Protein AF-A0A671SQL5-F1 (afdb_monomer_lite)

Foldseek 3Di:
DDPDDDDPDPPPDDPVCCPPPVNPPPPDDDDDPVRCVVCVVVVHDPVNVPPDDPVNVCVVVVVVVVVVVVVVVPPPPPVVPPVPPPPPPDPDPDPDDDDDDDDPDPDDDPPDDPPPVVLPDDPVVVVVLVPPVQVVCCVPPVDRDDPVCSSVVVVVVSVVVVVVVVVVVVVVVVVVVVVVVVVVVVVVVVVVVVVVVVVVVVVVVVVVVVVVVVVVVVVVVVVVVVVVVVVVVVVVVVVVVVVVVVVVVVVVVVVVVVVVVVVVVVVVVVVVVVVVVVVVVVVVVVVPDDDDDDDDDDDDDDDDPDDPPPPVVVVVVVVVVVVVVVVVVVVVVVVVVVVVVVVVVVVVVVVVVVVVVVVVVVVVVVVVVVVVVVVVVVVNVVVVVVVVVVVVVVVVVVVVVVVVVVVVVVVVVVVVVVVVVVVVVVVVVVVVVVVVVVCVDPVNVVVVVVVVVVVVVVD

Organism: NCBI:txid1608454

Radius of gyration: 64.82 Å; chains: 1; bounding box: 145×42×207 Å

Structure (mmCIF, N/CA/C/O backbone):
data_AF-A0A671SQL5-F1
#
_entry.id   AF-A0A671SQL5-F1
#
loop_
_atom_site.group_PDB
_atom_site.id
_atom_site.type_symbol
_atom_site.label_atom_id
_atom_site.label_alt_id
_atom_site.label_comp_id
_atom_site.label_asym_id
_atom_site.label_entity_id
_atom_site.label_seq_id
_atom_site.pdbx_PDB_ins_code
_atom_site.Cartn_x
_atom_site.Cartn_y
_atom_site.Cartn_z
_atom_site.occupancy
_atom_site.B_iso_or_equiv
_atom_site.auth_seq_id
_atom_site.auth_comp_id
_atom_site.auth_asym_id
_atom_site.auth_atom_id
_atom_site.pdbx_PDB_model_num
ATOM 1 N N . MET A 1 1 ? 13.360 12.247 19.125 1.00 35.16 1 MET A N 1
ATOM 2 C CA . MET A 1 1 ? 13.036 10.952 18.496 1.00 35.16 1 MET A CA 1
ATOM 3 C C . MET A 1 1 ? 12.289 11.252 17.217 1.00 35.16 1 MET A C 1
ATOM 5 O O . MET A 1 1 ? 11.095 11.522 17.242 1.00 35.16 1 MET A O 1
ATOM 9 N N . GLU A 1 2 ? 13.039 11.345 16.129 1.00 34.22 2 GLU A N 1
ATOM 10 C CA . GLU A 1 2 ? 12.497 11.540 14.794 1.00 34.22 2 GLU A CA 1
ATOM 11 C C . GLU A 1 2 ? 11.892 10.216 14.329 1.00 34.22 2 GLU A C 1
ATOM 13 O O . GLU A 1 2 ? 12.607 9.255 14.064 1.00 34.22 2 GLU A O 1
ATOM 18 N N . HIS A 1 3 ? 10.565 10.164 14.235 1.00 31.78 3 HIS A N 1
ATOM 19 C CA . HIS A 1 3 ? 9.919 9.266 13.291 1.00 31.78 3 HIS A CA 1
ATOM 20 C C . HIS A 1 3 ? 9.754 10.030 11.984 1.00 31.78 3 HIS A C 1
ATOM 22 O O . HIS A 1 3 ? 8.845 10.839 11.798 1.00 31.78 3 HIS A O 1
ATOM 28 N N . ILE A 1 4 ? 10.714 9.763 11.111 1.00 42.22 4 ILE A N 1
ATOM 29 C CA . ILE A 1 4 ? 10.729 10.008 9.677 1.00 42.22 4 ILE A CA 1
ATOM 30 C C . ILE A 1 4 ? 9.329 9.704 9.109 1.00 42.22 4 ILE A C 1
ATOM 32 O O . ILE A 1 4 ? 8.921 8.548 9.033 1.00 42.22 4 ILE A O 1
ATOM 36 N N . ARG A 1 5 ? 8.564 10.740 8.734 1.00 39.25 5 ARG A N 1
ATOM 37 C CA . ARG A 1 5 ? 7.353 10.598 7.907 1.00 39.25 5 ARG A CA 1
ATOM 38 C C . ARG A 1 5 ? 7.705 10.942 6.466 1.00 39.25 5 ARG A C 1
ATOM 40 O O . ARG A 1 5 ? 7.608 12.083 6.022 1.00 39.25 5 ARG A O 1
ATOM 47 N N . SER A 1 6 ? 8.213 9.891 5.836 1.00 41.22 6 SER A N 1
ATOM 48 C CA . SER A 1 6 ? 8.197 9.533 4.423 1.00 41.22 6 SER A CA 1
ATOM 49 C C . SER A 1 6 ? 7.295 10.385 3.529 1.00 41.22 6 SER A C 1
ATOM 51 O O . SER A 1 6 ? 6.073 10.417 3.656 1.00 41.22 6 SER A O 1
ATOM 53 N N . ILE A 1 7 ? 7.965 11.035 2.581 1.00 41.44 7 ILE A N 1
ATOM 54 C CA . ILE A 1 7 ? 7.593 11.150 1.168 1.00 41.44 7 ILE A CA 1
ATOM 55 C C . ILE A 1 7 ? 6.388 10.263 0.838 1.00 41.44 7 ILE A C 1
ATOM 57 O O . ILE A 1 7 ? 6.531 9.045 0.764 1.00 41.44 7 ILE A O 1
ATOM 61 N N . SER A 1 8 ? 5.207 10.848 0.637 1.00 43.75 8 SER A N 1
ATOM 62 C CA . SER A 1 8 ? 4.177 10.135 -0.112 1.00 43.75 8 SER A CA 1
ATOM 63 C C . SER A 1 8 ? 4.713 10.027 -1.543 1.00 43.75 8 SER A C 1
ATOM 65 O O . SER A 1 8 ? 4.964 11.072 -2.156 1.00 43.75 8 SER A O 1
ATOM 67 N N . PRO A 1 9 ? 4.979 8.811 -2.039 1.00 49.09 9 PRO A N 1
ATOM 68 C CA . PRO A 1 9 ? 5.552 8.599 -3.358 1.00 49.09 9 PRO A CA 1
ATOM 69 C C . PRO A 1 9 ? 4.605 9.170 -4.416 1.00 49.09 9 PRO A C 1
ATOM 71 O O . PRO A 1 9 ? 3.417 9.371 -4.152 1.00 49.09 9 PRO A O 1
ATOM 74 N N . LEU A 1 10 ? 5.116 9.448 -5.618 1.00 49.97 10 LEU A N 1
ATOM 75 C CA . LEU A 1 10 ? 4.276 9.502 -6.813 1.00 49.97 10 LEU A CA 1
ATOM 76 C C . LEU A 1 10 ? 3.392 8.251 -6.778 1.00 49.97 10 LEU A C 1
ATOM 78 O O . LEU A 1 10 ? 3.883 7.151 -7.013 1.00 49.97 10 LEU A O 1
ATOM 82 N N . LEU A 1 11 ? 2.128 8.413 -6.379 1.00 56.66 11 LEU A N 1
ATOM 83 C CA . LEU A 1 11 ? 1.150 7.339 -6.414 1.00 56.66 11 LEU A CA 1
ATOM 84 C C . LEU A 1 11 ? 0.992 7.017 -7.893 1.00 56.66 11 LEU A C 1
ATOM 86 O O . LEU A 1 11 ? 0.365 7.765 -8.644 1.00 56.66 11 LEU A O 1
ATOM 90 N N . HIS A 1 12 ? 1.693 5.973 -8.321 1.00 58.31 12 HIS A N 1
ATOM 91 C CA . HIS A 1 12 ? 1.615 5.432 -9.660 1.00 58.31 12 HIS A CA 1
ATOM 92 C C . HIS A 1 12 ? 0.245 4.794 -9.772 1.00 58.31 12 HIS A C 1
ATOM 94 O O . HIS A 1 12 ? 0.116 3.625 -9.457 1.00 58.31 12 HIS A O 1
ATOM 100 N N . LEU A 1 13 ? -0.778 5.577 -10.108 1.00 60.91 13 LEU A N 1
ATOM 101 C CA . LEU A 1 13 ? -2.134 5.070 -10.235 1.00 60.91 13 LEU A CA 1
ATOM 102 C C . LEU A 1 13 ? -2.254 4.296 -11.551 1.00 60.91 13 LEU A C 1
ATOM 104 O O . LEU A 1 13 ? -1.932 4.816 -12.619 1.00 60.91 13 LEU A O 1
ATOM 108 N N . ASP A 1 14 ? -2.696 3.053 -11.463 1.00 58.38 14 ASP A N 1
ATOM 109 C CA . ASP A 1 14 ? -2.954 2.135 -12.559 1.00 58.38 14 ASP A CA 1
ATOM 110 C C . ASP A 1 14 ? -4.369 1.549 -12.410 1.00 58.38 14 ASP A C 1
ATOM 112 O O . ASP A 1 14 ? -5.072 1.785 -11.426 1.00 58.38 14 ASP A O 1
ATOM 116 N N . LEU A 1 15 ? -4.824 0.794 -13.410 1.00 57.03 15 LEU A N 1
ATOM 117 C CA . LEU A 1 15 ? -6.185 0.243 -13.432 1.00 57.03 15 LEU A CA 1
ATOM 118 C C . LEU A 1 15 ? -6.500 -0.695 -12.248 1.00 57.03 15 LEU A C 1
ATOM 120 O O . LEU A 1 15 ? -7.670 -0.990 -12.021 1.00 57.03 15 LEU A O 1
ATOM 124 N N . ASN A 1 16 ? -5.489 -1.152 -11.504 1.00 49.12 16 ASN A N 1
ATOM 125 C CA . ASN A 1 16 ? -5.628 -2.145 -10.443 1.00 49.12 16 ASN A CA 1
ATOM 126 C C . ASN A 1 16 ? -5.485 -1.543 -9.036 1.00 49.12 16 ASN A C 1
ATOM 128 O O . ASN A 1 16 ? -5.958 -2.143 -8.075 1.00 49.12 16 ASN A O 1
ATOM 132 N N . ASN A 1 17 ? -4.866 -0.368 -8.901 1.00 59.03 17 ASN A N 1
ATOM 133 C CA . ASN A 1 17 ? -4.649 0.301 -7.613 1.00 59.03 17 ASN A CA 1
ATOM 134 C C . ASN A 1 17 ? -5.570 1.508 -7.366 1.00 59.03 17 ASN A C 1
ATOM 136 O O . ASN A 1 17 ? -5.484 2.146 -6.321 1.00 59.03 17 ASN A O 1
ATOM 140 N N . PHE A 1 18 ? -6.481 1.796 -8.298 1.00 61.34 18 PHE A N 1
ATOM 141 C CA . PHE A 1 18 ? -7.417 2.915 -8.185 1.00 61.34 18 PHE A CA 1
ATOM 142 C C . PHE A 1 18 ? -8.472 2.727 -7.080 1.00 61.34 18 PHE A C 1
ATOM 144 O O . PHE A 1 18 ? -8.988 3.704 -6.553 1.00 61.34 18 PHE A O 1
ATOM 151 N N . ASN A 1 19 ? -8.770 1.477 -6.707 1.00 57.19 19 ASN A N 1
ATOM 152 C CA . ASN A 1 19 ? -9.724 1.136 -5.642 1.00 57.19 19 ASN A CA 1
ATOM 153 C C . ASN A 1 19 ? -9.050 0.903 -4.277 1.00 57.19 19 ASN A C 1
ATOM 155 O O . ASN A 1 19 ? -9.681 0.354 -3.373 1.00 57.19 19 ASN A O 1
ATOM 159 N N . SER A 1 20 ? -7.765 1.243 -4.124 1.00 63.38 20 SER A N 1
ATOM 160 C CA . SER A 1 20 ? -7.082 1.108 -2.838 1.00 63.38 20 SER A CA 1
ATOM 161 C C . SER A 1 20 ? -7.392 2.310 -1.928 1.00 63.38 20 SER A C 1
ATOM 163 O O . SER A 1 20 ? -7.577 3.426 -2.418 1.00 63.38 20 SER A O 1
ATOM 165 N N . PRO A 1 21 ? -7.427 2.128 -0.596 1.00 60.62 21 PRO A N 1
ATOM 166 C CA . PRO A 1 21 ? -7.696 3.215 0.351 1.00 60.62 21 PRO A CA 1
ATOM 167 C C . PRO A 1 21 ? -6.615 4.314 0.323 1.00 60.62 21 PRO A C 1
ATOM 169 O O . PRO A 1 21 ? -6.836 5.421 0.803 1.00 60.62 21 PRO A O 1
ATOM 172 N N . GLU A 1 22 ? -5.442 4.051 -0.270 1.00 60.06 22 GLU A N 1
ATOM 173 C CA . GLU A 1 22 ? -4.416 5.074 -0.511 1.00 60.06 22 GLU A CA 1
ATOM 174 C C . GLU A 1 22 ? -4.714 5.969 -1.730 1.00 60.06 22 GLU A C 1
ATOM 176 O O . GLU A 1 22 ? -4.137 7.054 -1.852 1.00 60.06 22 GLU A O 1
ATOM 181 N N . ALA A 1 23 ? -5.599 5.525 -2.628 1.00 60.94 23 ALA A N 1
ATOM 182 C CA . ALA A 1 23 ? -6.009 6.228 -3.840 1.00 60.94 23 ALA A CA 1
ATOM 183 C C . ALA A 1 23 ? -7.290 7.069 -3.663 1.00 60.94 23 ALA A C 1
ATOM 185 O O . ALA A 1 23 ? -7.546 7.942 -4.498 1.00 60.94 23 ALA A O 1
ATOM 186 N N . GLU A 1 24 ? -8.046 6.867 -2.572 1.00 56.28 24 GLU A N 1
ATOM 187 C CA . GLU A 1 24 ? -9.308 7.572 -2.264 1.00 56.28 24 GLU A CA 1
ATOM 188 C C . GLU A 1 24 ? -9.153 9.102 -2.190 1.00 56.28 24 GLU A C 1
ATOM 190 O O . GLU A 1 24 ? -10.039 9.833 -2.625 1.00 56.28 24 GLU A O 1
ATOM 195 N N . ASP A 1 25 ? -8.001 9.595 -1.724 1.00 55.03 25 ASP A N 1
ATOM 196 C CA . ASP A 1 25 ? -7.675 11.030 -1.648 1.00 55.03 25 ASP A CA 1
ATOM 197 C C . ASP A 1 25 ? -6.788 11.509 -2.824 1.00 55.03 25 ASP A C 1
ATOM 199 O O . ASP A 1 25 ? -6.158 12.578 -2.773 1.00 55.03 25 ASP A O 1
ATOM 203 N N . SER A 1 26 ? -6.671 10.714 -3.895 1.00 61.69 26 SER A N 1
ATOM 204 C CA . SER A 1 26 ? -5.793 11.038 -5.020 1.00 61.69 26 SER A CA 1
ATOM 205 C C . SER A 1 26 ? -6.375 12.123 -5.941 1.00 61.69 26 SER A C 1
ATOM 207 O O . SER A 1 26 ? -7.572 12.215 -6.191 1.00 61.69 26 SER A O 1
ATOM 209 N N . ARG A 1 27 ? -5.498 12.995 -6.464 1.00 55.19 27 ARG A N 1
ATOM 210 C CA . ARG A 1 27 ? -5.865 14.135 -7.336 1.00 55.19 27 ARG A CA 1
ATOM 211 C C . ARG A 1 27 ? -5.919 13.793 -8.829 1.00 55.19 27 ARG A C 1
ATOM 213 O O . ARG A 1 27 ? -6.113 14.691 -9.645 1.00 55.19 27 ARG A O 1
ATOM 220 N N . TYR A 1 28 ? -5.668 12.540 -9.192 1.00 57.62 28 TYR A N 1
ATOM 221 C CA . TYR A 1 28 ? -5.553 12.099 -10.577 1.00 57.62 28 TYR A CA 1
ATOM 222 C C . TYR A 1 28 ? -6.695 11.151 -10.893 1.00 57.62 28 TYR A C 1
ATOM 224 O O . TYR A 1 28 ? -7.003 10.272 -10.097 1.00 57.62 28 TYR A O 1
ATOM 232 N N . VAL A 1 29 ? -7.292 11.304 -12.071 1.00 61.47 29 VAL A N 1
ATOM 233 C CA . VAL A 1 29 ? -8.307 10.369 -12.546 1.00 61.47 29 VAL A CA 1
ATOM 234 C C . VAL A 1 29 ? -7.778 9.615 -13.741 1.00 61.47 29 VAL A C 1
ATOM 236 O O . VAL A 1 29 ? -7.284 10.202 -14.706 1.00 61.47 29 VAL A O 1
ATOM 239 N N . LEU A 1 30 ? -7.883 8.294 -13.658 1.00 56.28 30 LEU A N 1
ATOM 240 C CA . LEU A 1 30 ? -7.563 7.415 -14.762 1.00 56.28 30 LEU A CA 1
ATOM 241 C C . LEU A 1 30 ? -8.657 7.549 -15.813 1.00 56.28 30 LEU A C 1
ATOM 243 O O . LEU A 1 30 ? -9.805 7.164 -15.608 1.00 56.28 30 LEU A O 1
ATOM 247 N N . THR A 1 31 ? -8.289 8.118 -16.952 1.00 63.50 31 THR A N 1
ATOM 248 C CA . THR A 1 31 ? -9.158 8.202 -18.122 1.00 63.50 31 THR A CA 1
ATOM 249 C C . THR A 1 31 ? -8.582 7.293 -19.199 1.00 63.50 31 THR A C 1
ATOM 251 O O . THR A 1 31 ? -7.372 7.247 -19.419 1.00 63.50 31 THR A O 1
ATOM 254 N N . SER A 1 32 ? -9.436 6.523 -19.869 1.00 67.00 32 SER A N 1
ATOM 255 C CA . SER A 1 32 ? -8.989 5.727 -21.011 1.00 67.00 32 SER A CA 1
ATOM 256 C C . SER A 1 32 ? -8.646 6.647 -22.196 1.00 67.00 32 SER A C 1
ATOM 258 O O . SER A 1 32 ? -9.300 7.683 -22.379 1.00 67.00 32 SER A O 1
ATOM 260 N N . PRO A 1 33 ? -7.698 6.265 -23.069 1.00 64.88 33 PRO A N 1
ATOM 261 C CA . PRO A 1 33 ? -7.409 7.016 -24.293 1.00 64.88 33 PRO A CA 1
ATOM 262 C C . PRO A 1 33 ? -8.663 7.253 -25.150 1.00 64.88 33 PRO A C 1
ATOM 264 O O . PRO A 1 33 ? -8.852 8.331 -25.703 1.00 64.88 33 PRO A O 1
ATOM 267 N N . ARG A 1 34 ? -9.577 6.275 -25.171 1.00 61.56 34 ARG A N 1
ATOM 268 C CA . ARG A 1 34 ? -10.846 6.333 -25.907 1.00 61.56 34 ARG A CA 1
ATOM 269 C C . ARG A 1 34 ? -11.842 7.327 -25.297 1.00 61.56 34 ARG A C 1
ATOM 271 O O . ARG A 1 34 ? -12.574 7.982 -26.031 1.00 61.56 34 ARG A O 1
ATOM 278 N N . SER A 1 35 ? -11.849 7.480 -23.972 1.00 66.31 35 SER A N 1
ATOM 279 C CA . SER A 1 35 ? -12.657 8.499 -23.283 1.00 66.31 35 SER A CA 1
ATOM 280 C C . SER A 1 35 ? -12.084 9.906 -23.441 1.00 66.31 35 SER A C 1
ATOM 282 O O . SER A 1 35 ? -12.855 10.845 -23.602 1.00 66.31 35 SER A O 1
ATOM 284 N N . LEU A 1 36 ? -10.756 10.064 -23.478 1.00 68.69 36 LEU A N 1
ATOM 285 C CA . LEU A 1 36 ? -10.125 11.352 -23.790 1.00 68.69 36 LEU A CA 1
ATOM 286 C C . LEU A 1 36 ? -10.416 11.783 -25.230 1.00 68.69 36 LEU A C 1
ATOM 288 O O . LEU A 1 36 ? -10.735 12.944 -25.475 1.00 68.69 36 LEU A O 1
ATOM 292 N N . GLU A 1 37 ? -10.376 10.837 -26.169 1.00 66.50 37 GLU A N 1
ATOM 293 C CA . GLU A 1 37 ? -10.746 11.077 -27.563 1.00 66.50 37 GLU A CA 1
ATOM 294 C C . GLU A 1 37 ? -12.232 11.450 -27.706 1.00 66.50 37 GLU A C 1
ATOM 296 O O . GLU A 1 37 ? -12.571 12.361 -28.459 1.00 66.50 37 GLU A O 1
ATOM 301 N N . ALA A 1 38 ? -13.126 10.809 -26.946 1.00 67.62 38 ALA A N 1
ATOM 302 C CA . ALA A 1 38 ? -14.544 11.168 -26.912 1.00 67.62 38 ALA A CA 1
ATOM 303 C C . ALA A 1 38 ? -14.781 12.574 -26.327 1.00 67.62 38 ALA A C 1
ATOM 305 O O . ALA A 1 38 ? -15.528 13.356 -26.912 1.00 67.62 38 ALA A O 1
ATOM 306 N N . CYS A 1 39 ? -14.096 12.931 -25.235 1.00 70.12 39 CYS A N 1
ATOM 307 C CA . CYS A 1 39 ? -14.145 14.275 -24.648 1.00 70.12 39 CYS A CA 1
ATOM 308 C C . CYS A 1 39 ? -13.660 15.341 -25.640 1.00 70.12 39 CYS A C 1
ATOM 310 O O . CYS A 1 39 ? -14.289 16.386 -25.787 1.00 70.12 39 CYS A O 1
ATOM 312 N N . ALA A 1 40 ? -12.587 15.045 -26.381 1.00 73.31 40 ALA A N 1
ATOM 313 C CA . ALA A 1 40 ? -12.057 15.930 -27.413 1.00 73.31 40 ALA A CA 1
ATOM 314 C C . ALA A 1 40 ? -13.040 16.134 -28.579 1.00 73.31 40 ALA A C 1
ATOM 316 O O . ALA A 1 40 ? -13.154 17.246 -29.087 1.00 73.31 40 ALA A O 1
ATOM 317 N N . ARG A 1 41 ? -13.782 15.092 -28.980 1.00 74.75 41 ARG A N 1
ATOM 318 C CA . ARG A 1 41 ? -14.819 15.190 -30.026 1.00 74.75 41 ARG A CA 1
ATOM 319 C C . ARG A 1 41 ? -16.033 16.010 -29.584 1.00 74.75 41 ARG A C 1
ATOM 321 O O . ARG A 1 41 ? -16.631 16.675 -30.420 1.00 74.75 41 ARG A O 1
ATOM 328 N N . LEU A 1 42 ? -16.373 15.961 -28.297 1.00 72.75 42 LEU A N 1
ATOM 329 C CA . LEU A 1 42 ? -17.507 16.677 -27.703 1.00 72.75 42 LEU A CA 1
ATOM 330 C C . LEU A 1 42 ? -17.130 18.064 -27.149 1.00 72.75 42 LEU A C 1
ATOM 332 O O . LEU A 1 42 ? -17.993 18.781 -26.659 1.00 72.75 42 LEU A O 1
ATOM 336 N N . GLY A 1 43 ? -15.851 18.453 -27.208 1.00 69.81 43 GLY A N 1
ATOM 337 C CA . GLY A 1 43 ? -15.374 19.753 -26.722 1.00 69.81 43 GLY A CA 1
ATOM 338 C C . GLY A 1 43 ? -15.419 19.928 -25.198 1.00 69.81 43 GLY A C 1
ATOM 339 O O . GLY A 1 43 ? -15.284 21.050 -24.712 1.00 69.81 43 GLY A O 1
ATOM 340 N N . VAL A 1 44 ? -15.585 18.842 -24.438 1.00 65.81 44 VAL A N 1
ATOM 341 C CA . VAL A 1 44 ? -15.678 18.857 -22.970 1.00 65.81 44 VAL A CA 1
ATOM 342 C C . VAL A 1 44 ? -14.301 18.579 -22.372 1.00 65.81 44 VAL A C 1
ATOM 344 O O . VAL A 1 44 ? -13.609 17.654 -22.805 1.00 65.81 44 VAL A O 1
ATOM 347 N N . LYS A 1 45 ? -13.865 19.358 -21.371 1.00 66.88 45 LYS A N 1
ATOM 348 C CA . LYS A 1 45 ? -12.579 19.087 -20.716 1.00 66.88 45 LYS A CA 1
ATOM 349 C C . LYS A 1 45 ? -12.745 17.905 -19.755 1.00 66.88 45 LYS A C 1
ATOM 351 O O . LYS A 1 45 ? -13.680 17.905 -18.961 1.00 66.88 45 LYS A O 1
ATOM 356 N N . PRO A 1 46 ? -11.818 16.933 -19.736 1.00 66.44 46 PRO A N 1
ATOM 357 C CA . PRO A 1 46 ? -11.931 15.751 -18.874 1.00 66.44 46 PRO A CA 1
ATOM 358 C C . PRO A 1 46 ? -12.063 16.055 -17.373 1.00 66.44 46 PRO A C 1
ATOM 360 O O . PRO A 1 46 ? -12.623 15.259 -16.630 1.00 66.44 46 PRO A O 1
ATOM 363 N N . VAL A 1 47 ? -11.558 17.210 -16.929 1.00 60.94 47 VAL A N 1
ATOM 364 C CA . VAL A 1 47 ? -11.654 17.673 -15.535 1.00 60.94 47 VAL A CA 1
ATOM 365 C C . VAL A 1 47 ? -13.080 18.114 -15.177 1.00 60.94 47 VAL A C 1
ATOM 367 O O . VAL A 1 47 ? -13.475 17.973 -14.027 1.00 60.94 47 VAL A O 1
ATOM 370 N N . ASP A 1 48 ? -13.873 18.563 -16.154 1.00 61.28 48 ASP A N 1
ATOM 371 C CA . ASP A 1 48 ? -15.254 19.031 -15.952 1.00 61.28 48 ASP A CA 1
ATOM 372 C C . ASP A 1 48 ? -16.242 17.864 -15.741 1.00 61.28 48 ASP A C 1
ATOM 374 O O . ASP A 1 48 ? -17.379 18.070 -15.317 1.00 61.28 48 ASP A O 1
ATOM 378 N N . LEU A 1 49 ? -15.803 16.627 -16.012 1.00 62.50 49 LEU A N 1
ATOM 379 C CA . LEU A 1 49 ? -16.538 15.394 -15.709 1.00 62.50 49 LEU A CA 1
ATOM 380 C C . LEU A 1 49 ? -16.369 14.953 -14.250 1.00 62.50 49 LEU A C 1
ATOM 382 O O . LEU A 1 49 ? -17.094 14.082 -13.772 1.00 62.50 49 LEU A O 1
ATOM 386 N N . LEU A 1 50 ? -15.395 15.525 -13.543 1.00 60.84 50 LEU A N 1
ATOM 387 C CA . LEU A 1 50 ? -15.075 15.161 -12.173 1.00 60.84 50 LEU A CA 1
ATOM 388 C C . LEU A 1 50 ? -15.814 16.106 -11.235 1.00 60.84 50 LEU A C 1
ATOM 390 O O . LEU A 1 50 ? -15.661 17.318 -11.327 1.00 60.84 50 LEU A O 1
ATOM 394 N N . PHE A 1 51 ? -16.602 15.516 -10.334 1.00 52.66 51 PHE A N 1
ATOM 395 C CA . PHE A 1 51 ? -17.522 16.157 -9.379 1.00 52.66 51 PHE A CA 1
ATOM 396 C C . PHE A 1 51 ? -18.933 16.508 -9.869 1.00 52.66 51 PHE A C 1
ATOM 398 O O . PHE A 1 51 ? -19.629 17.263 -9.194 1.00 52.66 51 PHE A O 1
ATO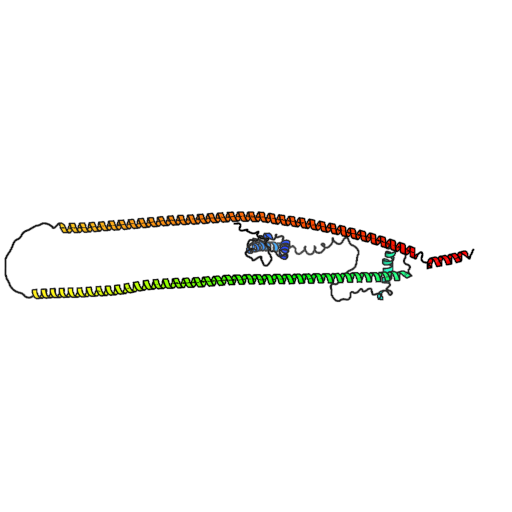M 405 N N . ARG A 1 52 ? -19.424 15.894 -10.949 1.00 52.19 52 ARG A N 1
ATOM 406 C CA . ARG A 1 52 ? -20.872 15.864 -11.214 1.00 52.19 52 ARG A CA 1
ATOM 407 C C . ARG A 1 52 ? -21.450 14.514 -10.820 1.00 52.19 52 ARG A C 1
ATOM 409 O O . ARG A 1 52 ? -20.888 13.478 -11.175 1.00 52.19 52 ARG A O 1
ATOM 416 N N . SER A 1 53 ? -22.544 14.510 -10.057 1.00 51.59 53 SER A N 1
ATOM 417 C CA . SER A 1 53 ? -23.267 13.262 -9.827 1.00 51.59 53 SER A CA 1
ATOM 418 C C . SER A 1 53 ? -23.816 12.771 -11.172 1.00 51.59 53 SER A C 1
ATOM 420 O O . SER A 1 53 ? -24.125 13.575 -12.053 1.00 51.59 53 SER A O 1
ATOM 422 N N . LEU A 1 54 ? -23.920 11.452 -11.361 1.00 46.84 54 LEU A N 1
ATOM 423 C CA . LEU A 1 54 ? -24.471 10.870 -12.594 1.00 46.84 54 LEU A CA 1
ATOM 424 C C . LEU A 1 54 ? -25.855 11.465 -12.929 1.00 46.84 54 LEU A C 1
ATOM 426 O O . LEU A 1 54 ? -26.195 11.628 -14.096 1.00 46.84 54 LEU A O 1
ATOM 430 N N . THR A 1 55 ? -26.607 11.857 -11.901 1.00 54.94 55 THR A N 1
ATOM 431 C CA . THR A 1 55 ? -27.892 12.553 -11.978 1.00 54.94 55 THR A CA 1
ATOM 432 C C . THR A 1 55 ? -27.770 13.955 -12.586 1.00 54.94 55 THR A C 1
ATOM 434 O O . THR A 1 55 ? -28.520 14.279 -13.500 1.00 54.94 55 THR A O 1
ATOM 437 N N . ASP A 1 56 ? -26.778 14.752 -12.168 1.00 58.56 56 ASP A N 1
ATOM 438 C CA . ASP A 1 56 ? -26.547 16.110 -12.694 1.00 58.56 56 ASP A CA 1
ATOM 439 C C . ASP A 1 56 ? -26.097 16.096 -14.165 1.00 58.56 56 ASP A C 1
ATOM 441 O O . ASP A 1 56 ? -26.395 17.016 -14.925 1.00 58.56 56 ASP A O 1
ATOM 445 N N . PHE A 1 57 ? -25.377 15.049 -14.583 1.00 58.56 57 PHE A N 1
ATOM 446 C CA . PHE A 1 57 ? -24.939 14.872 -15.971 1.00 58.56 57 PHE A CA 1
ATOM 447 C C . PHE A 1 57 ? -26.087 14.439 -16.897 1.00 58.56 57 PHE A C 1
ATOM 449 O O . PHE A 1 57 ? -26.152 14.875 -18.050 1.00 58.56 57 PHE A O 1
ATOM 456 N N . ILE A 1 58 ? -26.998 13.591 -16.407 1.00 57.06 58 ILE A N 1
ATOM 457 C CA . ILE A 1 58 ? -28.184 13.157 -17.158 1.00 57.06 58 ILE A CA 1
ATOM 458 C C . ILE A 1 58 ? -29.170 14.324 -17.329 1.00 57.06 58 ILE A C 1
ATOM 460 O O . ILE A 1 58 ? -29.680 14.511 -18.432 1.00 57.06 58 ILE A O 1
ATOM 464 N N . ASP A 1 59 ? -29.373 15.149 -16.299 1.00 57.72 59 ASP A N 1
ATOM 465 C CA . ASP A 1 59 ? -30.292 16.298 -16.343 1.00 57.72 59 ASP A CA 1
ATOM 466 C C . ASP A 1 59 ? -29.833 17.421 -17.295 1.00 57.72 59 ASP A C 1
ATOM 468 O O . ASP A 1 59 ? -30.665 18.089 -17.917 1.00 57.72 59 ASP A O 1
ATOM 472 N N . GLU A 1 60 ? -28.522 17.634 -17.454 1.00 58.00 60 GLU A N 1
ATOM 473 C CA . GLU A 1 60 ? -27.984 18.596 -18.430 1.00 58.00 60 GLU A CA 1
ATOM 474 C C . GLU A 1 60 ? -28.034 18.057 -19.869 1.00 58.00 60 GLU A C 1
ATOM 476 O O . GLU A 1 60 ? -28.388 18.801 -20.784 1.00 58.00 60 GLU A O 1
ATOM 481 N N . ASN A 1 61 ? -27.763 16.761 -20.079 1.00 55.03 61 ASN A N 1
ATOM 482 C CA . ASN A 1 61 ? -27.774 16.166 -21.422 1.00 55.03 61 ASN A CA 1
ATOM 483 C C . ASN A 1 61 ? -29.180 15.814 -21.941 1.00 55.03 61 ASN A C 1
ATOM 485 O O . ASN A 1 61 ? -29.401 15.758 -23.150 1.00 55.03 61 ASN A O 1
ATOM 489 N N . GLN A 1 62 ? -30.165 15.615 -21.059 1.00 53.16 62 GLN A N 1
ATOM 490 C CA . GLN A 1 62 ? -31.569 15.516 -21.474 1.00 53.16 62 GLN A CA 1
ATOM 491 C C . GLN A 1 62 ? -32.124 16.866 -21.942 1.00 53.16 62 GLN A C 1
ATOM 493 O O . GLN A 1 62 ? -32.958 16.896 -22.846 1.00 53.16 62 GLN A O 1
ATOM 498 N N . LYS A 1 63 ? -31.635 17.983 -21.384 1.00 47.12 63 LYS A N 1
ATOM 499 C CA . LYS A 1 63 ? -31.991 19.329 -21.856 1.00 47.12 63 LYS A CA 1
ATOM 500 C C . LYS A 1 63 ? -31.363 19.648 -23.212 1.00 47.12 63 LYS A C 1
ATOM 502 O O . LYS A 1 63 ? -32.065 20.169 -24.073 1.00 47.12 63 LYS A O 1
ATOM 507 N N . SER A 1 64 ? -30.102 19.273 -23.443 1.00 44.53 64 SER A N 1
ATOM 508 C CA . SER A 1 64 ? -29.464 19.457 -24.754 1.00 44.53 64 SER A CA 1
ATOM 509 C C . SER A 1 64 ? -30.037 18.527 -25.830 1.00 44.53 64 SER A C 1
ATOM 511 O O . SER A 1 64 ? -30.265 18.982 -26.944 1.00 44.53 64 SER A O 1
ATOM 513 N N . SER A 1 65 ? -30.398 17.277 -25.506 1.00 44.25 65 SER A N 1
ATOM 514 C CA . SER A 1 65 ? -31.027 16.355 -26.470 1.00 44.25 65 SER A CA 1
ATOM 515 C C . SER A 1 65 ? -32.400 16.825 -26.979 1.00 44.25 65 SER A C 1
ATOM 517 O O . SER A 1 65 ? -32.819 16.384 -28.048 1.00 44.25 65 SER A O 1
ATOM 519 N N . LEU A 1 66 ? -33.113 17.683 -26.242 1.00 40.88 66 LEU A N 1
ATOM 520 C CA . LEU A 1 66 ? -34.398 18.252 -26.669 1.00 40.88 66 LEU A CA 1
ATOM 521 C C . LEU A 1 66 ? -34.225 19.486 -27.569 1.00 40.88 66 LEU A C 1
ATOM 523 O O . LEU A 1 66 ? -35.039 19.696 -28.466 1.00 40.88 66 LEU A O 1
ATOM 527 N N . GLU A 1 67 ? -33.154 20.264 -27.392 1.00 43.62 67 GLU A N 1
ATOM 528 C CA . GLU A 1 67 ? -32.840 21.397 -28.276 1.00 43.62 67 GLU A CA 1
ATOM 529 C C . GLU A 1 67 ? -32.117 20.947 -29.560 1.00 43.62 67 GLU A C 1
ATOM 531 O O . GLU A 1 67 ? -32.415 21.453 -30.644 1.00 43.62 67 GLU A O 1
ATOM 536 N N . GLU A 1 68 ? -31.257 19.927 -29.494 1.00 42.09 68 GLU A N 1
ATOM 537 C CA . GLU A 1 68 ? -30.485 19.427 -30.646 1.00 42.09 68 GLU A CA 1
ATOM 538 C C . GLU A 1 68 ? -31.354 18.627 -31.639 1.00 42.09 68 GLU A C 1
ATOM 540 O O . GLU A 1 68 ? -31.144 18.692 -32.854 1.00 42.09 68 GLU A O 1
ATOM 545 N N . GLN A 1 69 ? -32.435 17.991 -31.163 1.00 37.88 69 GLN A N 1
ATOM 546 C CA . GLN A 1 69 ? -33.425 17.331 -32.029 1.00 37.88 69 GLN A CA 1
ATOM 547 C C . GLN A 1 69 ? -34.236 18.311 -32.895 1.00 37.88 69 GLN A C 1
ATOM 549 O O . GLN A 1 69 ? -34.773 17.911 -33.930 1.00 37.88 69 GLN A O 1
ATOM 554 N N . THR A 1 70 ? -34.289 19.603 -32.543 1.00 37.25 70 THR A N 1
ATOM 555 C CA . THR A 1 70 ? -34.936 20.623 -33.391 1.00 37.25 70 THR A CA 1
ATOM 556 C C . THR A 1 70 ? -34.005 21.218 -34.453 1.00 37.25 70 THR A C 1
ATOM 558 O O . THR A 1 70 ? -34.492 21.783 -35.433 1.00 37.25 70 THR A O 1
ATOM 561 N N . ALA A 1 71 ? -32.686 21.024 -34.332 1.00 38.97 71 ALA A N 1
ATOM 562 C CA . ALA A 1 71 ? -31.693 21.529 -35.285 1.00 38.97 71 ALA A CA 1
ATOM 563 C C . ALA A 1 71 ? -31.217 20.470 -36.303 1.00 38.97 71 ALA A C 1
ATOM 565 O O . ALA A 1 71 ? -30.837 20.816 -37.424 1.00 38.97 71 ALA A O 1
ATOM 566 N N . GLU A 1 72 ? -31.287 19.174 -35.978 1.00 37.91 72 GLU A N 1
ATOM 567 C CA . GLU A 1 72 ? -30.837 18.105 -36.887 1.00 37.91 72 GLU A CA 1
ATOM 568 C C . GLU A 1 72 ? -31.801 17.790 -38.045 1.00 37.91 72 GLU A C 1
ATOM 570 O O . GLU A 1 72 ? -31.397 17.163 -39.024 1.00 37.91 72 GLU A O 1
ATOM 575 N N . SER A 1 73 ? -33.035 18.305 -38.027 1.00 40.16 73 SER A N 1
ATOM 576 C CA . SER A 1 73 ? -33.973 18.136 -39.154 1.00 40.16 73 SER A CA 1
ATOM 577 C C . SER A 1 73 ? -33.730 19.100 -40.329 1.00 40.16 73 SER A C 1
ATOM 579 O O . SER A 1 73 ? -34.455 19.043 -41.319 1.00 40.16 73 SER A O 1
ATOM 581 N N . GLN A 1 74 ? -32.723 19.983 -40.257 1.00 42.38 74 GLN A N 1
ATOM 582 C CA . GLN A 1 74 ? -32.409 20.949 -41.327 1.00 42.38 74 GLN A CA 1
ATOM 583 C C . GLN A 1 74 ? -30.965 20.868 -41.858 1.00 42.38 74 GLN A C 1
ATOM 585 O O . GLN A 1 74 ? -30.576 21.670 -42.703 1.00 42.38 74 GLN A O 1
ATOM 590 N N . SER A 1 75 ? -30.160 19.895 -41.412 1.00 40.16 75 SER A N 1
ATOM 591 C CA . SER A 1 75 ? -28.738 19.782 -41.792 1.00 40.16 75 SER A CA 1
ATOM 592 C C . SER A 1 75 ? -28.361 18.401 -42.343 1.00 40.16 75 SER A C 1
ATOM 594 O O . SER A 1 75 ? -27.240 17.920 -42.181 1.00 40.16 75 SER A O 1
ATOM 596 N N . THR A 1 76 ? -29.288 17.745 -43.040 1.00 40.41 76 THR A N 1
ATOM 597 C CA . THR A 1 76 ? -29.019 16.513 -43.801 1.00 40.41 76 THR A CA 1
ATOM 598 C C . THR A 1 76 ? -28.775 16.761 -45.291 1.00 40.41 76 THR A C 1
ATOM 600 O O . THR A 1 76 ? -28.870 15.824 -46.070 1.00 40.41 76 THR A O 1
ATOM 603 N N . ASP A 1 77 ? -28.374 17.978 -45.689 1.00 40.06 77 ASP A N 1
ATOM 604 C CA . ASP A 1 77 ? -28.006 18.268 -47.091 1.00 40.06 77 ASP A CA 1
ATOM 605 C C . ASP A 1 77 ? -26.610 18.892 -47.301 1.00 40.06 77 ASP A C 1
ATOM 607 O O . ASP A 1 77 ? -26.093 18.902 -48.415 1.00 40.06 77 ASP A O 1
ATOM 611 N N . SER A 1 78 ? -25.900 19.309 -46.244 1.00 39.50 78 SER A N 1
ATOM 612 C CA . SER A 1 78 ? -24.572 19.950 -46.391 1.00 39.50 78 SER A CA 1
ATOM 613 C C . SER A 1 78 ? -23.373 19.034 -46.098 1.00 39.50 78 SER A C 1
ATOM 615 O O . SER A 1 78 ? -22.223 19.406 -46.339 1.00 39.50 78 SER A O 1
ATOM 617 N N . LYS A 1 79 ? -23.601 17.798 -45.632 1.00 34.88 79 LYS A N 1
ATOM 618 C CA . LYS A 1 79 ? -22.536 16.817 -45.321 1.00 34.88 79 LYS A CA 1
ATOM 619 C C . LYS A 1 79 ? -22.267 15.790 -46.429 1.00 34.88 79 LYS A C 1
ATOM 621 O O . LYS A 1 79 ? -21.428 14.913 -46.246 1.00 34.88 79 LYS A O 1
ATOM 626 N N . ALA A 1 80 ? -22.888 15.946 -47.600 1.00 38.22 80 ALA A N 1
ATOM 627 C CA . ALA A 1 80 ? -22.535 15.207 -48.818 1.00 38.22 80 ALA A CA 1
ATOM 628 C C . ALA A 1 80 ? -21.538 15.964 -49.728 1.00 38.22 80 ALA A C 1
ATOM 630 O O . ALA A 1 80 ? -21.080 15.416 -50.733 1.00 38.22 80 ALA A O 1
ATOM 631 N N . GLN A 1 81 ? -21.149 17.201 -49.380 1.00 40.12 81 GLN A N 1
ATOM 632 C CA . GLN A 1 81 ? -20.303 18.044 -50.242 1.00 40.12 81 GLN A CA 1
ATOM 633 C C . GLN A 1 81 ? -18.869 18.289 -49.723 1.00 40.12 81 GLN A C 1
ATOM 635 O O . GLN A 1 81 ? -18.006 18.689 -50.504 1.00 40.12 81 GLN A O 1
ATOM 640 N N . CYS A 1 82 ? -18.552 17.930 -48.470 1.00 34.53 82 CYS A N 1
ATOM 641 C CA . CYS A 1 82 ? -17.211 18.108 -47.876 1.00 34.53 82 CYS A CA 1
ATOM 642 C C . CYS A 1 82 ? -16.330 16.844 -47.800 1.00 34.53 82 CYS A C 1
ATOM 644 O O . CYS A 1 82 ? -15.214 16.914 -47.297 1.00 34.53 82 CYS A O 1
ATOM 646 N N . LEU A 1 83 ? -16.750 15.714 -48.381 1.00 39.44 83 LEU A N 1
ATOM 647 C CA . LEU A 1 83 ? -15.883 14.542 -48.616 1.00 39.44 83 LEU A CA 1
ATOM 648 C C . LEU A 1 83 ? -15.308 14.498 -50.045 1.00 39.44 83 LEU A C 1
ATOM 650 O O . LEU A 1 83 ? -14.947 13.437 -50.546 1.00 39.44 83 LEU A O 1
ATOM 654 N N . ARG A 1 84 ? -15.216 15.653 -50.721 1.00 39.81 84 ARG A N 1
ATOM 655 C CA . ARG A 1 84 ? -14.604 15.759 -52.060 1.00 39.81 84 ARG A CA 1
ATOM 656 C C . ARG A 1 84 ? -13.452 16.757 -52.204 1.00 39.81 84 ARG A C 1
ATOM 658 O O . ARG A 1 84 ? -12.889 16.830 -53.285 1.00 39.81 84 ARG A O 1
ATOM 665 N N . HIS A 1 85 ? -13.037 17.462 -51.147 1.00 38.47 85 HIS A N 1
ATOM 666 C CA . HIS A 1 85 ? -11.971 18.478 -51.265 1.00 38.47 85 HIS A CA 1
ATOM 667 C C . HIS A 1 85 ? -10.857 18.413 -50.201 1.00 38.47 85 HIS A C 1
ATOM 669 O O . HIS A 1 85 ? -10.003 19.290 -50.158 1.00 38.47 85 HIS A O 1
ATOM 675 N N . GLY A 1 86 ? -10.793 17.355 -49.386 1.00 31.72 86 GLY A N 1
ATOM 676 C CA . GLY A 1 86 ? -9.781 17.186 -48.328 1.00 31.72 86 GLY A CA 1
ATOM 677 C C . GLY A 1 86 ? -8.626 16.232 -48.659 1.00 31.72 86 GLY A C 1
ATOM 678 O O . GLY A 1 86 ? -8.053 15.634 -47.755 1.00 31.72 86 GLY A O 1
ATOM 679 N N . SER A 1 87 ? -8.311 16.010 -49.937 1.00 34.81 87 SER A N 1
ATOM 680 C CA . SER A 1 87 ? -7.162 15.177 -50.357 1.00 34.81 87 SER A CA 1
ATOM 681 C C . SER A 1 87 ? -6.366 15.806 -51.501 1.00 34.81 87 SER A C 1
ATOM 683 O O . SER A 1 87 ? -5.765 15.122 -52.326 1.00 34.81 87 SER A O 1
ATOM 685 N N . GLN A 1 88 ? -6.342 17.134 -51.543 1.00 40.81 88 GLN A N 1
ATOM 686 C CA . GLN A 1 88 ? -5.410 17.903 -52.354 1.00 40.81 88 GLN A CA 1
ATOM 687 C C . GLN A 1 88 ? -4.581 18.761 -51.408 1.00 40.81 88 GLN A C 1
ATOM 689 O O . GLN A 1 88 ? -5.131 19.407 -50.528 1.00 40.81 88 GLN A O 1
ATOM 694 N N . ILE A 1 89 ? -3.262 18.756 -51.622 1.00 39.25 89 ILE A N 1
ATOM 695 C CA . ILE A 1 89 ? -2.215 19.368 -50.787 1.00 39.25 89 ILE A CA 1
ATOM 696 C C . ILE A 1 89 ? -1.746 18.457 -49.638 1.00 39.25 89 ILE A C 1
ATOM 698 O O . ILE A 1 89 ? -1.935 18.790 -48.484 1.00 39.25 89 ILE A O 1
ATOM 702 N N . ILE A 1 90 ? -1.152 17.295 -49.950 1.00 36.97 90 ILE A N 1
ATOM 703 C CA . ILE A 1 90 ? 0.287 16.995 -49.729 1.00 36.97 90 ILE A CA 1
ATOM 704 C C . ILE A 1 90 ? 0.689 15.854 -50.688 1.00 36.97 90 ILE A C 1
ATOM 706 O O . ILE A 1 90 ? 1.021 14.759 -50.265 1.00 36.97 90 ILE A O 1
ATOM 710 N N . ILE A 1 91 ? 0.645 16.095 -52.002 1.00 33.28 91 ILE A N 1
ATOM 711 C CA . ILE A 1 91 ? 1.527 15.426 -52.980 1.00 33.28 91 ILE A CA 1
ATOM 712 C C . ILE A 1 91 ? 1.781 16.449 -54.089 1.00 33.28 91 ILE A C 1
ATOM 714 O O . ILE A 1 91 ? 1.087 16.482 -55.104 1.00 33.28 91 ILE A O 1
ATOM 718 N N . GLN A 1 92 ? 2.747 17.342 -53.879 1.00 33.00 92 GLN A N 1
ATOM 719 C CA . GLN A 1 92 ? 3.182 18.269 -54.929 1.00 33.00 92 GLN A CA 1
ATOM 720 C C . GLN A 1 92 ? 4.699 18.345 -55.123 1.00 33.00 92 GLN A C 1
ATOM 722 O O . GLN A 1 92 ? 5.159 19.181 -55.890 1.00 33.00 92 GLN A O 1
ATOM 727 N N . SER A 1 93 ? 5.481 17.439 -54.531 1.00 33.03 93 SER A N 1
ATOM 728 C CA . SER A 1 93 ? 6.948 17.494 -54.648 1.00 33.03 93 SER A CA 1
ATOM 729 C C . SER A 1 93 ? 7.641 16.224 -55.138 1.00 33.03 93 SER A C 1
ATOM 731 O O . SER A 1 93 ? 8.857 16.244 -55.272 1.00 33.03 93 SER A O 1
ATOM 733 N N . LEU A 1 94 ? 6.925 15.165 -55.535 1.00 34.81 94 LEU A N 1
ATOM 734 C CA . LEU A 1 94 ? 7.541 14.037 -56.251 1.00 34.81 94 LEU A CA 1
ATOM 735 C C . LEU A 1 94 ? 6.638 13.542 -57.386 1.00 34.81 94 LEU A C 1
ATOM 737 O O . LEU A 1 94 ? 5.938 12.539 -57.286 1.00 34.81 94 LEU A O 1
ATOM 741 N N . ARG A 1 95 ? 6.669 14.260 -58.514 1.00 32.38 95 ARG A N 1
ATOM 742 C CA . ARG A 1 95 ? 6.253 13.703 -59.805 1.00 32.38 95 ARG A CA 1
ATOM 743 C C . ARG A 1 95 ? 7.400 12.864 -60.368 1.00 32.38 95 ARG A C 1
ATOM 745 O O . ARG A 1 95 ? 8.201 13.365 -61.147 1.00 32.38 95 ARG A O 1
ATOM 752 N N . PHE A 1 96 ? 7.419 11.577 -60.049 1.00 28.44 96 PHE A N 1
ATOM 753 C CA . PHE A 1 96 ? 7.811 10.571 -61.031 1.00 28.44 96 PHE A CA 1
ATOM 754 C C . PHE A 1 96 ? 6.844 9.396 -60.916 1.00 28.44 96 PHE A C 1
ATOM 756 O O . PHE A 1 96 ? 6.687 8.775 -59.872 1.00 28.44 96 PHE A O 1
ATOM 763 N N . ARG A 1 97 ? 6.086 9.213 -61.992 1.00 30.47 97 ARG A N 1
ATOM 764 C CA . ARG A 1 97 ? 4.917 8.348 -62.102 1.00 30.47 97 ARG A CA 1
ATOM 765 C C . ARG A 1 97 ? 5.382 6.893 -62.275 1.00 30.47 97 ARG A C 1
ATOM 767 O O . ARG A 1 97 ? 5.843 6.552 -63.361 1.00 30.47 97 ARG A O 1
ATOM 774 N N . SER A 1 98 ? 5.212 6.062 -61.248 1.00 28.97 98 SER A N 1
ATOM 775 C CA . SER A 1 98 ? 5.131 4.597 -61.377 1.00 28.97 98 SER A CA 1
ATOM 776 C C . SER A 1 98 ? 3.669 4.169 -61.182 1.00 28.97 98 SER A C 1
ATOM 778 O O . SER A 1 98 ? 3.009 4.751 -60.320 1.00 28.97 98 SER A O 1
ATOM 780 N N . PRO A 1 99 ? 3.130 3.234 -61.988 1.00 41.12 99 PRO A N 1
ATOM 781 C CA . PRO A 1 99 ? 1.722 2.862 -61.935 1.00 41.12 99 PRO A CA 1
ATOM 782 C C . PRO A 1 99 ? 1.443 1.787 -60.873 1.00 41.12 99 PRO A C 1
ATOM 784 O O . PRO A 1 99 ? 2.162 0.798 -60.794 1.00 41.12 99 PRO A O 1
ATOM 787 N N . ASP A 1 100 ? 0.386 2.045 -60.102 1.00 35.25 100 ASP A N 1
ATOM 788 C CA . ASP A 1 100 ? -0.621 1.143 -59.525 1.00 35.25 100 ASP A CA 1
ATOM 789 C C . ASP A 1 100 ? -0.207 -0.186 -58.851 1.00 35.25 100 ASP A C 1
ATOM 791 O O . ASP A 1 100 ? 0.222 -1.136 -59.496 1.00 35.25 100 ASP A O 1
ATOM 795 N N . GLY A 1 101 ? -0.551 -0.293 -57.557 1.00 31.72 101 GLY A N 1
ATOM 796 C CA . GLY A 1 101 ? -1.037 -1.537 -56.940 1.00 31.72 101 GLY A CA 1
ATOM 797 C C . GLY A 1 101 ? -0.023 -2.392 -56.171 1.00 31.72 101 GLY A C 1
ATOM 798 O O . GLY A 1 101 ? 0.628 -3.262 -56.735 1.00 31.72 101 GLY A O 1
ATOM 799 N N . PHE A 1 102 ? 0.000 -2.250 -54.843 1.00 37.47 102 PHE A N 1
ATOM 800 C CA . PHE A 1 102 ? 0.392 -3.342 -53.942 1.00 37.47 102 PHE A CA 1
ATOM 801 C C . PHE A 1 102 ? -0.813 -4.275 -53.725 1.00 37.47 102 PHE A C 1
ATOM 803 O O . PHE A 1 102 ? -1.866 -3.777 -53.322 1.00 37.47 102 PHE A O 1
ATOM 810 N N . PRO A 1 103 ? -0.686 -5.606 -53.884 1.00 38.12 103 PRO A N 1
ATOM 811 C CA . PRO A 1 103 ? -1.615 -6.555 -53.294 1.00 38.12 103 PRO A CA 1
ATOM 812 C C . PRO A 1 103 ? -1.032 -7.141 -52.003 1.00 38.12 103 PRO A C 1
ATOM 814 O O . PRO A 1 103 ? -0.060 -7.895 -52.007 1.00 38.12 103 PRO A O 1
ATOM 817 N N . THR A 1 104 ? -1.681 -6.827 -50.885 1.00 47.34 104 THR A N 1
ATOM 818 C CA . THR A 1 104 ? -1.596 -7.584 -49.635 1.00 47.34 104 THR A CA 1
ATOM 819 C C . THR A 1 104 ? -2.432 -8.855 -49.793 1.00 47.34 104 THR A C 1
ATOM 821 O O . THR A 1 104 ? -3.618 -8.859 -49.483 1.00 47.34 104 THR A O 1
ATOM 824 N N . ALA A 1 105 ? -1.845 -9.932 -50.317 1.00 31.05 105 ALA A N 1
ATOM 825 C CA . ALA A 1 105 ? -2.415 -11.275 -50.214 1.00 31.05 105 ALA A CA 1
ATOM 826 C C . ALA A 1 105 ? -1.334 -12.342 -50.429 1.00 31.05 105 ALA A C 1
ATOM 828 O O . ALA A 1 105 ? -0.677 -12.410 -51.465 1.00 31.05 105 ALA A O 1
ATOM 829 N N . CYS A 1 106 ? -1.184 -13.184 -49.412 1.00 36.84 106 CYS A N 1
ATOM 830 C CA . CYS A 1 106 ? -0.448 -14.437 -49.427 1.00 36.84 106 CYS A CA 1
ATOM 831 C C . CYS A 1 106 ? -0.789 -15.283 -50.675 1.00 36.84 106 CYS A C 1
ATOM 833 O O . CYS A 1 106 ? -1.959 -15.503 -50.980 1.00 36.84 106 CYS A O 1
ATOM 835 N N . GLY A 1 107 ? 0.238 -15.792 -51.366 1.00 37.50 107 GLY A N 1
ATOM 836 C CA . GLY A 1 107 ? 0.120 -16.981 -52.221 1.00 37.50 107 GLY A CA 1
ATOM 837 C C . GLY A 1 107 ? 0.015 -16.790 -53.738 1.00 37.50 107 GLY A C 1
ATOM 838 O O . GLY A 1 107 ? -0.050 -17.794 -54.447 1.00 37.50 107 GLY A O 1
ATOM 839 N N . GLN A 1 108 ? 0.053 -15.572 -54.280 1.00 35.69 108 GLN A N 1
ATOM 840 C CA . GLN A 1 108 ? 0.103 -15.381 -55.736 1.00 35.69 108 GLN A CA 1
ATOM 841 C C . GLN A 1 108 ? 1.519 -15.040 -56.197 1.00 35.69 108 GLN A C 1
ATOM 843 O O . GLN A 1 108 ? 2.093 -14.021 -55.826 1.00 35.69 108 GLN A O 1
ATOM 848 N N . LYS A 1 109 ? 2.084 -15.932 -57.019 1.00 38.81 109 LYS A N 1
ATOM 849 C CA . LYS A 1 109 ? 3.308 -15.708 -57.794 1.00 38.81 109 LYS A CA 1
ATOM 850 C C . LYS A 1 109 ? 3.208 -14.332 -58.462 1.00 38.81 109 LYS A C 1
ATOM 852 O O . LYS A 1 109 ? 2.329 -14.133 -59.298 1.00 38.81 109 LYS A O 1
ATOM 857 N N . PHE A 1 110 ? 4.080 -13.404 -58.073 1.00 29.50 110 PHE A N 1
ATOM 858 C CA . PHE A 1 110 ? 4.175 -12.072 -58.669 1.00 29.50 110 PHE A CA 1
ATOM 859 C C . PHE A 1 110 ? 4.190 -12.179 -60.205 1.00 29.50 110 PHE A C 1
ATOM 861 O O . PHE A 1 110 ? 5.070 -12.855 -60.751 1.00 29.50 110 PHE A O 1
ATOM 868 N N . PRO A 1 111 ? 3.259 -11.531 -60.932 1.00 43.50 111 PRO A N 1
ATOM 869 C CA . PRO A 1 111 ? 3.216 -11.597 -62.381 1.00 43.50 111 PRO A CA 1
ATOM 870 C C . PRO A 1 111 ? 4.143 -10.532 -62.964 1.00 43.50 111 PRO A C 1
ATOM 872 O O . PRO A 1 111 ? 3.679 -9.630 -63.643 1.00 43.50 111 PRO A O 1
ATOM 875 N N . TYR A 1 112 ? 5.444 -10.600 -62.676 1.00 46.53 112 TYR A N 1
ATOM 876 C CA . TYR A 1 112 ? 6.460 -9.961 -63.517 1.00 46.53 112 TYR A CA 1
ATOM 877 C C . TYR A 1 112 ? 7.869 -10.440 -63.151 1.00 46.53 112 TYR A C 1
ATOM 879 O O . TYR A 1 112 ? 8.732 -9.669 -62.740 1.00 46.53 112 TYR A O 1
ATOM 887 N N . SER A 1 113 ? 8.124 -11.742 -63.293 1.00 37.91 113 SER A N 1
ATOM 888 C CA . SER A 1 113 ? 9.506 -12.166 -63.507 1.00 37.91 113 SER A CA 1
ATOM 889 C C . SER A 1 113 ? 9.837 -11.813 -64.952 1.00 37.91 113 SER A C 1
ATOM 891 O O . SER A 1 113 ? 9.317 -12.430 -65.878 1.00 37.91 113 SER A O 1
ATOM 893 N N . PHE A 1 114 ? 10.671 -10.791 -65.152 1.00 44.25 114 PHE A N 1
ATOM 894 C CA . PHE A 1 114 ? 11.360 -10.548 -66.419 1.00 44.25 114 PHE A CA 1
ATOM 895 C C . PHE A 1 114 ? 12.324 -11.722 -66.633 1.00 44.25 114 PHE A C 1
ATOM 897 O O . PHE A 1 114 ? 13.528 -11.634 -66.416 1.00 44.25 114 PHE A O 1
ATOM 904 N N . SER A 1 115 ? 11.773 -12.888 -66.954 1.00 46.81 115 SER A N 1
ATOM 905 C CA . SER A 1 115 ? 12.568 -14.060 -67.253 1.00 46.81 115 SER A CA 1
ATOM 906 C C . SER A 1 115 ? 13.290 -13.779 -68.560 1.00 46.81 115 SER A C 1
ATOM 908 O O . SER A 1 115 ? 12.694 -13.286 -69.520 1.00 46.81 115 SER A O 1
ATOM 910 N N . LEU A 1 116 ? 14.576 -14.117 -68.622 1.00 47.59 116 LEU A N 1
ATOM 911 C CA . LEU A 1 116 ? 15.420 -13.990 -69.816 1.00 47.59 116 LEU A CA 1
ATOM 912 C C . LEU A 1 116 ? 14.792 -14.626 -71.082 1.00 47.59 116 LEU A C 1
ATOM 914 O O . LEU A 1 116 ? 15.227 -14.341 -72.199 1.00 47.59 116 LEU A O 1
ATOM 918 N N . ALA A 1 117 ? 13.759 -15.461 -70.917 1.00 50.09 117 ALA A N 1
ATOM 919 C CA . ALA A 1 117 ? 12.919 -16.010 -71.976 1.00 50.09 117 ALA A CA 1
ATOM 920 C C . ALA A 1 117 ? 12.100 -14.953 -72.761 1.00 50.09 117 ALA A C 1
ATOM 922 O O . ALA A 1 117 ? 11.958 -15.103 -73.975 1.00 50.09 117 ALA A O 1
ATOM 923 N N . ASP A 1 118 ? 11.657 -13.853 -72.138 1.00 50.34 118 ASP A N 1
ATOM 924 C CA . ASP A 1 118 ? 10.825 -12.808 -72.777 1.00 50.34 118 ASP A CA 1
ATOM 925 C C . ASP A 1 118 ? 11.631 -11.795 -73.620 1.00 50.34 118 ASP A C 1
ATOM 927 O O . ASP A 1 118 ? 11.079 -10.937 -74.313 1.00 50.34 118 ASP A O 1
ATOM 931 N N . LEU A 1 119 ? 12.964 -11.911 -73.630 1.00 52.72 119 LEU A N 1
ATOM 932 C CA . LEU A 1 119 ? 13.877 -11.020 -74.363 1.00 52.72 119 LEU A CA 1
ATOM 933 C C . LEU A 1 119 ? 14.031 -11.392 -75.847 1.00 52.72 119 LEU A C 1
ATOM 935 O O . LEU A 1 119 ? 14.720 -10.706 -76.611 1.00 52.72 119 LEU A O 1
ATOM 939 N N . ARG A 1 120 ? 13.381 -12.470 -76.300 1.00 52.03 120 ARG A N 1
ATOM 940 C CA . ARG A 1 120 ? 13.324 -12.837 -77.718 1.00 52.03 120 ARG A CA 1
ATOM 941 C C . ARG A 1 120 ? 12.095 -12.200 -78.387 1.00 52.03 120 ARG A C 1
ATOM 943 O O . ARG A 1 120 ? 11.071 -12.839 -78.562 1.00 52.03 120 ARG A O 1
ATOM 950 N N . ARG A 1 121 ? 12.291 -10.973 -78.894 1.00 54.16 121 ARG A N 1
ATOM 951 C CA . ARG A 1 121 ? 11.550 -10.363 -80.028 1.00 54.16 121 ARG A CA 1
ATOM 952 C C . ARG A 1 121 ? 10.110 -9.860 -79.783 1.00 54.16 121 ARG A C 1
ATOM 954 O O . ARG A 1 121 ? 9.223 -10.158 -80.576 1.00 54.16 121 ARG A O 1
ATOM 961 N N . SER A 1 122 ? 9.880 -8.984 -78.799 1.00 58.69 122 SER A N 1
ATOM 962 C CA . SER A 1 122 ? 8.668 -8.136 -78.800 1.00 58.69 122 SER A CA 1
ATOM 963 C C . SER A 1 122 ? 8.946 -6.739 -79.398 1.00 58.69 122 SER A C 1
ATOM 965 O O . SER A 1 122 ? 9.731 -5.976 -78.820 1.00 58.69 122 SER A O 1
ATOM 967 N N . PRO A 1 123 ? 8.282 -6.335 -80.506 1.00 60.75 123 PRO A N 1
ATOM 968 C CA . PRO A 1 123 ? 8.457 -5.016 -81.135 1.00 60.75 123 PRO A CA 1
ATOM 969 C C . PRO A 1 123 ? 8.104 -3.826 -80.228 1.00 60.75 123 PRO A C 1
ATOM 971 O O . PRO A 1 123 ? 8.503 -2.692 -80.500 1.00 60.75 123 PRO A O 1
ATOM 974 N N . ALA A 1 124 ? 7.318 -4.055 -79.171 1.00 55.72 124 ALA A N 1
ATOM 975 C CA . ALA A 1 124 ? 6.946 -3.035 -78.192 1.00 55.72 124 ALA A CA 1
ATOM 976 C C . ALA A 1 124 ? 8.101 -2.719 -77.225 1.00 55.72 124 ALA A C 1
ATOM 978 O O . ALA A 1 124 ? 8.321 -1.560 -76.868 1.00 55.72 124 ALA A O 1
ATOM 979 N N . MET A 1 125 ? 8.885 -3.735 -76.857 1.00 62.06 125 MET A N 1
ATOM 980 C CA . MET A 1 125 ? 10.046 -3.584 -75.981 1.00 62.06 125 MET A CA 1
ATOM 981 C C . MET A 1 125 ? 11.237 -2.978 -76.727 1.00 62.06 125 MET A C 1
ATOM 983 O O . MET A 1 125 ? 11.896 -2.094 -76.192 1.00 62.06 125 MET A O 1
ATOM 987 N N . GLU A 1 126 ? 11.452 -3.344 -77.994 1.00 57.81 126 GLU A N 1
ATOM 988 C CA . GLU A 1 126 ? 12.459 -2.707 -78.858 1.00 57.81 126 GLU A CA 1
ATOM 989 C C . GLU A 1 126 ? 12.232 -1.196 -78.998 1.00 57.81 126 GLU A C 1
ATOM 991 O O . GLU A 1 126 ? 13.179 -0.411 -78.964 1.00 57.81 126 GLU A O 1
ATOM 996 N N . ARG A 1 127 ? 10.966 -0.772 -79.101 1.00 64.00 127 ARG A N 1
ATOM 997 C CA . ARG A 1 127 ? 10.587 0.646 -79.132 1.00 64.00 127 ARG A CA 1
ATOM 998 C C . ARG A 1 127 ? 10.847 1.345 -77.799 1.00 64.00 127 ARG A C 1
ATOM 1000 O O . ARG A 1 127 ? 11.332 2.473 -77.807 1.00 64.00 127 ARG A O 1
ATOM 1007 N N . ARG A 1 128 ? 10.579 0.690 -76.663 1.00 57.72 128 ARG A N 1
ATOM 1008 C CA . ARG A 1 128 ? 10.906 1.228 -75.330 1.00 57.72 128 ARG A CA 1
ATOM 1009 C C . ARG A 1 128 ? 12.417 1.315 -75.099 1.00 57.72 128 ARG A C 1
ATOM 1011 O O . ARG A 1 128 ? 12.887 2.378 -74.724 1.00 57.72 128 ARG A O 1
ATOM 1018 N N . LEU A 1 129 ? 13.187 0.279 -75.429 1.00 59.38 129 LEU A N 1
ATOM 1019 C CA . LEU A 1 129 ? 14.653 0.264 -75.315 1.00 59.38 129 LEU A CA 1
ATOM 1020 C C . LEU A 1 129 ? 15.318 1.304 -76.232 1.00 59.38 129 LEU A C 1
ATOM 1022 O O . LEU A 1 129 ? 16.219 2.024 -75.805 1.00 59.38 129 LEU A O 1
ATOM 1026 N N . LYS A 1 130 ? 14.841 1.454 -77.476 1.00 63.25 130 LYS A N 1
ATOM 1027 C CA . LYS A 1 130 ? 15.334 2.500 -78.388 1.00 63.25 130 LYS A CA 1
ATOM 1028 C C . LYS A 1 130 ? 14.998 3.912 -77.910 1.00 63.25 130 LYS A C 1
ATOM 1030 O O . LYS A 1 130 ? 15.789 4.821 -78.142 1.00 63.25 130 LYS A O 1
ATOM 1035 N N . LYS A 1 131 ? 13.841 4.108 -77.270 1.00 64.44 131 LYS A N 1
ATOM 1036 C CA . LYS A 1 131 ? 13.346 5.445 -76.922 1.00 64.44 131 LYS A CA 1
ATOM 1037 C C . LYS A 1 131 ? 13.732 5.905 -75.517 1.00 64.44 131 LYS A C 1
ATOM 1039 O O . LYS A 1 131 ? 14.053 7.068 -75.374 1.00 64.44 131 LYS A O 1
ATOM 1044 N N . SER A 1 132 ? 13.725 5.050 -74.494 1.00 58.88 132 SER A N 1
ATOM 1045 C CA . SER A 1 132 ? 14.116 5.457 -73.135 1.00 58.88 132 SER A CA 1
ATOM 1046 C C . SER A 1 132 ? 15.582 5.156 -72.851 1.00 58.88 132 SER A C 1
ATOM 1048 O O . SER A 1 132 ? 16.316 6.051 -72.462 1.00 58.88 132 SER A O 1
ATOM 1050 N N . LEU A 1 133 ? 16.041 3.932 -73.115 1.00 61.44 133 LEU A N 1
ATOM 1051 C CA . LEU A 1 133 ? 17.356 3.462 -72.673 1.00 61.44 133 LEU A CA 1
ATOM 1052 C C . LEU A 1 133 ? 18.504 4.075 -73.488 1.00 61.44 133 LEU A C 1
ATOM 1054 O O . LEU A 1 133 ? 19.441 4.630 -72.928 1.00 61.44 133 LEU A O 1
ATOM 1058 N N . LEU A 1 134 ? 18.411 4.046 -74.820 1.00 61.41 134 LEU A N 1
ATOM 1059 C CA . LEU A 1 134 ? 19.392 4.680 -75.714 1.00 61.41 134 LEU A CA 1
ATOM 1060 C C . LEU A 1 134 ? 19.435 6.202 -75.551 1.00 61.41 134 LEU A C 1
ATOM 1062 O O . LEU A 1 134 ? 20.509 6.798 -75.590 1.00 61.41 134 LEU A O 1
ATOM 1066 N N . GLN A 1 135 ? 18.273 6.823 -75.339 1.00 64.62 135 GLN A N 1
ATOM 1067 C CA . GLN A 1 135 ? 18.165 8.262 -75.119 1.00 64.62 135 GLN A CA 1
ATOM 1068 C C . GLN A 1 135 ? 18.745 8.651 -73.752 1.00 64.62 135 GLN A C 1
ATOM 1070 O O . GLN A 1 135 ? 19.388 9.689 -73.623 1.00 64.62 135 GLN A O 1
ATOM 1075 N N . GLU A 1 136 ? 18.594 7.795 -72.744 1.00 61.91 136 GLU A N 1
ATOM 1076 C CA . GLU A 1 136 ? 19.125 8.011 -71.404 1.00 61.91 136 GLU A CA 1
ATOM 1077 C C . GLU A 1 136 ? 20.629 7.719 -71.296 1.00 61.91 136 GLU A C 1
ATOM 1079 O O . GLU A 1 136 ? 21.335 8.489 -70.651 1.00 61.91 136 GLU A O 1
ATOM 1084 N N . ILE A 1 137 ? 21.145 6.702 -71.996 1.00 64.31 137 ILE A N 1
ATOM 1085 C CA . ILE A 1 137 ? 22.586 6.418 -72.128 1.00 64.31 137 ILE A CA 1
ATOM 1086 C C . ILE A 1 137 ? 23.278 7.525 -72.933 1.00 64.31 137 ILE A C 1
ATOM 1088 O O . ILE A 1 137 ? 24.300 8.053 -72.500 1.00 64.31 137 ILE A O 1
ATOM 1092 N N . SER A 1 138 ? 22.688 7.953 -74.056 1.00 61.16 138 SER A N 1
ATOM 1093 C CA . SER A 1 138 ? 23.211 9.073 -74.847 1.00 61.16 138 SER A CA 1
ATOM 1094 C C . SER A 1 138 ? 23.195 10.389 -74.062 1.00 61.16 138 SER A C 1
ATOM 1096 O O . SER A 1 138 ? 24.085 11.210 -74.257 1.00 61.16 138 SER A O 1
ATOM 1098 N N . ARG A 1 139 ? 22.212 10.589 -73.170 1.00 66.75 139 ARG A N 1
ATOM 1099 C CA . ARG A 1 139 ? 22.105 11.781 -72.312 1.00 66.75 139 ARG A CA 1
ATOM 1100 C C . ARG A 1 139 ? 23.049 11.745 -71.107 1.00 66.75 139 ARG A C 1
ATOM 1102 O O . ARG A 1 139 ? 23.577 12.787 -70.745 1.00 66.75 139 ARG A O 1
ATOM 1109 N N . LYS A 1 140 ? 23.226 10.587 -70.457 1.00 62.09 140 LYS A N 1
ATOM 1110 C CA . LYS A 1 140 ? 24.028 10.449 -69.225 1.00 62.09 140 LYS A CA 1
ATOM 1111 C C . LYS A 1 140 ? 25.517 10.210 -69.487 1.00 62.09 140 LYS A C 1
ATOM 1113 O O . LYS A 1 140 ? 26.326 10.619 -68.668 1.00 62.09 140 LYS A O 1
ATOM 1118 N N . LEU A 1 141 ? 25.871 9.539 -70.586 1.00 59.84 141 LEU A N 1
ATOM 1119 C CA . LEU A 1 141 ? 27.239 9.065 -70.839 1.00 59.84 141 LEU A CA 1
ATOM 1120 C C . LEU A 1 141 ? 27.840 9.578 -72.154 1.00 59.84 141 LEU A C 1
ATOM 1122 O O . LEU A 1 141 ? 29.022 9.357 -72.387 1.00 59.84 141 LEU A O 1
ATOM 1126 N N . SER A 1 142 ? 27.059 10.249 -73.015 1.00 54.06 142 SER A N 1
ATOM 1127 C CA . SER A 1 142 ? 27.513 10.814 -74.303 1.00 54.06 142 SER A CA 1
ATOM 1128 C C . SER A 1 142 ? 28.335 9.849 -75.180 1.00 54.06 142 SER A C 1
ATOM 1130 O O . SER A 1 142 ? 29.206 10.268 -75.935 1.00 54.06 142 SER A O 1
ATOM 1132 N N . ILE A 1 143 ? 28.066 8.544 -75.084 1.00 64.12 143 ILE A N 1
ATOM 1133 C CA . ILE A 1 143 ? 28.723 7.499 -75.875 1.00 64.12 143 ILE A CA 1
ATOM 1134 C C . ILE A 1 143 ? 27.655 6.830 -76.740 1.00 64.12 143 ILE A C 1
ATOM 1136 O O . ILE A 1 143 ? 26.630 6.359 -76.240 1.00 64.12 143 ILE A O 1
ATOM 1140 N N . ALA A 1 144 ? 27.888 6.795 -78.053 1.00 60.62 144 ALA A N 1
ATOM 1141 C CA . ALA A 1 144 ? 27.009 6.124 -79.000 1.00 60.62 144 ALA A CA 1
ATOM 1142 C C . ALA A 1 144 ? 27.288 4.616 -78.973 1.00 60.62 144 ALA A C 1
ATOM 1144 O O . ALA A 1 144 ? 28.279 4.150 -79.527 1.00 60.62 144 ALA A O 1
ATOM 1145 N N . VAL A 1 145 ? 26.415 3.847 -78.319 1.00 63.28 145 VAL A N 1
ATOM 1146 C CA . VAL A 1 145 ? 26.525 2.381 -78.291 1.00 63.28 145 VAL A CA 1
ATOM 1147 C C . VAL A 1 145 ? 26.212 1.825 -79.692 1.00 63.28 145 VAL A C 1
ATOM 1149 O O . VAL A 1 145 ? 25.088 2.041 -80.181 1.00 63.28 145 VAL A O 1
ATOM 1152 N N . PRO A 1 146 ? 27.159 1.116 -80.344 1.00 73.81 146 PRO A N 1
ATOM 1153 C CA . PRO A 1 146 ? 26.955 0.521 -81.663 1.00 73.81 146 PRO A CA 1
ATOM 1154 C C . PRO A 1 146 ? 25.742 -0.409 -81.689 1.00 73.81 146 PRO A C 1
ATOM 1156 O O . PRO A 1 146 ? 25.415 -1.060 -80.698 1.00 73.81 146 PRO A O 1
ATOM 1159 N N . GLU A 1 147 ? 25.067 -0.513 -82.836 1.00 65.56 147 GLU A N 1
ATOM 1160 C CA . GLU A 1 147 ? 23.802 -1.259 -82.934 1.00 65.56 147 GLU A CA 1
ATOM 1161 C C . GLU A 1 147 ? 23.928 -2.737 -82.544 1.00 65.56 147 GLU A C 1
ATOM 1163 O O . GLU A 1 147 ? 22.988 -3.310 -81.991 1.00 65.56 147 GLU A O 1
ATOM 1168 N N . LYS A 1 148 ? 25.113 -3.313 -82.778 1.00 71.06 148 LYS A N 1
ATOM 1169 C CA . LYS A 1 148 ? 25.472 -4.691 -82.424 1.00 71.06 148 LYS A CA 1
ATOM 1170 C C . LYS A 1 148 ? 25.509 -4.914 -80.904 1.00 71.06 148 LYS A C 1
ATOM 1172 O O . LYS A 1 148 ? 25.082 -5.968 -80.438 1.00 71.06 148 LYS A O 1
ATOM 1177 N N . ASP A 1 149 ? 25.895 -3.896 -80.136 1.00 76.94 149 ASP A N 1
ATOM 1178 C CA . ASP A 1 149 ? 26.151 -4.009 -78.694 1.00 76.94 149 ASP A CA 1
ATOM 1179 C C . ASP A 1 149 ? 24.972 -3.534 -77.838 1.00 76.94 149 ASP A C 1
ATOM 1181 O O . ASP A 1 149 ? 24.903 -3.832 -76.648 1.00 76.94 149 ASP A O 1
ATOM 1185 N N . ARG A 1 150 ? 23.973 -2.873 -78.439 1.00 70.81 150 ARG A N 1
ATOM 1186 C CA . ARG A 1 150 ? 22.734 -2.453 -77.752 1.00 70.81 150 ARG A CA 1
ATOM 1187 C C . ARG A 1 150 ? 22.012 -3.614 -77.076 1.00 70.81 150 ARG A C 1
ATOM 1189 O O . ARG A 1 150 ? 21.457 -3.449 -75.994 1.00 70.81 150 ARG A O 1
ATOM 1196 N N . LYS A 1 151 ? 22.026 -4.793 -77.705 1.00 76.12 151 LYS A N 1
ATOM 1197 C CA . LYS A 1 151 ? 21.428 -6.008 -77.139 1.00 76.12 151 LYS A CA 1
ATOM 1198 C C . LYS A 1 151 ? 22.217 -6.508 -75.929 1.00 76.12 151 LYS A C 1
ATOM 1200 O O . LYS A 1 151 ? 21.609 -6.916 -74.949 1.00 76.12 151 LYS A O 1
ATOM 1205 N N . ILE A 1 152 ? 23.546 -6.444 -75.986 1.00 76.06 152 ILE A N 1
ATOM 1206 C CA . ILE A 1 152 ? 24.426 -6.847 -74.884 1.00 76.06 152 ILE A CA 1
ATOM 1207 C C . ILE A 1 152 ? 24.255 -5.875 -73.711 1.00 76.06 152 ILE A C 1
ATOM 1209 O O . ILE A 1 152 ? 24.036 -6.319 -72.590 1.00 76.06 152 ILE A O 1
ATOM 1213 N N . ALA A 1 153 ? 24.228 -4.565 -73.974 1.00 75.69 153 ALA A N 1
ATOM 1214 C CA . ALA A 1 153 ? 23.982 -3.540 -72.961 1.00 75.69 153 ALA A CA 1
ATOM 1215 C C . ALA A 1 153 ? 22.598 -3.684 -72.300 1.00 75.69 153 ALA A C 1
ATOM 1217 O O . ALA A 1 153 ? 22.492 -3.605 -71.080 1.00 75.69 153 ALA A O 1
ATOM 1218 N N . ALA A 1 154 ? 21.543 -3.956 -73.079 1.00 75.94 154 ALA A N 1
ATOM 1219 C CA . ALA A 1 154 ? 20.204 -4.199 -72.537 1.00 75.94 154 ALA A CA 1
ATOM 1220 C C . ALA A 1 154 ? 20.151 -5.463 -71.659 1.00 75.94 154 ALA A C 1
ATOM 1222 O O . ALA A 1 154 ? 19.539 -5.439 -70.596 1.00 75.94 154 ALA A O 1
ATOM 1223 N N . LEU A 1 155 ? 20.821 -6.547 -72.070 1.00 78.62 155 LEU A N 1
ATOM 1224 C CA . LEU A 1 155 ? 20.932 -7.769 -71.267 1.00 78.62 155 LEU A CA 1
ATOM 1225 C C . LEU A 1 155 ? 21.740 -7.549 -69.984 1.00 78.62 155 LEU A C 1
ATOM 1227 O O . LEU A 1 155 ? 21.357 -8.056 -68.936 1.00 78.62 155 LEU A O 1
ATOM 1231 N N . MET A 1 156 ? 22.834 -6.787 -70.049 1.00 82.38 156 MET A N 1
ATOM 1232 C CA . MET A 1 156 ? 23.638 -6.448 -68.875 1.00 82.38 156 MET A CA 1
ATOM 1233 C C . MET A 1 156 ? 22.860 -5.600 -67.871 1.00 82.38 156 MET A C 1
ATOM 1235 O O . MET A 1 156 ? 22.953 -5.860 -66.677 1.00 82.38 156 MET A O 1
ATOM 1239 N N . LEU A 1 157 ? 22.076 -4.626 -68.338 1.00 77.81 157 LEU A N 1
ATOM 1240 C CA . LEU A 1 157 ? 21.233 -3.807 -67.466 1.00 77.81 157 LEU A CA 1
ATOM 1241 C C . LEU A 1 157 ? 20.097 -4.625 -66.852 1.00 77.81 157 LEU A C 1
ATOM 1243 O O . LEU A 1 157 ? 19.910 -4.550 -65.647 1.00 77.81 157 LEU A O 1
ATOM 1247 N N . ALA A 1 158 ? 19.422 -5.475 -67.631 1.00 79.31 158 ALA A N 1
ATOM 1248 C CA . ALA A 1 158 ? 18.393 -6.370 -67.098 1.00 79.31 158 ALA A CA 1
ATOM 1249 C C . ALA A 1 158 ? 18.962 -7.345 -66.050 1.00 79.31 158 ALA A C 1
ATOM 1251 O O . ALA A 1 158 ? 18.360 -7.545 -65.000 1.00 79.31 158 ALA A O 1
ATOM 1252 N N . LYS A 1 159 ? 20.154 -7.909 -66.298 1.00 78.00 159 LYS A N 1
ATOM 1253 C CA . LYS A 1 159 ? 20.847 -8.771 -65.330 1.00 78.00 159 LYS A CA 1
ATOM 1254 C C . LYS A 1 159 ? 21.260 -7.996 -64.075 1.00 78.00 159 LYS A C 1
ATOM 1256 O O . LYS A 1 159 ? 21.112 -8.506 -62.972 1.00 78.00 159 LYS A O 1
ATOM 1261 N N . HIS A 1 160 ? 21.750 -6.768 -64.233 1.00 85.56 160 HIS A N 1
ATOM 1262 C CA . HIS A 1 160 ? 22.106 -5.911 -63.107 1.00 85.56 160 HIS A CA 1
ATOM 1263 C C . HIS A 1 160 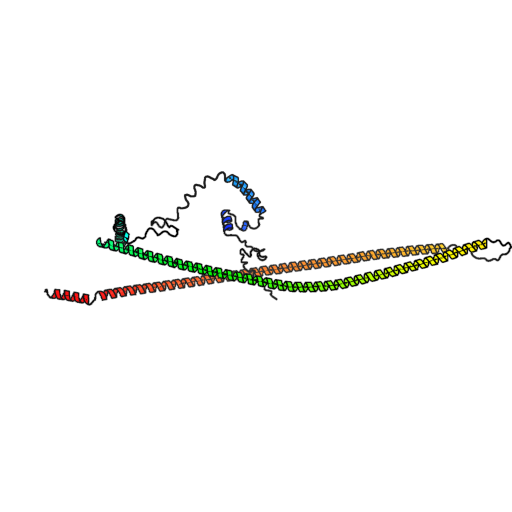? 20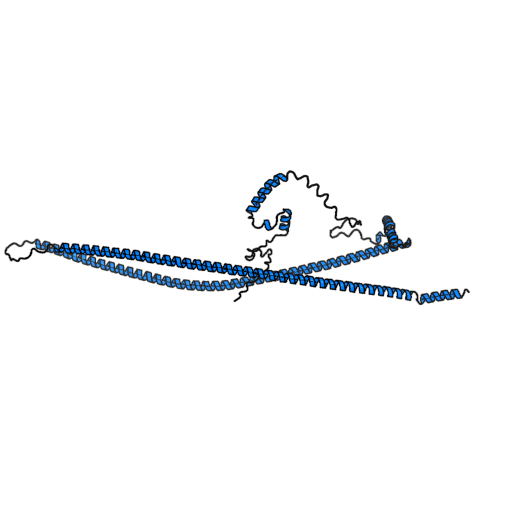.876 -5.538 -62.274 1.00 85.56 160 HIS A C 1
ATOM 1265 O O . HIS A 1 160 ? 20.931 -5.610 -61.055 1.00 85.56 160 HIS A O 1
ATOM 1271 N N . GLU A 1 161 ? 19.755 -5.195 -62.908 1.00 75.69 161 GLU A N 1
ATOM 1272 C CA . GLU A 1 161 ? 18.484 -4.920 -62.232 1.00 75.69 161 GLU A CA 1
ATOM 1273 C C . GLU A 1 161 ? 17.954 -6.155 -61.492 1.00 75.69 161 GLU A C 1
ATOM 1275 O O . GLU A 1 161 ? 17.502 -6.033 -60.356 1.00 75.69 161 GLU A O 1
ATOM 1280 N N . GLU A 1 162 ? 18.064 -7.350 -62.083 1.00 82.50 162 GLU A N 1
ATOM 1281 C CA . GLU A 1 162 ? 17.722 -8.611 -61.417 1.00 82.50 162 GLU A CA 1
ATOM 1282 C C . GLU A 1 162 ? 18.619 -8.866 -60.194 1.00 82.50 162 GLU A C 1
ATOM 1284 O O . GLU A 1 162 ? 18.129 -9.239 -59.129 1.00 82.50 162 GLU A O 1
ATOM 1289 N N . GLU A 1 163 ? 19.926 -8.627 -60.314 1.00 84.19 163 GLU A N 1
ATOM 1290 C CA . GLU A 1 163 ? 20.870 -8.727 -59.198 1.00 84.19 163 GLU A CA 1
ATOM 1291 C C . GLU A 1 163 ? 20.567 -7.694 -58.100 1.00 84.19 163 GLU A C 1
ATOM 1293 O O . GLU A 1 163 ? 20.547 -8.056 -56.924 1.00 84.19 163 GLU A O 1
ATOM 1298 N N . GLN A 1 164 ? 20.250 -6.442 -58.453 1.00 72.62 164 GLN A N 1
ATOM 1299 C CA . GLN A 1 164 ? 19.828 -5.418 -57.489 1.00 72.62 164 GLN A CA 1
ATOM 1300 C C . GLN A 1 164 ? 18.529 -5.813 -56.786 1.00 72.62 164 GLN A C 1
ATOM 1302 O O . GLN A 1 164 ? 18.426 -5.689 -55.569 1.00 72.62 164 GLN A O 1
ATOM 1307 N N . PHE A 1 165 ? 17.552 -6.344 -57.523 1.00 77.75 165 PHE A N 1
ATOM 1308 C CA . PHE A 1 165 ? 16.297 -6.808 -56.945 1.00 77.75 165 PHE A CA 1
ATOM 1309 C C . PHE A 1 165 ? 16.520 -7.970 -55.972 1.00 77.75 165 PHE A C 1
ATOM 1311 O O . PHE A 1 165 ? 15.968 -7.959 -54.875 1.00 77.75 165 PHE A O 1
ATOM 1318 N N . ARG A 1 166 ? 17.381 -8.933 -56.326 1.00 86.69 166 ARG A N 1
ATOM 1319 C CA . ARG A 1 166 ? 17.764 -10.039 -55.433 1.00 86.69 166 ARG A CA 1
ATOM 1320 C C . ARG A 1 166 ? 18.453 -9.540 -54.164 1.00 86.69 166 ARG A C 1
ATOM 1322 O O . ARG A 1 166 ? 18.145 -10.032 -53.083 1.00 86.69 166 ARG A O 1
ATOM 1329 N N . LEU A 1 167 ? 19.349 -8.557 -54.276 1.00 91.19 167 LEU A N 1
ATOM 1330 C CA . LEU A 1 167 ? 19.993 -7.939 -53.114 1.00 91.19 167 LEU A CA 1
ATOM 1331 C C . LEU A 1 167 ? 18.973 -7.210 -52.233 1.00 91.19 167 LEU A C 1
ATOM 1333 O O . LEU A 1 167 ? 18.946 -7.433 -51.026 1.00 91.19 167 LEU A O 1
ATOM 1337 N N . CYS A 1 168 ? 18.091 -6.397 -52.820 1.00 89.69 168 CYS A N 1
ATOM 1338 C CA . CYS A 1 168 ? 17.017 -5.724 -52.089 1.00 89.69 168 CYS A CA 1
ATOM 1339 C C . CYS A 1 168 ? 16.075 -6.718 -51.397 1.00 89.69 168 CYS A C 1
ATOM 1341 O O . CYS A 1 168 ? 15.696 -6.500 -50.249 1.00 89.69 168 CYS A O 1
ATOM 1343 N N . GLN A 1 169 ? 15.730 -7.820 -52.064 1.00 82.94 169 GLN A N 1
ATOM 1344 C CA . GLN A 1 169 ? 14.909 -8.880 -51.493 1.00 82.94 169 GLN A CA 1
ATOM 1345 C C . GLN A 1 169 ? 15.614 -9.559 -50.312 1.00 82.94 169 GLN A C 1
ATOM 1347 O O . GLN A 1 169 ? 15.010 -9.701 -49.254 1.00 82.94 169 GLN A O 1
ATOM 1352 N N . SER A 1 170 ? 16.896 -9.912 -50.453 1.00 88.62 170 SER A N 1
ATOM 1353 C CA . SER A 1 170 ? 17.685 -10.510 -49.368 1.00 88.62 170 SER A CA 1
ATOM 1354 C C . SER A 1 170 ? 17.780 -9.584 -48.154 1.00 88.62 170 SER A C 1
ATOM 1356 O O . SER A 1 170 ? 17.592 -10.038 -47.030 1.00 88.62 170 SER A O 1
ATOM 1358 N N . MET A 1 171 ? 18.023 -8.288 -48.374 1.00 89.19 171 MET A N 1
ATOM 1359 C CA . MET A 1 171 ? 18.073 -7.291 -47.300 1.00 89.19 171 MET A CA 1
ATOM 1360 C C . MET A 1 171 ? 16.727 -7.153 -46.585 1.00 89.19 171 MET A C 1
ATOM 1362 O O . MET A 1 171 ? 16.682 -7.046 -45.364 1.00 89.19 171 MET A O 1
ATOM 1366 N N . PHE A 1 172 ? 15.622 -7.164 -47.332 1.00 83.81 172 PHE A N 1
ATOM 1367 C CA . PHE A 1 172 ? 14.283 -7.078 -46.755 1.00 83.81 172 PHE A CA 1
ATOM 1368 C C . PHE A 1 172 ? 13.919 -8.337 -45.957 1.00 83.81 172 PHE A C 1
ATOM 1370 O O . PHE A 1 172 ? 13.352 -8.241 -44.871 1.00 83.81 172 PHE A O 1
ATOM 1377 N N . GLU A 1 173 ? 14.278 -9.519 -46.462 1.00 91.19 173 GLU A N 1
ATOM 1378 C CA . GLU A 1 173 ? 14.101 -10.784 -45.746 1.00 91.19 173 GLU A CA 1
ATOM 1379 C C . GLU A 1 173 ? 14.936 -10.835 -44.460 1.00 91.19 173 GLU A C 1
ATOM 1381 O O . GLU A 1 173 ? 14.451 -11.319 -43.438 1.00 91.19 173 GLU A O 1
ATOM 1386 N N . GLU A 1 174 ? 16.166 -10.319 -44.484 1.00 90.62 174 GLU A N 1
ATOM 1387 C CA . GLU A 1 174 ? 17.032 -10.218 -43.307 1.00 90.62 174 GLU A CA 1
ATOM 1388 C C . GLU A 1 174 ? 16.454 -9.259 -42.260 1.00 90.62 174 GLU A C 1
ATOM 1390 O O . GLU A 1 174 ? 16.292 -9.653 -41.107 1.00 90.62 174 GLU A O 1
ATOM 1395 N N . GLN A 1 175 ? 16.009 -8.068 -42.671 1.00 85.56 175 GLN A N 1
ATOM 1396 C CA . GLN A 1 175 ? 15.313 -7.128 -41.785 1.00 85.56 175 GLN A CA 1
ATOM 1397 C C . GLN A 1 175 ? 14.063 -7.750 -41.160 1.00 85.56 175 GLN A C 1
ATOM 1399 O O . GLN A 1 175 ? 13.833 -7.610 -39.963 1.00 85.56 175 GLN A O 1
ATOM 1404 N N . HIS A 1 176 ? 13.271 -8.492 -41.936 1.00 86.50 176 HIS A N 1
ATOM 1405 C CA . HIS A 1 176 ? 12.105 -9.188 -41.397 1.00 86.50 176 HIS A CA 1
ATOM 1406 C C . HIS A 1 176 ? 12.487 -10.242 -40.351 1.00 86.50 176 HIS A C 1
ATOM 1408 O O . HIS A 1 176 ? 11.797 -10.368 -39.342 1.00 86.50 176 HIS A O 1
ATOM 1414 N N . ARG A 1 177 ? 13.583 -10.983 -40.558 1.00 92.19 177 ARG A N 1
ATOM 1415 C CA . ARG A 1 177 ? 14.086 -11.954 -39.569 1.00 92.19 177 ARG A CA 1
ATOM 1416 C C . ARG A 1 177 ? 14.562 -11.260 -38.296 1.00 92.19 177 ARG A C 1
ATOM 1418 O O . ARG A 1 177 ? 14.239 -11.721 -37.205 1.00 92.19 177 ARG A O 1
ATOM 1425 N N . GLU A 1 178 ? 15.280 -10.148 -38.421 1.00 91.38 178 GLU A N 1
ATOM 1426 C CA . GLU A 1 178 ? 15.714 -9.337 -37.279 1.00 91.38 178 GLU A CA 1
ATOM 1427 C C . GLU A 1 178 ? 14.521 -8.769 -36.499 1.00 91.38 178 GLU A C 1
ATOM 1429 O O . GLU A 1 178 ? 14.497 -8.810 -35.267 1.00 91.38 178 GLU A O 1
ATOM 1434 N N . GLU A 1 179 ? 13.492 -8.284 -37.196 1.00 90.25 179 GLU A N 1
ATOM 1435 C CA . GLU A 1 179 ? 12.275 -7.790 -36.558 1.00 90.25 179 GLU A CA 1
ATOM 1436 C C . GLU A 1 179 ? 11.495 -8.890 -35.836 1.00 90.25 179 GLU A C 1
ATOM 1438 O O . GLU A 1 179 ? 10.984 -8.645 -34.742 1.00 90.25 179 GLU A O 1
ATOM 1443 N N . GLU A 1 180 ? 11.401 -10.089 -36.413 1.00 89.69 180 GLU A N 1
ATOM 1444 C CA . GLU A 1 180 ? 10.773 -11.235 -35.753 1.00 89.69 180 GLU A CA 1
ATOM 1445 C C . GLU A 1 180 ? 11.564 -11.657 -34.510 1.00 89.69 180 GLU A C 1
ATOM 1447 O O . GLU A 1 180 ? 10.965 -11.836 -33.450 1.00 89.69 180 GLU A O 1
ATOM 1452 N N . HIS A 1 181 ? 12.899 -11.693 -34.573 1.00 90.31 181 HIS A N 1
ATOM 1453 C CA . HIS A 1 181 ? 13.730 -11.927 -33.389 1.00 90.31 181 HIS A CA 1
ATOM 1454 C C . HIS A 1 181 ? 13.506 -10.867 -32.306 1.00 90.31 181 HIS A C 1
ATOM 1456 O O . HIS A 1 181 ? 13.296 -11.220 -31.145 1.00 90.31 181 HIS A O 1
ATOM 1462 N N . ARG A 1 182 ? 13.442 -9.582 -32.675 1.00 91.56 182 ARG A N 1
ATOM 1463 C CA . ARG A 1 182 ? 13.121 -8.498 -31.733 1.00 91.56 182 ARG A CA 1
ATOM 1464 C C . ARG A 1 182 ? 11.744 -8.701 -31.094 1.00 91.56 182 ARG A C 1
ATOM 1466 O O . ARG A 1 182 ? 11.600 -8.578 -29.880 1.00 91.56 182 ARG A O 1
ATOM 1473 N N . ARG A 1 183 ? 10.727 -9.065 -31.883 1.00 90.69 183 ARG A N 1
ATOM 1474 C CA . ARG A 1 183 ? 9.374 -9.364 -31.376 1.00 90.69 183 ARG A CA 1
ATOM 1475 C C . ARG A 1 183 ? 9.379 -10.571 -30.441 1.00 90.69 183 ARG A C 1
ATOM 1477 O O . ARG A 1 183 ? 8.673 -10.567 -29.435 1.00 90.69 183 ARG A O 1
ATOM 1484 N N . GLU A 1 184 ? 10.148 -11.609 -30.748 1.00 93.94 184 GLU A N 1
ATOM 1485 C CA . GLU A 1 184 ? 10.288 -12.782 -29.887 1.00 93.94 184 GLU A CA 1
ATOM 1486 C C . GLU A 1 184 ? 10.972 -12.450 -28.561 1.00 93.94 184 GLU A C 1
ATOM 1488 O O . GLU A 1 184 ? 10.503 -12.897 -27.512 1.00 93.94 184 GLU A O 1
ATOM 1493 N N . GLU A 1 185 ? 12.036 -11.651 -28.581 1.00 92.88 185 GLU A N 1
ATOM 1494 C CA . GLU A 1 185 ? 12.716 -11.168 -27.378 1.00 92.88 185 GLU A CA 1
ATOM 1495 C C . GLU A 1 185 ? 11.790 -10.309 -26.520 1.00 92.88 185 GLU A C 1
ATOM 1497 O O . GLU A 1 185 ? 11.647 -10.573 -25.328 1.00 92.88 185 GLU A O 1
ATOM 1502 N N . GLU A 1 186 ? 11.059 -9.369 -27.121 1.00 93.19 186 GLU A N 1
ATOM 1503 C CA . GLU A 1 186 ? 10.041 -8.589 -26.414 1.00 93.19 186 GLU A CA 1
ATOM 1504 C C . GLU A 1 186 ? 8.955 -9.493 -25.809 1.00 93.19 186 GLU A C 1
ATOM 1506 O O . GLU A 1 186 ? 8.499 -9.269 -24.686 1.00 93.19 186 GLU A O 1
ATOM 1511 N N . ARG A 1 187 ? 8.537 -10.557 -26.508 1.00 93.88 187 ARG A N 1
ATOM 1512 C CA . ARG A 1 187 ? 7.584 -11.541 -25.966 1.00 93.88 187 ARG A CA 1
ATOM 1513 C C . ARG A 1 187 ? 8.179 -12.339 -24.808 1.00 93.88 187 ARG A C 1
ATOM 1515 O O . ARG A 1 187 ? 7.439 -12.636 -23.870 1.00 93.88 187 ARG A O 1
ATOM 1522 N N . LYS A 1 188 ? 9.466 -12.692 -24.852 1.00 95.62 188 LYS A N 1
ATOM 1523 C CA . LYS A 1 188 ? 10.171 -13.358 -23.743 1.00 95.62 188 LYS A CA 1
ATOM 1524 C C . LYS A 1 188 ? 10.261 -12.431 -22.533 1.00 95.62 188 LYS A C 1
ATOM 1526 O O . LYS A 1 188 ? 9.774 -12.808 -21.474 1.00 95.62 188 LYS A O 1
ATOM 1531 N N . GLN A 1 189 ? 10.712 -11.194 -22.725 1.00 92.75 189 GLN A N 1
ATOM 1532 C CA . GLN A 1 189 ? 10.778 -10.171 -21.676 1.00 92.75 189 GLN A CA 1
ATOM 1533 C C . GLN A 1 189 ? 9.406 -9.920 -21.034 1.00 92.75 189 GLN A C 1
ATOM 1535 O O . GLN A 1 189 ? 9.280 -9.887 -19.812 1.00 92.75 189 GLN A O 1
ATOM 1540 N N . ARG A 1 190 ? 8.336 -9.822 -21.837 1.00 91.56 190 ARG A N 1
ATOM 1541 C CA . ARG A 1 190 ? 6.960 -9.700 -21.320 1.00 91.56 190 ARG A CA 1
ATOM 1542 C C . ARG A 1 190 ? 6.530 -10.930 -20.518 1.00 91.56 190 ARG A C 1
ATOM 1544 O O . ARG A 1 190 ? 5.884 -10.780 -19.484 1.00 91.56 190 ARG A O 1
ATOM 1551 N N . LYS A 1 191 ? 6.860 -12.144 -20.975 1.00 97.12 191 LYS A N 1
ATOM 1552 C CA . LYS A 1 191 ? 6.554 -13.384 -20.241 1.00 97.12 191 LYS A CA 1
ATOM 1553 C C . LYS A 1 191 ? 7.297 -13.443 -18.908 1.00 97.12 191 LYS A C 1
ATOM 1555 O O . LYS A 1 191 ? 6.673 -13.787 -17.911 1.00 97.12 191 LYS A O 1
ATOM 1560 N N . GLU A 1 192 ? 8.577 -13.091 -18.888 1.00 97.62 192 GLU A N 1
ATOM 1561 C CA . GLU A 1 192 ? 9.401 -13.037 -17.676 1.00 97.62 192 GLU A CA 1
ATOM 1562 C C . GLU A 1 192 ? 8.861 -12.007 -16.684 1.00 97.62 192 GLU A C 1
ATOM 1564 O O . GLU A 1 192 ? 8.668 -12.330 -15.514 1.00 97.62 192 GLU A O 1
ATOM 1569 N N . LEU A 1 193 ? 8.500 -10.811 -17.157 1.00 97.25 193 LEU A N 1
ATOM 1570 C CA . LEU A 1 193 ? 7.876 -9.787 -16.322 1.00 97.25 193 LEU A CA 1
ATOM 1571 C C . LEU A 1 193 ? 6.561 -10.285 -15.706 1.00 97.25 193 LEU A C 1
ATOM 1573 O O . LEU A 1 193 ? 6.340 -10.128 -14.510 1.00 97.25 193 LEU A O 1
ATOM 1577 N N . LEU A 1 194 ? 5.701 -10.939 -16.492 1.00 97.94 194 LEU A N 1
ATOM 1578 C CA . LEU A 1 194 ? 4.450 -11.510 -15.985 1.00 97.94 194 LEU A CA 1
ATOM 1579 C C . LEU A 1 194 ? 4.668 -12.676 -15.013 1.00 97.94 194 LEU A C 1
ATOM 1581 O O . LEU A 1 194 ? 3.810 -12.928 -14.171 1.00 97.94 194 LEU A O 1
ATOM 1585 N N . GLN A 1 195 ? 5.763 -13.425 -15.145 1.00 97.12 195 GLN A N 1
ATOM 1586 C CA . GLN A 1 195 ? 6.133 -14.454 -14.173 1.00 97.12 195 GLN A CA 1
ATOM 1587 C C . GLN A 1 195 ? 6.633 -13.819 -12.876 1.00 97.12 195 GLN A C 1
ATOM 1589 O O . GLN A 1 195 ? 6.224 -14.249 -11.804 1.00 97.12 195 GLN A O 1
ATOM 1594 N N . HIS A 1 196 ? 7.454 -12.771 -12.966 1.00 96.75 196 HIS A N 1
ATOM 1595 C CA . HIS A 1 196 ? 7.913 -12.014 -11.805 1.00 96.75 196 HIS A CA 1
ATOM 1596 C C . HIS A 1 196 ? 6.742 -11.373 -11.051 1.00 96.75 196 HIS A C 1
ATOM 1598 O O . HIS A 1 196 ? 6.658 -11.504 -9.837 1.00 96.75 196 HIS A O 1
ATOM 1604 N N . ILE A 1 197 ? 5.809 -10.727 -11.761 1.00 97.56 197 ILE A N 1
ATOM 1605 C CA . ILE A 1 197 ? 4.612 -10.126 -11.152 1.00 97.56 197 ILE A CA 1
ATOM 1606 C C . ILE A 1 197 ? 3.763 -11.193 -10.456 1.00 97.56 197 ILE A C 1
ATOM 1608 O O . ILE A 1 197 ? 3.324 -10.964 -9.336 1.00 97.56 197 ILE A O 1
ATOM 1612 N N . ARG A 1 198 ? 3.560 -12.358 -11.085 1.00 97.56 198 ARG A N 1
ATOM 1613 C CA . ARG A 1 198 ? 2.800 -13.460 -10.476 1.00 97.56 198 ARG A CA 1
ATOM 1614 C C . ARG A 1 198 ? 3.447 -13.986 -9.202 1.00 97.56 198 ARG A C 1
ATOM 1616 O O . ARG A 1 198 ? 2.766 -14.065 -8.193 1.00 97.56 198 ARG A O 1
ATOM 1623 N N . ARG A 1 199 ? 4.755 -14.253 -9.224 1.00 95.62 199 ARG A N 1
ATOM 1624 C CA . ARG A 1 199 ? 5.493 -14.678 -8.023 1.00 95.62 199 ARG A CA 1
ATOM 1625 C C . ARG A 1 199 ? 5.407 -13.638 -6.915 1.00 95.62 199 ARG A C 1
ATOM 1627 O O . ARG A 1 199 ? 5.127 -13.976 -5.783 1.00 95.62 199 ARG A O 1
ATOM 1634 N N . TRP A 1 200 ? 5.565 -12.363 -7.260 1.00 96.12 200 TRP A N 1
ATOM 1635 C CA . TRP A 1 200 ? 5.442 -11.285 -6.285 1.00 96.12 200 TRP A CA 1
ATOM 1636 C C . TRP A 1 200 ? 4.032 -11.190 -5.679 1.00 96.12 200 TRP A C 1
ATOM 1638 O O . TRP A 1 200 ? 3.893 -10.898 -4.495 1.00 96.12 200 TRP A O 1
ATOM 1648 N N . GLN A 1 201 ? 2.983 -11.446 -6.468 1.00 90.62 201 GLN A N 1
ATOM 1649 C CA . GLN A 1 201 ? 1.609 -11.528 -5.963 1.00 90.62 201 GLN A CA 1
ATOM 1650 C C . GLN A 1 201 ? 1.416 -12.728 -5.030 1.00 90.62 201 GLN A C 1
ATOM 1652 O O . GLN A 1 201 ? 0.829 -12.560 -3.967 1.00 90.62 201 GLN A O 1
ATOM 1657 N N . GLU A 1 202 ? 1.940 -13.899 -5.397 1.00 96.88 202 GLU A N 1
ATOM 1658 C CA . GLU A 1 202 ? 1.923 -15.104 -4.558 1.00 96.88 202 GLU A CA 1
ATOM 1659 C C . GLU A 1 202 ? 2.653 -14.853 -3.232 1.00 96.88 202 GLU A C 1
ATOM 1661 O O . GLU A 1 202 ? 2.063 -15.050 -2.173 1.00 96.88 202 GLU A O 1
ATOM 1666 N N . ASP A 1 203 ? 3.867 -14.295 -3.279 1.00 96.19 203 ASP A N 1
ATOM 1667 C CA . ASP A 1 203 ? 4.635 -13.921 -2.090 1.00 96.19 203 ASP A CA 1
ATOM 1668 C C . ASP A 1 203 ? 3.821 -12.968 -1.198 1.00 96.19 203 ASP A C 1
ATOM 1670 O O . ASP A 1 203 ? 3.716 -13.166 0.010 1.00 96.19 203 ASP A O 1
ATOM 1674 N N . LEU A 1 204 ? 3.200 -11.928 -1.771 1.00 95.44 204 LEU A N 1
ATOM 1675 C CA . LEU A 1 204 ? 2.362 -10.989 -1.015 1.00 95.44 204 LEU A CA 1
ATOM 1676 C C . LEU A 1 204 ? 1.139 -11.651 -0.370 1.00 95.44 204 LEU A C 1
ATOM 1678 O O . LEU A 1 204 ? 0.757 -11.275 0.742 1.00 95.44 204 LEU A O 1
ATOM 1682 N N . GLU A 1 205 ? 0.501 -12.594 -1.059 1.00 95.12 205 GLU A N 1
ATOM 1683 C CA . GLU A 1 205 ? -0.608 -13.369 -0.508 1.00 95.12 205 GLU A CA 1
ATOM 1684 C C . GLU A 1 205 ? -0.142 -14.290 0.622 1.00 95.12 205 GLU A C 1
ATOM 1686 O O . GLU A 1 205 ? -0.823 -14.376 1.643 1.00 95.12 205 GLU A O 1
ATOM 1691 N N . GLU A 1 206 ? 1.029 -14.914 0.497 1.00 96.19 206 GLU A N 1
ATOM 1692 C CA . GLU A 1 206 ? 1.646 -15.698 1.571 1.00 96.19 206 GLU A CA 1
ATOM 1693 C C . GLU A 1 206 ? 1.948 -14.827 2.796 1.00 96.19 206 GLU A C 1
ATOM 1695 O O . GLU A 1 206 ? 1.557 -15.177 3.910 1.00 96.19 206 GLU A O 1
ATOM 1700 N N . TRP A 1 207 ? 2.540 -13.642 2.605 1.00 91.81 207 TRP A N 1
ATOM 1701 C CA . TRP A 1 207 ? 2.775 -12.686 3.694 1.00 91.81 207 TRP A CA 1
ATOM 1702 C C . TRP A 1 207 ? 1.481 -12.238 4.378 1.00 91.81 207 TRP A C 1
ATOM 1704 O O . TRP A 1 207 ? 1.460 -12.036 5.595 1.00 91.81 207 TRP A O 1
ATOM 1714 N N . ARG A 1 208 ? 0.397 -12.068 3.613 1.00 91.94 208 ARG A N 1
ATOM 1715 C CA . ARG A 1 208 ? -0.923 -11.746 4.165 1.00 91.94 208 ARG A CA 1
ATOM 1716 C C . ARG A 1 208 ? -1.464 -12.905 5.000 1.00 91.94 208 ARG A C 1
ATOM 1718 O O . ARG A 1 208 ? -1.867 -12.665 6.133 1.00 91.94 208 ARG A O 1
ATOM 1725 N N . ARG A 1 209 ? -1.428 -14.135 4.474 1.00 97.12 209 ARG A N 1
ATOM 1726 C CA . ARG A 1 209 ? -1.898 -15.339 5.180 1.00 97.12 209 ARG A CA 1
ATOM 1727 C C . ARG A 1 209 ? -1.133 -15.570 6.477 1.00 97.12 209 ARG A C 1
ATOM 1729 O O . ARG A 1 209 ? -1.761 -15.789 7.501 1.00 97.12 209 ARG A O 1
ATOM 1736 N N . LEU A 1 210 ? 0.193 -15.427 6.462 1.00 96.75 210 LEU A N 1
ATOM 1737 C CA . LEU A 1 210 ? 1.017 -15.543 7.670 1.00 96.75 210 LEU A CA 1
ATOM 1738 C C . LEU A 1 210 ? 0.600 -14.534 8.745 1.00 96.75 210 LEU A C 1
ATOM 1740 O O . LEU A 1 210 ? 0.468 -14.890 9.912 1.00 96.75 210 LEU A O 1
ATOM 1744 N N . ARG A 1 211 ? 0.334 -13.280 8.359 1.00 91.00 211 ARG A N 1
ATOM 1745 C CA . ARG A 1 211 ? -0.155 -12.267 9.302 1.00 91.00 211 ARG A CA 1
ATOM 1746 C C . ARG A 1 211 ? -1.541 -12.613 9.842 1.00 91.00 211 ARG A C 1
ATOM 1748 O O . ARG A 1 211 ? -1.776 -12.459 11.034 1.00 91.00 211 ARG A O 1
ATOM 1755 N N . GLU A 1 212 ? -2.447 -13.064 8.980 1.00 92.50 212 GLU A N 1
ATOM 1756 C CA . GLU A 1 212 ? -3.792 -13.489 9.381 1.00 92.50 212 GLU A CA 1
ATOM 1757 C C . GLU A 1 212 ? -3.735 -14.684 10.346 1.00 92.50 212 GLU A C 1
ATOM 1759 O O . GLU A 1 212 ? -4.462 -14.696 11.336 1.00 92.50 212 GLU A O 1
ATOM 1764 N N . GLU A 1 213 ? -2.838 -15.646 10.121 1.00 95.69 213 GLU A N 1
ATOM 1765 C CA . GLU A 1 213 ? -2.591 -16.772 11.027 1.00 95.69 213 GLU A CA 1
ATOM 1766 C C . GLU A 1 213 ? -2.031 -16.305 12.377 1.00 95.69 213 GLU A C 1
ATOM 1768 O O . GLU A 1 213 ? -2.534 -16.709 13.425 1.00 95.69 213 GLU A O 1
ATOM 1773 N N . GLU A 1 214 ? -1.037 -15.413 12.386 1.00 94.19 214 GLU A N 1
ATOM 1774 C CA . GLU A 1 214 ? -0.496 -14.826 13.619 1.00 94.19 214 GLU A CA 1
ATOM 1775 C C . GLU A 1 214 ? -1.568 -14.051 14.405 1.00 94.19 214 GLU A C 1
ATOM 1777 O O . GLU A 1 214 ? -1.692 -14.204 15.626 1.00 94.19 214 GLU A O 1
ATOM 1782 N N . GLU A 1 215 ? -2.377 -13.243 13.718 1.00 93.88 215 GLU A N 1
ATOM 1783 C CA . GLU A 1 215 ? -3.487 -12.500 14.316 1.00 93.88 215 GLU A CA 1
ATOM 1784 C C . GLU A 1 215 ? -4.580 -13.437 14.844 1.00 93.88 215 GLU A C 1
ATOM 1786 O O . GLU A 1 215 ? -5.081 -13.209 15.947 1.00 93.88 215 GLU A O 1
ATOM 1791 N N . ALA A 1 216 ? -4.905 -14.512 14.120 1.00 97.31 216 ALA A N 1
ATOM 1792 C CA . ALA A 1 216 ? -5.865 -15.527 14.545 1.00 97.31 216 ALA A CA 1
ATOM 1793 C C . ALA A 1 216 ? -5.379 -16.279 15.788 1.00 97.31 216 ALA A C 1
ATOM 1795 O O . ALA A 1 216 ? -6.143 -16.450 16.734 1.00 97.31 216 ALA A O 1
ATOM 1796 N N . MET A 1 217 ? -4.098 -16.651 15.843 1.00 97.06 217 MET A N 1
ATOM 1797 C CA . MET A 1 217 ? -3.500 -17.289 17.020 1.00 97.06 217 MET A CA 1
ATOM 1798 C C . MET A 1 217 ? -3.547 -16.370 18.247 1.00 97.06 217 MET A C 1
ATOM 1800 O O . MET A 1 217 ? -3.864 -16.811 19.353 1.00 97.06 217 MET A O 1
ATOM 1804 N N . LEU A 1 218 ? -3.264 -15.076 18.069 1.00 97.69 218 LEU A N 1
ATOM 1805 C CA . LEU A 1 218 ? -3.375 -14.087 19.145 1.00 97.69 218 LEU A CA 1
ATOM 1806 C C . LEU A 1 218 ? -4.832 -13.840 19.557 1.00 97.69 218 LEU A C 1
ATOM 1808 O O . LEU A 1 218 ? -5.107 -13.652 20.743 1.00 97.69 218 LEU A O 1
ATOM 1812 N N . ALA A 1 219 ? -5.765 -13.828 18.605 1.00 96.06 219 ALA A N 1
ATOM 1813 C CA . ALA A 1 219 ? -7.191 -13.713 18.881 1.00 96.06 219 ALA A CA 1
ATOM 1814 C C . ALA A 1 219 ? -7.694 -14.927 19.669 1.00 96.06 219 ALA A C 1
ATOM 1816 O O . ALA A 1 219 ? -8.322 -14.744 20.707 1.00 96.06 219 ALA A O 1
ATOM 1817 N N . GLU A 1 220 ? -7.322 -16.142 19.267 1.00 97.50 220 GLU A N 1
ATOM 1818 C CA . GLU A 1 220 ? -7.688 -17.375 19.961 1.00 97.50 220 GLU A CA 1
ATOM 1819 C C . GLU A 1 220 ? -7.135 -17.401 21.395 1.00 97.50 220 GLU A C 1
ATOM 1821 O O . GLU A 1 220 ? -7.834 -17.785 22.333 1.00 97.50 220 GLU A O 1
ATOM 1826 N N . GLN A 1 221 ? -5.898 -16.939 21.608 1.00 96.75 221 GLN A N 1
ATOM 1827 C CA . GLN A 1 221 ? -5.350 -16.789 22.961 1.00 96.75 221 GLN A CA 1
ATOM 1828 C C . GLN A 1 221 ? -6.191 -15.830 23.810 1.00 96.75 221 GLN A C 1
ATOM 1830 O O . GLN A 1 221 ? -6.554 -16.170 24.937 1.00 96.75 221 GLN A O 1
ATOM 1835 N N . ARG A 1 222 ? -6.559 -14.665 23.265 1.00 96.75 222 ARG A N 1
ATOM 1836 C CA . ARG A 1 222 ? -7.410 -13.688 23.964 1.00 96.75 222 ARG A CA 1
ATOM 1837 C C . ARG A 1 222 ? -8.809 -14.230 24.234 1.00 96.75 222 ARG A C 1
ATOM 1839 O O . ARG A 1 222 ? -9.359 -13.950 25.293 1.00 96.75 222 ARG A O 1
ATOM 1846 N N . GLU A 1 223 ? -9.380 -15.004 23.317 1.00 95.50 223 GLU A N 1
ATOM 1847 C CA . GLU A 1 223 ? -10.671 -15.668 23.513 1.00 95.50 223 GLU A CA 1
ATOM 1848 C C . GLU A 1 223 ? -10.594 -16.695 24.639 1.00 95.50 223 GLU A C 1
ATOM 1850 O O . GLU A 1 223 ? -11.438 -16.689 25.531 1.00 95.50 223 GLU A O 1
ATOM 1855 N N . ARG A 1 224 ? -9.547 -17.526 24.668 1.00 97.38 224 ARG A N 1
ATOM 1856 C CA . ARG A 1 224 ? -9.316 -18.477 25.766 1.00 97.38 224 ARG A CA 1
ATOM 1857 C C . ARG A 1 224 ? -9.169 -17.758 27.108 1.00 97.38 224 ARG A C 1
ATOM 1859 O O . ARG A 1 224 ? -9.756 -18.189 28.100 1.00 97.38 224 ARG A O 1
ATOM 1866 N N . GLU A 1 225 ? -8.429 -16.653 27.146 1.00 95.94 225 GLU A N 1
ATOM 1867 C CA . GLU A 1 225 ? -8.304 -15.817 28.343 1.00 95.94 225 GLU A CA 1
ATOM 1868 C C . GLU A 1 225 ? -9.645 -15.198 28.753 1.00 95.94 225 GLU A C 1
ATOM 1870 O O . GLU A 1 225 ? -9.998 -15.228 29.933 1.00 95.94 225 GLU A O 1
ATOM 1875 N N . ALA A 1 226 ? -10.416 -14.675 27.797 1.00 97.06 226 ALA A N 1
ATOM 1876 C CA . ALA A 1 226 ? -11.730 -14.094 28.045 1.00 97.06 226 ALA A CA 1
ATOM 1877 C C . ALA A 1 226 ? -12.701 -15.138 28.606 1.00 97.06 226 ALA A C 1
ATOM 1879 O O . ALA A 1 226 ? -13.301 -14.898 29.651 1.00 97.06 226 ALA A O 1
ATOM 1880 N N . LEU A 1 227 ? -12.776 -16.322 27.992 1.00 98.38 227 LEU A N 1
ATOM 1881 C CA . LEU A 1 227 ? -13.588 -17.443 28.470 1.00 98.38 227 LEU A CA 1
ATOM 1882 C C . LEU A 1 227 ? -13.193 -17.854 29.890 1.00 98.38 227 LEU A C 1
ATOM 1884 O O . LEU A 1 227 ? -14.056 -18.052 30.746 1.00 98.38 227 LEU A O 1
ATOM 1888 N N . TRP A 1 228 ? -11.891 -17.918 30.179 1.00 97.56 228 TRP A N 1
ATOM 1889 C CA . TRP A 1 228 ? -11.408 -18.231 31.522 1.00 97.56 228 TRP A CA 1
ATOM 1890 C C . TRP A 1 228 ? -11.831 -17.172 32.553 1.00 97.56 228 TRP A C 1
ATOM 1892 O O . TRP A 1 228 ? -12.267 -17.510 33.660 1.00 97.56 228 TRP A O 1
ATOM 1902 N N . GLN A 1 229 ? -11.756 -15.884 32.201 1.00 93.81 229 GLN A N 1
ATOM 1903 C CA . GLN A 1 229 ? -12.241 -14.812 33.073 1.00 93.81 229 GLN A CA 1
ATOM 1904 C C . GLN A 1 229 ? -13.761 -14.881 33.249 1.00 93.81 229 GLN A C 1
ATOM 1906 O O . GLN A 1 229 ? -14.249 -14.755 34.372 1.00 93.81 229 GLN A O 1
ATOM 1911 N N . GLU A 1 230 ? -14.517 -15.111 32.178 1.00 96.38 230 GLU A N 1
ATOM 1912 C CA . GLU A 1 230 ? -15.972 -15.249 32.226 1.00 96.38 230 GLU A CA 1
ATOM 1913 C C . GLU A 1 230 ? -16.410 -16.392 33.142 1.00 96.38 230 GLU A C 1
ATOM 1915 O O . GLU A 1 230 ? -17.295 -16.196 33.976 1.00 96.38 230 GLU A O 1
ATOM 1920 N N . GLU A 1 231 ? -15.773 -17.562 33.060 1.00 97.62 231 GLU A N 1
ATOM 1921 C CA . GLU A 1 231 ? -16.051 -18.673 33.972 1.00 97.62 231 GLU A CA 1
ATOM 1922 C C . GLU A 1 231 ? -15.757 -18.311 35.427 1.00 97.62 231 GLU A C 1
ATOM 1924 O O . GLU A 1 231 ? -16.543 -18.629 36.326 1.00 97.62 231 GLU A O 1
ATOM 1929 N N . ARG A 1 232 ? -14.649 -17.610 35.681 1.00 98.00 232 ARG A N 1
ATOM 1930 C CA . ARG A 1 232 ? -14.298 -17.146 37.026 1.00 98.00 232 ARG A CA 1
ATOM 1931 C C . ARG A 1 232 ? -15.355 -16.190 37.584 1.00 98.00 232 ARG A C 1
ATOM 1933 O O . ARG A 1 232 ? -15.787 -16.361 38.727 1.00 98.00 232 ARG A O 1
ATOM 1940 N N . TRP A 1 233 ? -15.792 -15.210 36.794 1.00 96.25 233 TRP A N 1
ATOM 1941 C CA . TRP A 1 233 ? -16.846 -14.270 37.188 1.00 96.25 233 TRP A CA 1
ATOM 1942 C C . TRP A 1 233 ? -18.195 -14.963 37.364 1.00 96.25 233 TRP A C 1
ATOM 1944 O O . TRP A 1 233 ? -18.911 -14.655 38.317 1.00 96.25 233 TRP A O 1
ATOM 1954 N N . ARG A 1 234 ? -18.513 -15.940 36.507 1.00 98.00 234 ARG A N 1
ATOM 1955 C CA . ARG A 1 234 ? -19.720 -16.765 36.616 1.00 98.00 234 ARG A CA 1
ATOM 1956 C C . ARG A 1 234 ? -19.758 -17.505 37.949 1.00 98.00 234 ARG A C 1
ATOM 1958 O O . ARG A 1 234 ? -20.734 -17.362 38.678 1.00 98.00 234 ARG A O 1
ATOM 1965 N N . ARG A 1 235 ? -18.678 -18.203 38.320 1.00 97.81 235 ARG A N 1
ATOM 1966 C CA . ARG A 1 235 ? -18.585 -18.915 39.610 1.00 97.81 235 ARG A CA 1
ATOM 1967 C C . ARG A 1 235 ? -18.761 -17.972 40.797 1.00 97.81 235 ARG A C 1
ATOM 1969 O O . ARG A 1 235 ? -19.496 -18.286 41.728 1.00 97.81 235 ARG A O 1
ATOM 1976 N N . LEU A 1 236 ? -18.131 -16.797 40.756 1.00 97.06 236 LEU A N 1
ATOM 1977 C CA . LEU A 1 236 ? -18.264 -15.808 41.827 1.00 97.06 236 LEU A CA 1
ATOM 1978 C C . LEU A 1 236 ? -19.700 -15.262 41.926 1.00 97.06 236 LEU A C 1
ATOM 1980 O O . LEU A 1 236 ? -20.219 -15.065 43.026 1.00 97.06 236 LEU A O 1
ATOM 1984 N N . ALA A 1 237 ? -20.357 -15.031 40.787 1.00 96.00 237 ALA A N 1
ATOM 1985 C CA . ALA A 1 237 ? -21.743 -14.581 40.732 1.00 96.00 237 ALA A CA 1
ATOM 1986 C C . ALA A 1 237 ? -22.712 -15.652 41.256 1.00 96.00 237 ALA A C 1
ATOM 1988 O O . ALA A 1 237 ? -23.590 -15.335 42.061 1.00 96.00 237 ALA A O 1
ATOM 1989 N N . GLU A 1 238 ? -22.519 -16.911 40.861 1.00 97.69 238 GLU A N 1
ATOM 1990 C CA . GLU A 1 238 ? -23.273 -18.063 41.364 1.00 97.69 238 GLU A CA 1
ATOM 1991 C C . GLU A 1 238 ? -23.097 -18.225 42.875 1.00 97.69 238 GLU A C 1
ATOM 1993 O O . GLU A 1 238 ? -24.084 -18.388 43.592 1.00 97.69 238 GLU A O 1
ATOM 1998 N N . GLU A 1 239 ? -21.872 -18.091 43.393 1.00 97.56 239 GLU A N 1
ATOM 1999 C CA . GLU A 1 239 ? -21.606 -18.159 44.831 1.00 97.56 239 GLU A CA 1
ATOM 2000 C C . GLU A 1 239 ? -22.318 -17.028 45.586 1.00 97.56 239 GLU A C 1
ATOM 2002 O O . GLU A 1 239 ? -22.967 -17.258 46.609 1.00 97.56 239 GLU A O 1
ATOM 2007 N N . GLN A 1 240 ? -22.265 -15.798 45.070 1.00 95.06 240 GLN A N 1
ATOM 2008 C CA . GLN A 1 240 ? -22.987 -14.677 45.672 1.00 95.06 240 GLN A CA 1
ATOM 2009 C C . GLN A 1 240 ? -24.503 -14.872 45.615 1.00 95.06 240 GLN A C 1
ATOM 2011 O O . GLN A 1 240 ? -25.209 -14.550 46.576 1.00 95.06 240 GLN A O 1
ATOM 2016 N N . GLN A 1 241 ? -25.023 -15.426 44.521 1.00 94.75 241 GLN A N 1
ATOM 2017 C CA . GLN A 1 241 ? -26.436 -15.754 44.401 1.00 94.75 241 GLN A CA 1
ATOM 2018 C C . GLN A 1 241 ? -26.834 -16.860 45.387 1.00 94.75 241 GLN A C 1
ATOM 2020 O O . GLN A 1 241 ? -27.857 -16.723 46.058 1.00 94.75 241 GLN A O 1
ATOM 2025 N N . ALA A 1 242 ? -26.018 -17.903 45.543 1.00 97.31 242 ALA A N 1
ATOM 2026 C CA . ALA A 1 242 ? -26.222 -18.968 46.520 1.00 97.31 242 ALA A CA 1
ATOM 2027 C C . ALA A 1 242 ? -26.207 -18.423 47.955 1.00 97.31 242 ALA A C 1
ATOM 2029 O O . ALA A 1 242 ? -27.099 -18.742 48.737 1.00 97.31 242 ALA A O 1
ATOM 2030 N N . ARG A 1 243 ? -25.280 -17.512 48.284 1.00 97.00 243 ARG A N 1
ATOM 2031 C CA . ARG A 1 243 ? -25.247 -16.815 49.583 1.00 97.00 243 ARG A CA 1
ATOM 2032 C C . ARG A 1 243 ? -26.522 -16.008 49.834 1.00 97.00 243 ARG A C 1
ATOM 2034 O O . ARG A 1 243 ? -27.047 -16.028 50.945 1.00 97.00 243 ARG A O 1
ATOM 2041 N N . ARG A 1 244 ? -27.043 -15.299 48.823 1.00 97.25 244 ARG A N 1
ATOM 2042 C CA . ARG A 1 244 ? -28.318 -14.562 48.937 1.00 97.25 244 ARG A CA 1
ATOM 2043 C C . ARG A 1 244 ? -29.499 -15.510 49.134 1.00 97.25 244 ARG A C 1
ATOM 2045 O O . ARG A 1 244 ? -30.313 -15.258 50.015 1.00 97.25 244 ARG A O 1
ATOM 2052 N N . ARG A 1 245 ? -29.566 -16.602 48.364 1.00 96.94 245 ARG A N 1
ATOM 2053 C CA . ARG A 1 245 ? -30.601 -17.640 48.503 1.00 96.94 245 ARG A CA 1
ATOM 2054 C C . ARG A 1 245 ? -30.573 -18.267 49.891 1.00 96.94 245 ARG A C 1
ATOM 2056 O O . ARG A 1 245 ? -31.595 -18.274 50.558 1.00 96.94 245 ARG A O 1
ATOM 2063 N N . PHE A 1 246 ? -29.396 -18.654 50.374 1.00 97.44 246 PHE A N 1
ATOM 2064 C CA . PHE A 1 246 ? -29.223 -19.189 51.720 1.00 97.44 246 PHE A CA 1
ATOM 2065 C C . PHE A 1 246 ? -29.726 -18.219 52.798 1.00 97.44 246 PHE A C 1
ATOM 2067 O O . PHE A 1 246 ? -30.475 -18.620 53.682 1.00 97.44 246 PHE A O 1
ATOM 2074 N N . LYS A 1 247 ? -29.382 -16.925 52.707 1.00 97.88 247 LYS A N 1
ATOM 2075 C CA . LYS A 1 247 ? -29.890 -15.907 53.644 1.00 97.88 247 LYS A CA 1
ATOM 2076 C C . LYS A 1 247 ? -31.414 -15.783 53.604 1.00 97.88 247 LYS A C 1
ATOM 2078 O O . LYS A 1 247 ? -32.031 -15.663 54.657 1.00 97.88 247 LYS A O 1
ATOM 2083 N N . LEU A 1 248 ? -32.011 -15.809 52.411 1.00 96.56 248 LEU A N 1
ATOM 2084 C CA . LEU A 1 248 ? -33.467 -15.778 52.250 1.00 96.56 248 LEU A CA 1
ATOM 2085 C C . LEU A 1 248 ? -34.127 -17.035 52.827 1.00 96.56 248 LEU A C 1
ATOM 2087 O O . LEU A 1 248 ? -35.150 -16.923 53.496 1.00 96.56 248 LEU A O 1
ATOM 2091 N N . ASP A 1 249 ? -33.532 -18.209 52.622 1.00 97.38 249 ASP A N 1
ATOM 2092 C CA . ASP A 1 249 ? -34.037 -19.473 53.159 1.00 97.38 249 ASP A CA 1
ATOM 2093 C C . ASP A 1 249 ? -33.976 -19.501 54.688 1.00 97.38 249 ASP A C 1
ATOM 2095 O O . ASP A 1 249 ? -34.944 -19.911 55.328 1.00 97.38 249 ASP A O 1
ATOM 2099 N N . VAL A 1 250 ? -32.874 -19.026 55.281 1.00 97.75 250 VAL A N 1
ATOM 2100 C CA . VAL A 1 250 ? -32.736 -18.872 56.738 1.00 97.75 250 VAL A CA 1
ATOM 2101 C C . VAL A 1 250 ? -33.777 -17.888 57.267 1.00 97.75 250 VAL A C 1
ATOM 2103 O O . VAL A 1 250 ? -34.574 -18.266 58.118 1.00 97.75 250 VAL A O 1
ATOM 2106 N N . ALA A 1 251 ? -33.881 -16.687 56.689 1.00 97.38 251 ALA A N 1
ATOM 2107 C CA . ALA A 1 251 ? -34.886 -15.705 57.100 1.00 97.38 251 ALA A CA 1
ATOM 2108 C C . ALA A 1 251 ? -36.326 -16.239 56.958 1.00 97.38 251 ALA A C 1
ATOM 2110 O O . ALA A 1 251 ? -37.183 -15.958 57.794 1.00 97.38 251 ALA A O 1
ATOM 2111 N N . SER A 1 252 ? -36.604 -17.042 55.925 1.00 96.50 252 SER A N 1
ATOM 2112 C CA . SER A 1 252 ? -37.902 -17.702 55.744 1.00 96.50 252 SER A CA 1
ATOM 2113 C C . SER A 1 252 ? -38.179 -18.744 56.830 1.00 96.50 252 SER A C 1
ATOM 2115 O O . SER A 1 252 ? -39.315 -18.845 57.302 1.00 96.50 252 SER A O 1
ATOM 2117 N N . ARG A 1 253 ? -37.168 -19.523 57.238 1.00 97.56 253 ARG A N 1
ATOM 2118 C CA . ARG A 1 253 ? -37.280 -20.484 58.347 1.00 97.56 253 ARG A CA 1
ATOM 2119 C C . ARG A 1 253 ? -37.523 -19.757 59.665 1.00 97.56 253 ARG A C 1
ATOM 2121 O O . ARG A 1 253 ? -38.519 -20.058 60.316 1.00 97.56 253 ARG A O 1
ATOM 2128 N N . ASP A 1 254 ? -36.722 -18.745 59.972 1.00 96.38 254 ASP A N 1
ATOM 2129 C CA . ASP A 1 254 ? -36.847 -17.950 61.196 1.00 96.38 254 ASP A CA 1
ATOM 2130 C C . ASP A 1 254 ? -38.216 -17.256 61.274 1.00 96.38 254 ASP A C 1
ATOM 2132 O O . ASP A 1 254 ? -38.877 -17.285 62.309 1.00 96.38 254 ASP A O 1
ATOM 2136 N N . ALA A 1 255 ? -38.717 -16.705 60.162 1.00 95.88 255 ALA A N 1
ATOM 2137 C CA . ALA A 1 255 ? -40.052 -16.109 60.103 1.00 95.88 255 ALA A CA 1
ATOM 2138 C C . ALA A 1 255 ? -41.170 -17.140 60.347 1.00 95.88 255 ALA A C 1
ATOM 2140 O O . ALA A 1 255 ? -42.149 -16.848 61.039 1.00 95.88 255 ALA A O 1
ATOM 2141 N N . LYS A 1 256 ? -41.033 -18.363 59.813 1.00 97.12 256 LYS A N 1
ATOM 2142 C CA . LYS A 1 256 ? -41.975 -19.465 60.083 1.00 97.12 256 LYS A CA 1
ATOM 2143 C C . LYS A 1 256 ? -41.924 -19.892 61.548 1.00 97.12 256 LYS A C 1
ATOM 2145 O O . LYS A 1 256 ? -42.972 -20.163 62.130 1.00 97.12 256 LYS A O 1
ATOM 2150 N N . GLU A 1 257 ? -40.740 -19.949 62.148 1.00 95.19 257 GLU A N 1
ATOM 2151 C CA . GLU A 1 257 ? -40.576 -20.257 63.570 1.00 95.19 257 GLU A CA 1
ATOM 2152 C C . GLU A 1 257 ? -41.166 -19.163 64.461 1.00 95.19 257 GLU A C 1
ATOM 2154 O O . GLU A 1 257 ? -41.916 -19.474 65.387 1.00 95.19 257 GLU A O 1
ATOM 2159 N N . HIS A 1 258 ? -40.927 -17.893 64.130 1.00 97.31 258 HIS A N 1
ATOM 2160 C CA . HIS A 1 258 ? -41.511 -16.758 64.836 1.00 97.31 258 HIS A CA 1
ATOM 2161 C C . HIS A 1 258 ? -43.041 -16.768 64.753 1.00 97.31 258 HIS A C 1
ATOM 2163 O O . HIS A 1 258 ? -43.710 -16.601 65.771 1.00 97.31 258 HIS A O 1
ATOM 2169 N N . LYS A 1 259 ? -43.610 -17.062 63.574 1.00 96.94 259 LYS A N 1
ATOM 2170 C CA . LYS A 1 259 ? -45.061 -17.226 63.404 1.00 96.94 259 LYS A CA 1
ATOM 2171 C C . LYS A 1 259 ? -45.612 -18.338 64.302 1.00 96.94 259 LYS A C 1
ATOM 2173 O O . LYS A 1 259 ? -46.578 -18.118 65.023 1.00 96.94 259 LYS A O 1
ATOM 2178 N N . ARG A 1 260 ? -44.966 -19.510 64.325 1.00 95.38 260 ARG A N 1
ATOM 2179 C CA . ARG A 1 260 ? -45.355 -20.629 65.209 1.00 95.38 260 ARG A CA 1
ATOM 2180 C C . ARG A 1 260 ? -45.258 -20.260 66.689 1.00 95.38 260 ARG A C 1
ATOM 2182 O O . ARG A 1 260 ? -46.047 -20.738 67.499 1.00 95.38 260 ARG A O 1
ATOM 2189 N N . TYR A 1 261 ? -44.274 -19.445 67.061 1.00 94.69 261 TYR A N 1
ATOM 2190 C CA . TYR A 1 261 ? -44.121 -18.955 68.426 1.00 94.69 261 TYR A CA 1
ATOM 2191 C C . TYR A 1 261 ? -45.245 -17.986 68.813 1.00 94.69 261 TYR A C 1
ATOM 2193 O O . TYR A 1 261 ? -45.855 -18.169 69.863 1.00 94.69 261 TYR A O 1
ATOM 2201 N N . GLN A 1 262 ? -45.581 -17.030 67.942 1.00 93.12 262 GLN A N 1
ATOM 2202 C CA . GLN A 1 262 ? -46.729 -16.141 68.141 1.00 93.12 262 GLN A CA 1
ATOM 2203 C C . GLN A 1 262 ? -48.043 -16.925 68.254 1.00 93.12 262 GLN A C 1
ATOM 2205 O O . GLN A 1 262 ? -48.824 -16.669 69.163 1.00 93.12 262 GLN A O 1
ATOM 2210 N N . GLU A 1 263 ? -48.263 -17.931 67.402 1.00 95.25 263 GLU A N 1
ATOM 2211 C CA . GLU A 1 263 ? -49.446 -18.802 67.477 1.00 95.25 263 GLU A CA 1
ATOM 2212 C C . GLU A 1 263 ? -49.540 -19.550 68.819 1.00 95.25 263 GLU A C 1
ATOM 2214 O O . GLU A 1 263 ? -50.633 -19.702 69.360 1.00 95.25 263 GLU A O 1
ATOM 2219 N N . ARG A 1 264 ? -48.412 -19.999 69.392 1.00 96.62 264 ARG A N 1
ATOM 2220 C CA . ARG A 1 264 ? -48.395 -20.613 70.732 1.00 96.62 264 ARG A CA 1
ATOM 2221 C C . ARG A 1 264 ? -48.776 -19.622 71.828 1.00 96.62 264 ARG A C 1
ATOM 2223 O O . ARG A 1 264 ? -49.595 -19.973 72.668 1.00 96.62 264 ARG A O 1
ATOM 2230 N N . LEU A 1 265 ? -48.221 -18.411 71.791 1.00 94.38 265 LEU A N 1
ATOM 2231 C CA . LEU A 1 265 ? -48.552 -17.344 72.742 1.00 94.38 265 LEU A CA 1
ATOM 2232 C C . LEU A 1 265 ? -50.037 -16.978 72.691 1.00 94.38 265 LEU A C 1
ATOM 2234 O O . LEU A 1 265 ? -50.669 -16.846 73.732 1.00 94.38 265 LEU A O 1
ATOM 2238 N N . VAL A 1 266 ? -50.608 -16.852 71.488 1.00 94.62 266 VAL A N 1
ATOM 2239 C CA . VAL A 1 266 ? -52.040 -16.560 71.322 1.00 94.62 266 VAL A CA 1
ATOM 2240 C C . VAL A 1 266 ? -52.891 -17.682 71.911 1.00 94.62 266 VAL A C 1
ATOM 2242 O O . VAL A 1 266 ? -53.787 -17.397 72.693 1.00 94.62 266 VAL A O 1
ATOM 2245 N N . ARG A 1 267 ? -52.565 -18.951 71.637 1.00 94.56 267 ARG A N 1
ATOM 2246 C CA . ARG A 1 267 ? -53.287 -20.096 72.222 1.00 94.56 267 ARG A CA 1
ATOM 2247 C C . ARG A 1 267 ? -53.195 -20.154 73.744 1.00 94.56 267 ARG A C 1
ATOM 2249 O O . ARG A 1 267 ? -54.129 -20.597 74.400 1.00 94.56 267 ARG A O 1
ATOM 2256 N N . GLU A 1 268 ? -52.054 -19.784 74.316 1.00 91.94 268 GLU A N 1
ATOM 2257 C CA . GLU A 1 268 ? -51.891 -19.733 75.768 1.00 91.94 268 GLU A CA 1
ATOM 2258 C C . GLU A 1 268 ? -52.713 -18.591 76.376 1.00 91.94 268 GLU A C 1
ATOM 2260 O O . GLU A 1 268 ? -53.414 -18.814 77.359 1.00 91.94 268 GLU A O 1
ATOM 2265 N N . ASN A 1 269 ? -52.723 -17.415 75.740 1.00 91.62 269 ASN A N 1
ATOM 2266 C CA . ASN A 1 269 ? -53.587 -16.303 76.134 1.00 91.62 269 ASN A CA 1
ATOM 2267 C C . ASN A 1 269 ? -55.073 -16.668 76.041 1.00 91.62 269 ASN A C 1
ATOM 2269 O O . ASN A 1 269 ? -55.806 -16.396 76.983 1.00 91.62 269 ASN A O 1
ATOM 2273 N N . GLU A 1 270 ? -55.506 -17.331 74.963 1.00 92.25 270 GLU A N 1
ATOM 2274 C CA . GLU A 1 270 ? -56.884 -17.823 74.812 1.00 92.25 270 GLU A CA 1
ATOM 2275 C C . GLU A 1 270 ? -57.269 -18.747 75.975 1.00 92.25 270 GLU A C 1
ATOM 2277 O O . GLU A 1 270 ? -58.315 -18.556 76.586 1.00 92.25 270 GLU A O 1
ATOM 2282 N N . ARG A 1 271 ? -56.391 -19.682 76.366 1.00 92.31 271 ARG A N 1
ATOM 2283 C CA . ARG A 1 271 ? -56.624 -20.564 77.526 1.00 92.31 271 ARG A CA 1
ATOM 2284 C C . ARG A 1 271 ? -56.697 -19.805 78.847 1.00 92.31 271 ARG A C 1
ATOM 2286 O O . ARG A 1 271 ? -57.488 -20.162 79.717 1.00 92.31 271 ARG A O 1
ATOM 2293 N N . VAL A 1 272 ? -55.850 -18.792 79.032 1.00 91.00 272 VAL A N 1
ATOM 2294 C CA . VAL A 1 272 ? -55.872 -17.952 80.238 1.00 91.00 272 VAL A CA 1
ATOM 2295 C C . VAL A 1 272 ? -57.155 -17.123 80.287 1.00 91.00 272 VAL A C 1
ATOM 2297 O O . VAL A 1 272 ? -57.770 -17.045 81.348 1.00 91.00 272 VAL A O 1
ATOM 2300 N N . GLU A 1 273 ? -57.592 -16.558 79.160 1.00 88.12 273 GLU A N 1
ATOM 2301 C CA . GLU A 1 273 ? -58.871 -15.852 79.055 1.00 88.12 273 GLU A CA 1
ATOM 2302 C C . GLU A 1 273 ? -60.056 -16.784 79.313 1.00 88.12 273 GLU A C 1
ATOM 2304 O O . GLU A 1 273 ? -60.964 -16.421 80.054 1.00 88.12 273 GLU A O 1
ATOM 2309 N N . GLU A 1 274 ? -60.061 -17.992 78.748 1.00 86.56 274 GLU A N 1
ATOM 2310 C CA . GLU A 1 274 ? -61.094 -19.000 79.011 1.00 86.56 274 GLU A CA 1
ATOM 2311 C C . GLU A 1 274 ? -61.148 -19.355 80.500 1.00 86.56 274 GLU A C 1
ATOM 2313 O O . GLU A 1 274 ? -62.220 -19.321 81.099 1.00 86.56 274 GLU A O 1
ATOM 2318 N N . ALA A 1 275 ? -59.996 -19.582 81.138 1.00 86.94 275 ALA A N 1
ATOM 2319 C CA . ALA A 1 275 ? -59.922 -19.836 82.574 1.00 86.94 275 ALA A CA 1
ATOM 2320 C C . ALA A 1 275 ? -60.383 -18.631 83.417 1.00 86.94 275 ALA A C 1
ATOM 2322 O O . ALA A 1 275 ? -60.964 -18.813 84.487 1.00 86.94 275 ALA A O 1
ATOM 2323 N N . GLN A 1 276 ? -60.134 -17.398 82.964 1.00 82.12 276 GLN A N 1
ATOM 2324 C CA . GLN A 1 276 ? -60.675 -16.191 83.598 1.00 82.12 276 GLN A CA 1
ATOM 2325 C C . GLN A 1 276 ? -62.199 -16.136 83.463 1.00 82.12 276 GLN A C 1
ATOM 2327 O O . GLN A 1 276 ? -62.883 -15.963 84.468 1.00 82.12 276 GLN A O 1
ATOM 2332 N N . ARG A 1 277 ? -62.740 -16.371 82.262 1.00 82.00 277 ARG A N 1
ATOM 2333 C CA . ARG A 1 277 ? -64.189 -16.409 82.011 1.00 82.00 277 ARG A CA 1
ATOM 2334 C C . ARG A 1 277 ? -64.877 -17.512 82.821 1.00 82.00 277 ARG A C 1
ATOM 2336 O O . ARG A 1 277 ? -65.949 -17.287 83.372 1.00 82.00 277 ARG A O 1
ATOM 2343 N N . GLU A 1 278 ? -64.266 -18.688 82.953 1.00 83.06 278 GLU A N 1
ATOM 2344 C CA . GLU A 1 278 ? -64.779 -19.771 83.803 1.00 83.06 278 GLU A CA 1
ATOM 2345 C C . GLU A 1 278 ? -64.774 -19.397 85.288 1.00 83.06 278 GLU A C 1
ATOM 2347 O O . GLU A 1 278 ? -65.758 -19.659 85.981 1.00 83.06 278 GLU A O 1
ATOM 2352 N N . LYS A 1 279 ? -63.713 -18.744 85.781 1.00 82.50 279 LYS A N 1
ATOM 2353 C CA . LYS A 1 279 ? -63.670 -18.217 87.155 1.00 82.50 279 LYS A CA 1
ATOM 2354 C C . LYS A 1 279 ? -64.753 -17.170 87.392 1.00 82.50 279 LYS A C 1
ATOM 2356 O O . LYS A 1 279 ? -65.441 -17.246 88.403 1.00 82.50 279 LYS A O 1
ATOM 2361 N N . GLU A 1 280 ? -64.962 -16.249 86.455 1.00 79.81 280 GLU A N 1
ATOM 2362 C CA . GLU A 1 280 ? -66.038 -15.253 86.530 1.00 79.81 280 GLU A CA 1
ATOM 2363 C C . GLU A 1 280 ? -67.424 -15.913 86.569 1.00 79.81 280 GLU A C 1
ATOM 2365 O O . GLU A 1 280 ? -68.281 -15.522 87.363 1.00 79.81 280 GLU A O 1
ATOM 2370 N N . LEU A 1 281 ? -67.645 -16.958 85.764 1.00 78.81 281 LEU A N 1
ATOM 2371 C CA . LEU A 1 281 ? -68.888 -17.734 85.777 1.00 78.81 281 LEU A CA 1
ATOM 2372 C C . LEU A 1 281 ? -69.073 -18.517 87.086 1.00 78.81 281 LEU A C 1
ATOM 2374 O O . LEU A 1 281 ? -70.190 -18.577 87.603 1.00 78.81 281 LEU A O 1
ATOM 2378 N N . GLN A 1 282 ? -68.003 -19.082 87.650 1.00 72.75 282 GLN A N 1
ATOM 2379 C CA . GLN A 1 282 ? -68.027 -19.759 88.950 1.00 72.75 282 GLN A CA 1
ATOM 2380 C C . GLN A 1 282 ? -68.293 -18.774 90.096 1.00 72.75 282 GLN A C 1
ATOM 2382 O O . GLN A 1 282 ? -69.146 -19.042 90.937 1.00 72.75 282 GLN A O 1
ATOM 2387 N N . GLU A 1 283 ? -67.657 -17.600 90.110 1.00 68.19 283 GLU A N 1
ATOM 2388 C CA . GLU A 1 283 ? -67.955 -16.533 91.071 1.00 68.19 283 GLU A CA 1
ATOM 2389 C C . GLU A 1 283 ? -69.396 -16.026 90.934 1.00 68.19 283 GLU A C 1
ATOM 2391 O O . GLU A 1 283 ? -70.070 -15.787 91.939 1.00 68.19 283 GLU A O 1
ATOM 2396 N N . ALA A 1 284 ? -69.908 -15.900 89.708 1.00 68.69 284 ALA A N 1
ATOM 2397 C CA . ALA A 1 284 ? -71.302 -15.548 89.454 1.00 68.69 284 ALA A CA 1
ATOM 2398 C C . ALA A 1 284 ? -72.282 -16.642 89.922 1.00 68.69 284 ALA A C 1
ATOM 2400 O O . ALA A 1 284 ? -73.395 -16.321 90.342 1.00 68.69 284 ALA A O 1
ATOM 2401 N N . GLN A 1 285 ? -71.888 -17.920 89.893 1.00 58.66 285 GLN A N 1
ATOM 2402 C CA . GLN A 1 285 ? -72.667 -19.030 90.455 1.00 58.66 285 GLN A CA 1
ATOM 2403 C C . GLN A 1 285 ? -72.595 -19.087 91.991 1.00 58.66 285 GLN A C 1
ATOM 2405 O O . GLN A 1 285 ? -73.625 -19.295 92.628 1.00 58.66 285 GLN A O 1
ATOM 2410 N N . VAL A 1 286 ? -71.436 -18.817 92.603 1.00 57.84 286 VAL A N 1
ATOM 2411 C CA . VAL A 1 286 ? -71.277 -18.719 94.071 1.00 57.84 286 VAL A CA 1
ATOM 2412 C C . VAL A 1 286 ? -72.040 -17.512 94.637 1.00 57.84 286 VAL A C 1
ATOM 2414 O O . VAL A 1 286 ? -72.636 -17.596 95.708 1.00 57.84 286 VAL A O 1
ATOM 2417 N N . LYS A 1 287 ? -72.132 -16.407 93.888 1.00 54.00 287 LYS A N 1
ATOM 2418 C CA . LYS A 1 287 ? -72.979 -15.248 94.228 1.00 54.00 287 LYS A CA 1
ATOM 2419 C C . LYS A 1 287 ? -74.490 -15.509 94.072 1.00 54.00 287 LYS A C 1
ATOM 2421 O O . LYS A 1 287 ? -75.285 -14.664 94.470 1.00 54.00 287 LYS A O 1
ATOM 2426 N N . ARG A 1 288 ? -74.909 -16.655 93.511 1.00 42.31 288 ARG A N 1
ATOM 2427 C CA . ARG A 1 288 ? -76.324 -17.044 93.323 1.00 42.31 288 ARG A CA 1
ATOM 2428 C C . ARG A 1 288 ? -76.887 -17.966 94.416 1.00 42.31 288 ARG A C 1
ATOM 2430 O O . ARG A 1 288 ? -78.065 -18.307 94.351 1.00 42.31 288 ARG A O 1
ATOM 2437 N N . THR A 1 289 ? -76.113 -18.327 95.440 1.00 33.53 289 THR A N 1
ATOM 2438 C CA . THR A 1 289 ? -76.640 -18.957 96.669 1.00 33.53 289 THR A CA 1
ATOM 2439 C C . THR A 1 289 ? -76.933 -17.894 97.738 1.00 33.53 289 THR A C 1
ATOM 2441 O O . THR A 1 289 ? -76.011 -17.155 98.085 1.00 33.53 289 THR A O 1
ATOM 2444 N N . PRO A 1 290 ? -78.163 -17.784 98.290 1.00 46.00 290 PRO A N 1
ATOM 2445 C CA . PRO A 1 290 ? -78.465 -16.788 99.310 1.00 46.00 290 PRO A CA 1
ATOM 2446 C C . PRO A 1 290 ? -77.996 -17.285 100.683 1.00 46.00 290 PRO A C 1
ATOM 2448 O O . PRO A 1 290 ? -78.250 -18.428 101.065 1.00 46.00 290 PRO A O 1
ATOM 2451 N N . ARG A 1 291 ? -77.335 -16.416 101.450 1.00 32.62 291 ARG A N 1
ATOM 2452 C CA . ARG A 1 291 ? -77.123 -16.596 102.891 1.00 32.62 291 ARG A CA 1
ATOM 2453 C C . ARG A 1 291 ? -77.527 -15.291 103.580 1.00 32.62 291 ARG A C 1
ATOM 2455 O O . ARG A 1 291 ? -76.966 -14.245 103.268 1.00 32.62 291 ARG A O 1
ATOM 2462 N N . ASN A 1 292 ? -78.556 -15.374 104.422 1.00 34.03 292 ASN A N 1
ATOM 2463 C CA . ASN A 1 292 ? -79.170 -14.261 105.151 1.00 34.03 292 ASN A CA 1
ATOM 2464 C C . ASN A 1 292 ? -78.205 -13.586 106.144 1.00 34.03 292 ASN A C 1
ATOM 2466 O O . ASN A 1 292 ? -77.415 -14.297 106.759 1.00 34.03 292 ASN A O 1
ATOM 2470 N N . GLU A 1 293 ? -78.379 -12.254 106.264 1.00 39.16 293 GLU A N 1
ATOM 2471 C CA . GLU A 1 293 ? -78.393 -11.378 107.470 1.00 39.16 293 GLU A CA 1
ATOM 2472 C C . GLU A 1 293 ? -77.188 -11.467 108.448 1.00 39.16 293 GLU A C 1
ATOM 2474 O O . GLU A 1 293 ? -76.717 -12.543 108.773 1.00 39.16 293 GLU A O 1
ATOM 2479 N N . GLU A 1 294 ? -76.576 -10.407 108.998 1.00 37.22 294 GLU A N 1
ATOM 2480 C CA . GLU A 1 294 ? -77.071 -9.102 109.449 1.00 37.22 294 GLU A CA 1
ATOM 2481 C C . GLU A 1 294 ? -75.873 -8.197 109.879 1.00 37.22 294 GLU A C 1
ATOM 2483 O O . GLU A 1 294 ? -74.885 -8.680 110.423 1.00 37.22 294 GLU A O 1
ATOM 2488 N N . GLN A 1 295 ? -76.011 -6.885 109.642 1.00 36.31 295 GLN A N 1
ATOM 2489 C CA . GLN A 1 295 ? -75.632 -5.713 110.468 1.00 36.31 295 GLN A CA 1
ATOM 2490 C C . GLN A 1 295 ? -74.200 -5.403 111.008 1.00 36.31 295 GLN A C 1
ATOM 2492 O O . GLN A 1 295 ? -73.609 -6.121 111.804 1.00 36.31 295 GLN A O 1
ATOM 2497 N N . ALA A 1 296 ? -73.824 -4.138 110.730 1.00 35.84 296 ALA A N 1
ATOM 2498 C CA . ALA A 1 296 ? -73.395 -3.069 111.660 1.00 35.84 296 ALA A CA 1
ATOM 2499 C C . ALA A 1 296 ? -71.918 -2.593 111.728 1.00 35.84 296 ALA A C 1
ATOM 2501 O O . ALA A 1 296 ? -71.005 -3.307 112.118 1.00 35.84 296 ALA A O 1
ATOM 2502 N N . ASN A 1 297 ? -71.823 -1.266 111.524 1.00 37.16 297 ASN A N 1
ATOM 2503 C CA . ASN A 1 297 ? -70.942 -0.242 112.114 1.00 37.16 297 ASN A CA 1
ATOM 2504 C C . ASN A 1 297 ? -69.576 0.132 111.497 1.00 37.16 297 ASN A C 1
ATOM 2506 O O . ASN A 1 297 ? -68.562 -0.529 111.669 1.00 37.16 297 ASN A O 1
ATOM 2510 N N . ALA A 1 298 ? -69.611 1.307 110.849 1.00 43.78 298 ALA A N 1
ATOM 2511 C CA . ALA A 1 298 ? -68.865 2.545 111.126 1.00 43.78 298 ALA A CA 1
ATOM 2512 C C . ALA A 1 298 ? -67.412 2.487 111.645 1.00 43.78 298 ALA A C 1
ATOM 2514 O O . ALA A 1 298 ? -67.143 2.047 112.759 1.00 43.78 298 ALA A O 1
ATOM 2515 N N . GLY A 1 299 ? -66.529 3.147 110.889 1.00 35.84 299 GLY A N 1
ATOM 2516 C CA . GLY A 1 299 ? -65.239 3.673 111.333 1.00 35.84 299 GLY A CA 1
ATOM 2517 C C . GLY A 1 299 ? -64.766 4.769 110.373 1.00 35.84 299 GLY A C 1
ATOM 2518 O O . GLY A 1 299 ? -64.606 4.516 109.183 1.00 35.84 299 GLY A O 1
ATOM 2519 N N . GLU A 1 300 ? -64.640 5.990 110.892 1.00 37.72 300 GLU A N 1
ATOM 2520 C CA . GLU A 1 300 ? -64.108 7.198 110.249 1.00 37.72 300 GLU A CA 1
ATOM 2521 C C . GLU A 1 300 ? -62.724 7.005 109.612 1.00 37.72 300 GLU A C 1
ATOM 2523 O O . GLU A 1 300 ? -61.917 6.239 110.119 1.00 37.72 300 GLU A O 1
ATOM 2528 N N . GLU A 1 301 ? -62.439 7.786 108.562 1.00 38.72 301 GLU A N 1
ATOM 2529 C CA . GLU A 1 301 ? -61.301 8.729 108.474 1.00 38.72 301 GLU A CA 1
ATOM 2530 C C . GLU A 1 301 ? -61.293 9.352 107.061 1.00 38.72 301 GLU A C 1
ATOM 2532 O O . GLU A 1 301 ? -61.079 8.694 106.051 1.00 38.72 301 GLU A O 1
ATOM 2537 N N . ARG A 1 302 ? -61.792 10.584 106.903 1.00 39.56 302 ARG A N 1
ATOM 2538 C CA . ARG A 1 302 ? -60.973 11.807 106.793 1.00 39.56 302 ARG A CA 1
ATOM 2539 C C . ARG A 1 302 ? -59.737 11.635 105.894 1.00 39.56 302 ARG A C 1
ATOM 2541 O O . ARG A 1 302 ? -58.708 11.176 106.374 1.00 39.56 302 ARG A O 1
ATOM 2548 N N . LYS A 1 303 ? -59.785 12.198 104.681 1.00 37.34 303 LYS A N 1
ATOM 2549 C CA . LYS A 1 303 ? -59.004 13.391 104.285 1.00 37.34 303 LYS A CA 1
ATOM 2550 C C . LYS A 1 303 ? -59.118 13.671 102.783 1.00 37.34 303 LYS A C 1
ATOM 2552 O O . LYS A 1 303 ? -59.002 12.779 101.957 1.00 37.34 303 LYS A O 1
ATOM 2557 N N . GLU A 1 304 ? -59.274 14.963 102.515 1.00 40.12 304 GLU A N 1
ATOM 2558 C CA . GLU A 1 304 ? -58.789 15.674 101.332 1.00 40.12 304 GLU A CA 1
ATOM 2559 C C . GLU A 1 304 ? -59.577 15.511 100.025 1.00 40.12 304 GLU A C 1
ATOM 2561 O O . GLU A 1 304 ? -59.218 14.794 99.098 1.00 40.12 304 GLU A O 1
ATOM 2566 N N . GLU A 1 305 ? -60.570 16.395 99.895 1.00 44.66 305 GLU A N 1
ATOM 2567 C CA . GLU A 1 305 ? -60.634 17.285 98.734 1.00 44.66 305 GLU A CA 1
ATOM 2568 C C . GLU A 1 305 ? -59.242 17.866 98.434 1.00 44.66 305 GLU A C 1
ATOM 2570 O O . GLU A 1 305 ? -58.856 18.912 98.937 1.00 44.66 305 GLU A O 1
ATOM 2575 N N . THR A 1 306 ? -58.453 17.183 97.621 1.00 43.38 306 THR A N 1
ATOM 2576 C CA . THR A 1 306 ? -57.487 17.802 96.712 1.00 43.38 306 THR A CA 1
ATOM 2577 C C . THR A 1 306 ? -57.234 16.816 95.576 1.00 43.38 306 THR A C 1
ATOM 2579 O O . THR A 1 306 ? -57.325 15.609 95.752 1.00 43.38 306 THR A O 1
ATOM 2582 N N . GLN A 1 307 ? -56.870 17.345 94.406 1.00 40.47 307 GLN A N 1
ATOM 2583 C CA . GLN A 1 307 ? -56.366 16.601 93.240 1.00 40.47 307 GLN A CA 1
ATOM 2584 C C . GLN A 1 307 ? -57.404 16.088 92.222 1.00 40.47 307 GLN A C 1
ATOM 2586 O O . GLN A 1 307 ? -57.323 14.968 91.733 1.00 40.47 307 GLN A O 1
ATOM 2591 N N . ALA A 1 308 ? -58.293 16.967 91.752 1.00 41.44 308 ALA A N 1
ATOM 2592 C CA . ALA A 1 308 ? -58.904 16.815 90.420 1.00 41.44 308 ALA A CA 1
ATOM 2593 C C . ALA A 1 308 ? -58.110 17.523 89.291 1.00 41.44 308 ALA A C 1
ATOM 2595 O O . ALA A 1 308 ? -58.593 17.614 88.167 1.00 41.44 308 ALA A O 1
ATOM 2596 N N . ILE A 1 309 ? -56.893 18.031 89.551 1.00 51.06 309 ILE A N 1
ATOM 2597 C CA . ILE A 1 309 ? -56.124 18.851 88.582 1.00 51.06 309 ILE A CA 1
ATOM 2598 C C . ILE A 1 309 ? -54.964 18.082 87.898 1.00 51.06 309 ILE A C 1
ATOM 2600 O O . ILE A 1 309 ? -54.463 18.508 86.859 1.00 51.06 309 ILE A O 1
ATOM 2604 N N . GLU A 1 310 ? -54.559 16.902 88.375 1.00 50.81 310 GLU A N 1
ATOM 2605 C CA . GLU A 1 310 ? -53.354 16.218 87.861 1.00 50.81 310 GLU A CA 1
ATOM 2606 C C . GLU A 1 310 ? -53.487 15.349 86.579 1.00 50.81 310 GLU A C 1
ATOM 2608 O O . GLU A 1 310 ? -52.495 15.259 85.847 1.00 50.81 310 GLU A O 1
ATOM 2613 N N . PRO A 1 311 ? -54.634 14.753 86.176 1.00 53.38 311 PRO A N 1
ATOM 2614 C CA . PRO A 1 311 ? -54.652 13.915 84.970 1.00 53.38 311 PRO A CA 1
ATOM 2615 C C . PRO A 1 311 ? -54.690 14.732 83.666 1.00 53.38 311 PRO A C 1
ATOM 2617 O O . PRO A 1 311 ? -54.210 14.264 82.630 1.00 53.38 311 PRO A O 1
ATOM 2620 N N . GLU A 1 312 ? -55.229 15.957 83.685 1.00 55.88 312 GLU A N 1
ATOM 2621 C CA . GLU A 1 312 ? -55.238 16.836 82.506 1.00 55.88 312 GLU A CA 1
ATOM 2622 C C . GLU A 1 312 ? -53.867 17.454 82.228 1.00 55.88 312 GLU A C 1
ATOM 2624 O O . GLU A 1 312 ? -53.458 17.539 81.069 1.00 55.88 312 GLU A O 1
ATOM 2629 N N . GLY A 1 313 ? -53.128 17.833 83.275 1.00 61.50 313 GLY A N 1
ATOM 2630 C CA . GLY A 1 313 ? -51.768 18.358 83.149 1.00 61.50 313 GLY A CA 1
ATOM 2631 C C . GLY A 1 313 ? -50.809 17.345 82.520 1.00 61.50 313 GLY A C 1
ATOM 2632 O O . GLY A 1 313 ? -50.036 17.698 81.630 1.00 61.50 313 GLY A O 1
ATOM 2633 N N . LEU A 1 314 ? -50.902 16.068 82.908 1.00 68.88 314 LEU A N 1
ATOM 2634 C CA . LEU A 1 314 ? -50.104 14.982 82.325 1.00 68.88 314 LEU A CA 1
ATOM 2635 C C . LEU A 1 314 ? -50.482 14.696 80.862 1.00 68.88 314 LEU A C 1
ATOM 2637 O O . LEU A 1 314 ? -49.600 14.522 80.020 1.00 68.88 314 LEU A O 1
ATOM 2641 N N . LYS A 1 315 ? -51.779 14.722 80.521 1.00 76.69 315 LYS A N 1
ATOM 2642 C CA . LYS A 1 315 ? -52.250 14.574 79.130 1.00 76.69 315 LYS A CA 1
ATOM 2643 C C . LYS A 1 315 ? -51.806 15.739 78.241 1.00 76.69 315 LYS A C 1
ATOM 2645 O O . LYS A 1 315 ? -51.363 15.503 77.117 1.00 76.69 315 LYS A O 1
ATOM 2650 N N . ARG A 1 316 ? -51.866 16.980 78.741 1.00 76.94 316 ARG A N 1
ATOM 2651 C CA . ARG A 1 316 ? -51.363 18.173 78.037 1.00 76.94 316 ARG A CA 1
ATOM 2652 C C . ARG A 1 316 ? -49.856 18.088 77.798 1.00 76.94 316 ARG A C 1
ATOM 2654 O O . ARG A 1 316 ? -49.437 18.235 76.655 1.00 76.94 316 ARG A O 1
ATOM 2661 N N . LYS A 1 317 ? -49.070 17.731 78.820 1.00 81.50 317 LYS A N 1
ATOM 2662 C CA . LYS A 1 317 ? -47.618 17.497 78.692 1.00 81.50 317 LYS A CA 1
ATOM 2663 C C . LYS A 1 317 ? -47.294 16.400 77.668 1.00 81.50 317 LYS A C 1
ATOM 2665 O O . LYS A 1 317 ? -46.376 16.559 76.872 1.00 81.50 317 LYS A O 1
ATOM 2670 N N . GLY A 1 318 ? -48.066 15.311 77.632 1.00 85.69 318 GLY A N 1
ATOM 2671 C CA . GLY A 1 318 ? -47.879 14.235 76.651 1.00 85.69 318 GLY A CA 1
ATOM 2672 C C . GLY A 1 318 ? -48.188 14.648 75.205 1.00 85.69 318 GLY A C 1
ATOM 2673 O O . GLY A 1 318 ? -47.490 14.233 74.281 1.00 85.69 318 GLY A O 1
ATOM 2674 N N . LEU A 1 319 ? -49.212 15.480 74.984 1.00 84.38 319 LEU A N 1
ATOM 2675 C CA . LEU A 1 319 ? -49.509 16.045 73.661 1.00 84.38 319 LEU A CA 1
ATOM 2676 C C . LEU A 1 319 ? -48.462 17.077 73.234 1.00 84.38 319 LEU A C 1
ATOM 2678 O O . LEU A 1 319 ? -48.065 17.096 72.071 1.00 84.38 319 LEU A O 1
ATOM 2682 N N . GLU A 1 320 ? -47.979 17.885 74.172 1.00 87.31 320 GLU A N 1
ATOM 2683 C CA . GLU A 1 320 ? -46.918 18.864 73.947 1.00 87.31 320 GLU A CA 1
ATOM 2684 C C . GLU A 1 320 ? -45.594 18.184 73.571 1.00 87.31 320 GLU A C 1
ATOM 2686 O O . GLU A 1 320 ? -44.973 18.567 72.582 1.00 87.31 320 GLU A O 1
ATOM 2691 N N . GLN A 1 321 ? -45.222 17.097 74.254 1.00 89.00 321 GLN A N 1
ATOM 2692 C CA . GLN A 1 321 ? -44.069 16.268 73.887 1.00 89.00 321 GLN A CA 1
ATOM 2693 C C . GLN A 1 321 ? -44.230 15.625 72.507 1.00 89.00 321 GLN A C 1
ATOM 2695 O O . GLN A 1 321 ? -43.300 15.651 71.712 1.00 89.00 321 GLN A O 1
ATOM 2700 N N . LYS A 1 322 ? -45.409 15.090 72.168 1.00 88.94 322 LYS A N 1
ATOM 2701 C CA . LYS A 1 322 ? -45.654 14.527 70.826 1.00 88.94 322 LYS A CA 1
ATOM 2702 C C . LYS A 1 322 ? -45.581 15.589 69.732 1.00 88.94 322 LYS A C 1
ATOM 2704 O O . LYS A 1 322 ? -45.028 15.327 68.667 1.00 88.94 322 LYS A O 1
ATOM 2709 N N . LEU A 1 323 ? -46.116 16.781 69.989 1.00 92.06 323 LEU A N 1
ATOM 2710 C CA . LEU A 1 323 ? -46.011 17.915 69.077 1.00 92.06 323 LEU A CA 1
ATOM 2711 C C . LEU A 1 323 ? -44.549 18.346 68.912 1.00 92.06 323 LEU A C 1
ATOM 2713 O O . LEU A 1 323 ? -44.120 18.628 67.796 1.00 92.06 323 LEU A O 1
ATOM 2717 N N . GLN A 1 324 ? -43.783 18.352 70.000 1.00 91.69 324 GLN A N 1
ATOM 2718 C CA . GLN A 1 324 ? -42.359 18.662 69.989 1.00 91.69 324 GLN A CA 1
ATOM 2719 C C . GLN A 1 324 ? -41.558 17.615 69.201 1.00 91.69 324 GLN A C 1
ATOM 2721 O O . GLN A 1 324 ? -40.865 17.979 68.254 1.00 91.69 324 GLN A O 1
ATOM 2726 N N . CYS A 1 325 ? -41.755 16.321 69.466 1.00 87.94 325 CYS A N 1
ATOM 2727 C CA . CYS A 1 325 ? -41.144 15.240 68.689 1.00 87.94 325 CYS A CA 1
ATOM 2728 C C . CYS A 1 325 ? -41.560 15.285 67.208 1.00 87.94 325 CYS A C 1
ATOM 2730 O O . CYS A 1 325 ? -40.758 14.995 66.326 1.00 87.94 325 CYS A O 1
ATOM 2732 N N . SER A 1 326 ? -42.799 15.680 66.895 1.00 91.44 326 SER A N 1
ATOM 2733 C CA . SER A 1 326 ? -43.243 15.868 65.508 1.00 91.44 326 SER A CA 1
ATOM 2734 C C . SER A 1 326 ? -42.550 17.051 64.827 1.00 91.44 326 SER A C 1
ATOM 2736 O O . SER A 1 326 ? -42.236 16.956 63.641 1.00 91.44 326 SER A O 1
ATOM 2738 N N . LYS A 1 327 ? -42.313 18.159 65.542 1.00 93.88 327 LYS A N 1
ATOM 2739 C CA . LYS A 1 327 ? -41.571 19.323 65.029 1.00 93.88 327 LYS A CA 1
ATOM 2740 C C . LYS A 1 327 ? -40.103 18.982 64.791 1.00 93.88 327 LYS A C 1
ATOM 2742 O O . LYS A 1 327 ? -39.567 19.348 63.752 1.00 93.88 327 LYS A O 1
ATOM 2747 N N . GLU A 1 328 ? -39.486 18.243 65.706 1.00 94.75 328 GLU A N 1
ATOM 2748 C CA . GLU A 1 328 ? -38.106 17.760 65.584 1.00 94.75 328 GLU A CA 1
ATOM 2749 C C . GLU A 1 328 ? -37.957 16.783 64.412 1.00 94.75 328 GLU A C 1
ATOM 2751 O O . GLU A 1 328 ? -37.079 16.960 63.571 1.00 9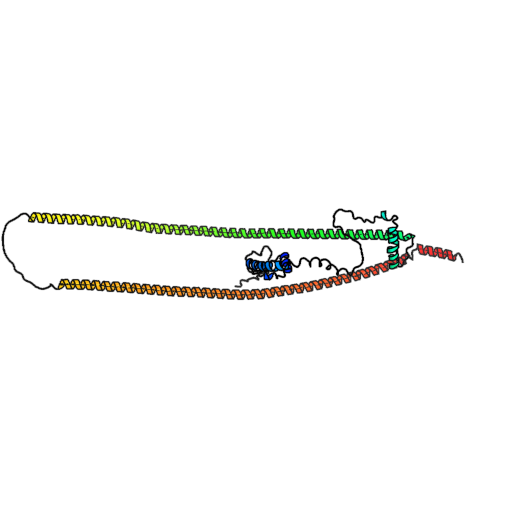4.75 328 GLU A O 1
ATOM 2756 N N . ASN A 1 329 ? -38.878 15.825 64.264 1.00 93.88 329 ASN A N 1
ATOM 2757 C CA . ASN A 1 329 ? -38.900 14.926 63.107 1.00 93.88 329 ASN A CA 1
ATOM 2758 C C . ASN A 1 329 ? -39.097 15.685 61.785 1.00 93.88 329 ASN A C 1
ATOM 2760 O O . ASN A 1 329 ? -38.462 15.360 60.781 1.00 93.88 329 ASN A O 1
ATOM 2764 N N . HIS A 1 330 ? -39.953 16.711 61.770 1.00 92.62 330 HIS A N 1
ATOM 2765 C CA . HIS A 1 330 ? -40.134 17.557 60.593 1.00 92.62 330 HIS A CA 1
ATOM 2766 C C . HIS A 1 330 ? -38.873 18.375 60.273 1.00 92.62 330 HIS A C 1
ATOM 2768 O O . HIS A 1 330 ? -38.483 18.453 59.109 1.00 92.62 330 HIS A O 1
ATOM 2774 N N . ALA A 1 331 ? -38.198 18.920 61.289 1.00 94.81 331 ALA A N 1
ATOM 2775 C CA . ALA A 1 331 ? -36.937 19.639 61.129 1.00 94.81 331 ALA A CA 1
ATOM 2776 C C . ALA A 1 331 ? -35.834 18.732 60.555 1.00 94.81 331 ALA A C 1
ATOM 2778 O O . ALA A 1 331 ? -35.200 19.103 59.570 1.00 94.81 331 ALA A O 1
ATOM 2779 N N . LEU A 1 332 ? -35.682 17.510 61.076 1.00 95.38 332 LEU A N 1
ATOM 2780 C CA . LEU A 1 332 ? -34.713 16.531 60.569 1.00 95.38 332 LEU A CA 1
ATOM 2781 C C . LEU A 1 332 ? -34.976 16.143 59.107 1.00 95.38 332 LEU A C 1
ATOM 2783 O O . LEU A 1 332 ? -34.043 16.034 58.312 1.00 95.38 332 LEU A O 1
ATOM 2787 N N . LEU A 1 333 ? -36.243 15.969 58.718 1.00 95.75 333 LEU A N 1
ATOM 2788 C CA . LEU A 1 333 ? -36.609 15.686 57.325 1.00 95.75 333 LEU A CA 1
ATOM 2789 C C . LEU A 1 333 ? -36.264 16.850 56.387 1.00 95.75 333 LEU A C 1
ATOM 2791 O O . LEU A 1 333 ? -35.785 16.624 55.274 1.00 95.75 333 LEU A O 1
ATOM 2795 N N . LEU A 1 334 ? -36.491 18.091 56.825 1.00 95.25 334 LEU A N 1
ATOM 2796 C CA . LEU A 1 334 ? -36.122 19.280 56.058 1.00 95.25 334 LEU A CA 1
ATOM 2797 C C . LEU 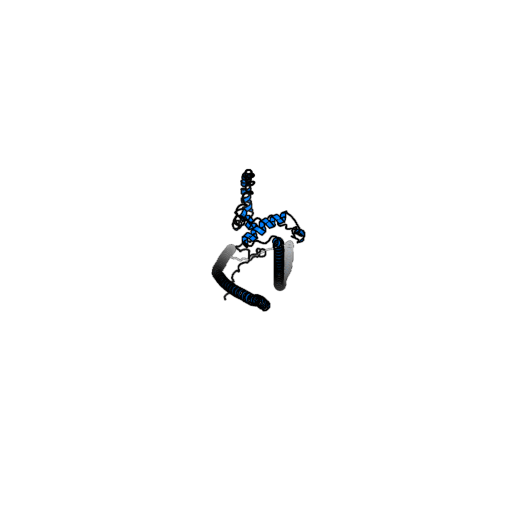A 1 334 ? -34.600 19.418 55.934 1.00 95.25 334 LEU A C 1
ATOM 2799 O O . LEU A 1 334 ? -34.103 19.715 54.848 1.00 95.25 334 LEU A O 1
ATOM 2803 N N . GLU A 1 335 ? -33.849 19.147 56.999 1.00 94.00 335 GLU A N 1
ATOM 2804 C CA . GLU A 1 335 ? -32.385 19.150 56.967 1.00 94.00 335 GLU A CA 1
ATOM 2805 C C . GLU A 1 335 ? -31.830 18.074 56.029 1.00 94.00 335 GLU A C 1
ATOM 2807 O O . GLU A 1 335 ? -30.980 18.382 55.189 1.00 94.00 335 GLU A O 1
ATOM 2812 N N . ALA A 1 336 ? -32.357 16.848 56.089 1.00 95.25 336 ALA A N 1
ATOM 2813 C CA . ALA A 1 336 ? -31.986 15.768 55.177 1.00 95.25 336 ALA A CA 1
ATOM 2814 C C . ALA A 1 336 ? -32.262 16.145 53.710 1.00 95.25 336 ALA A C 1
ATOM 2816 O O . ALA A 1 336 ? -31.401 15.969 52.846 1.00 95.25 336 ALA A O 1
ATOM 2817 N N . ARG A 1 337 ? -33.422 16.759 53.431 1.00 95.94 337 ARG A N 1
ATOM 2818 C CA . ARG A 1 337 ? -33.780 17.274 52.099 1.00 95.94 337 ARG A CA 1
ATOM 2819 C C . ARG A 1 337 ? -32.794 18.347 51.623 1.00 95.94 337 ARG A C 1
ATOM 2821 O O . ARG A 1 337 ? -32.377 18.334 50.468 1.00 95.94 337 ARG A O 1
ATOM 2828 N N . VAL A 1 338 ? -32.400 19.279 52.491 1.00 96.25 338 VAL A N 1
ATOM 2829 C CA . VAL A 1 338 ? -31.429 20.334 52.153 1.00 96.25 338 VAL A CA 1
ATOM 2830 C C . VAL A 1 338 ? -30.036 19.748 51.902 1.00 96.25 338 VAL A C 1
ATOM 2832 O O . VAL A 1 338 ? -29.347 20.190 50.982 1.00 96.25 338 VAL A O 1
ATOM 2835 N N . GLN A 1 339 ? -29.616 18.741 52.668 1.00 93.94 339 GLN A N 1
ATOM 2836 C CA . GLN A 1 339 ? -28.342 18.046 52.461 1.00 93.94 339 GLN A CA 1
ATOM 2837 C C . GLN A 1 339 ? -28.322 17.242 51.150 1.00 93.94 339 GLN A C 1
ATOM 2839 O O . GLN A 1 339 ? -27.327 17.274 50.423 1.00 93.94 339 GLN A O 1
ATOM 2844 N N . GLU A 1 340 ? -29.429 16.594 50.787 1.00 95.00 340 GLU A N 1
ATOM 2845 C CA . GLU A 1 340 ? -29.596 15.925 49.490 1.00 95.00 340 GLU A CA 1
ATOM 2846 C C . GLU A 1 340 ? -29.503 16.926 48.325 1.00 95.00 340 GLU A C 1
ATOM 2848 O O . GLU A 1 340 ? -28.795 16.701 47.346 1.00 95.00 340 GLU A O 1
ATOM 2853 N N . MET A 1 341 ? -30.146 18.091 48.446 1.00 93.75 341 MET A N 1
ATOM 2854 C CA . MET A 1 341 ? -30.039 19.142 47.429 1.00 93.75 341 MET A CA 1
ATOM 2855 C C . MET A 1 341 ? -28.611 19.693 47.314 1.00 93.75 341 MET A C 1
ATOM 2857 O O . MET A 1 341 ? -28.134 19.944 46.208 1.00 93.75 341 MET A O 1
ATOM 2861 N N . ARG A 1 342 ? -27.899 19.852 48.438 1.00 95.31 342 ARG A N 1
ATOM 2862 C CA . ARG A 1 342 ? -26.496 20.301 48.452 1.00 95.31 342 ARG A CA 1
ATOM 2863 C C . ARG A 1 342 ? -25.546 19.275 47.834 1.00 95.31 342 ARG A C 1
ATOM 2865 O O . ARG A 1 342 ? -24.652 19.672 47.093 1.00 95.31 342 ARG A O 1
ATOM 2872 N N . SER A 1 343 ? -25.735 17.985 48.109 1.00 93.00 343 SER A N 1
ATOM 2873 C CA . SER A 1 343 ? -24.928 16.912 47.504 1.00 93.00 343 SER A CA 1
ATOM 2874 C C . SER A 1 343 ? -25.172 16.809 46.000 1.00 93.00 343 SER A C 1
ATOM 2876 O O . SER A 1 343 ? -24.207 16.832 45.242 1.00 93.00 343 SER A O 1
ATOM 2878 N N . ARG A 1 344 ? -26.432 16.861 45.550 1.00 93.69 344 ARG A N 1
ATOM 2879 C CA . ARG A 1 344 ? -26.766 16.938 44.117 1.00 93.69 344 ARG A CA 1
ATOM 2880 C C . ARG A 1 344 ? -26.147 18.157 43.435 1.00 93.69 344 ARG A C 1
ATOM 2882 O O . ARG A 1 344 ? -25.547 18.024 42.374 1.00 93.69 344 ARG A O 1
ATOM 2889 N N . ALA A 1 345 ? -26.214 19.333 44.061 1.00 93.31 345 ALA A N 1
ATOM 2890 C CA . ALA A 1 345 ? -25.577 20.536 43.525 1.00 93.31 345 ALA A CA 1
ATOM 2891 C C . ALA A 1 345 ? -24.043 20.397 43.438 1.00 93.31 345 ALA A C 1
ATOM 2893 O O . ALA A 1 345 ? -23.434 20.844 42.466 1.00 93.31 345 ALA A O 1
ATOM 2894 N N . ALA A 1 346 ? -23.407 19.754 44.423 1.00 94.06 346 ALA A N 1
ATOM 2895 C CA . ALA A 1 346 ? -21.972 19.480 44.396 1.00 94.06 346 ALA A CA 1
ATOM 2896 C C . ALA A 1 346 ? -21.594 18.485 43.282 1.00 94.06 346 ALA A C 1
ATOM 2898 O O . ALA A 1 346 ? -20.621 18.718 42.561 1.00 94.06 346 ALA A O 1
ATOM 2899 N N . GLU A 1 347 ? -22.379 17.422 43.094 1.00 92.62 347 GLU A N 1
ATOM 2900 C CA . GLU A 1 347 ? -22.203 16.442 42.015 1.00 92.62 347 GLU A CA 1
ATOM 2901 C C . GLU A 1 347 ? -22.375 17.077 40.627 1.00 92.62 347 GLU A C 1
ATOM 2903 O O . GLU A 1 347 ? -21.557 16.849 39.733 1.00 92.62 347 GLU A O 1
ATOM 2908 N N . GLU A 1 348 ? -23.373 17.947 4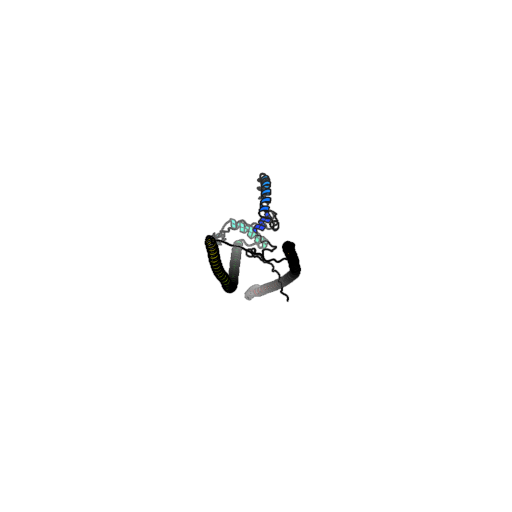0.447 1.00 92.50 348 GLU A N 1
ATOM 2909 C CA . GLU A 1 348 ? -23.571 18.692 39.199 1.00 92.50 348 GLU A CA 1
ATOM 2910 C C . GLU A 1 348 ? -22.377 19.599 38.869 1.00 92.50 348 GLU A C 1
ATOM 2912 O O . GLU A 1 348 ? -21.925 19.649 37.720 1.00 92.50 348 GLU A O 1
ATOM 2917 N N . VAL A 1 349 ? -21.822 20.297 39.865 1.00 95.50 349 VAL A N 1
ATOM 2918 C CA . VAL A 1 349 ? -20.621 21.127 39.679 1.00 95.50 349 VAL A CA 1
ATOM 2919 C C . VAL A 1 349 ? -19.415 20.261 39.307 1.00 95.50 349 VAL A C 1
ATOM 2921 O O . VAL A 1 349 ? -18.684 20.605 38.374 1.00 95.50 349 VAL A O 1
ATOM 2924 N N . GLN A 1 350 ? -19.220 19.116 39.967 1.00 92.62 350 GLN A N 1
ATOM 2925 C CA . GLN A 1 350 ? -18.141 18.183 39.624 1.00 92.62 350 GLN A CA 1
ATOM 2926 C C . GLN A 1 350 ? -18.281 17.645 38.196 1.00 92.62 350 GLN A C 1
ATOM 2928 O O . GLN A 1 350 ? -17.297 17.612 37.451 1.00 92.62 350 GLN A O 1
ATOM 2933 N N . MET A 1 351 ? -19.500 17.296 37.779 1.00 93.06 351 MET A N 1
ATOM 2934 C CA . MET A 1 351 ? -19.782 16.829 36.424 1.00 93.06 351 MET A CA 1
ATOM 2935 C C . MET A 1 351 ? -19.473 17.908 35.379 1.00 93.06 351 MET A C 1
ATOM 2937 O O . MET A 1 351 ? -18.813 17.621 34.380 1.00 93.06 351 MET A O 1
ATOM 2941 N N . ARG A 1 352 ? -19.868 19.164 35.624 1.00 94.38 352 ARG A N 1
ATOM 2942 C CA . ARG A 1 352 ? -19.556 20.295 34.731 1.00 94.38 352 ARG A CA 1
ATOM 2943 C C . ARG A 1 352 ? -18.052 20.524 34.602 1.00 94.38 352 ARG A C 1
ATOM 2945 O O . ARG A 1 352 ? -17.551 20.693 33.492 1.00 94.38 352 ARG A O 1
ATOM 2952 N N . MET A 1 353 ? -17.312 20.462 35.707 1.00 93.06 353 MET A N 1
ATOM 2953 C CA . MET A 1 353 ? -15.852 20.595 35.690 1.00 93.06 353 MET A CA 1
ATOM 2954 C C . MET A 1 353 ? -15.177 19.442 34.935 1.00 93.06 353 MET A C 1
ATOM 2956 O O . MET A 1 353 ? -14.245 19.668 34.162 1.00 93.06 353 MET A O 1
ATOM 2960 N N . ALA A 1 354 ? -15.654 18.207 35.113 1.00 94.44 354 ALA A N 1
ATOM 2961 C CA . ALA A 1 354 ? -15.173 17.054 34.356 1.00 94.44 354 ALA A CA 1
ATOM 2962 C C . ALA A 1 354 ? -15.442 17.208 32.848 1.00 94.44 354 ALA A C 1
ATOM 2964 O O . ALA A 1 354 ? -14.548 16.964 32.035 1.00 94.44 354 ALA A O 1
ATOM 2965 N N . GLN A 1 355 ? -16.631 17.687 32.469 1.00 95.38 355 GLN A N 1
ATOM 2966 C CA . GLN A 1 355 ? -16.986 17.971 31.076 1.00 95.38 355 GLN A CA 1
ATOM 2967 C C . GLN A 1 355 ? -16.101 19.064 30.464 1.00 95.38 355 GLN A C 1
ATOM 2969 O O . GLN A 1 355 ? -15.586 18.878 29.361 1.00 95.38 355 GLN A O 1
ATOM 2974 N N . GLN A 1 356 ? -15.855 20.164 31.183 1.00 96.12 356 GLN A N 1
ATOM 2975 C CA . GLN A 1 356 ? -14.964 21.237 30.728 1.00 96.12 356 GLN A CA 1
ATOM 2976 C C . GLN A 1 356 ? -13.529 20.738 30.529 1.00 96.12 356 GLN A C 1
ATOM 2978 O O . GLN A 1 356 ? -12.933 20.984 29.481 1.00 96.12 356 GLN A O 1
ATOM 2983 N N . ARG A 1 357 ? -12.989 19.956 31.473 1.00 95.00 357 ARG A N 1
ATOM 2984 C CA . ARG A 1 357 ? -11.650 19.352 31.344 1.00 95.00 357 ARG A CA 1
ATOM 2985 C C . ARG A 1 357 ? -11.561 18.410 30.146 1.00 95.00 357 ARG A C 1
ATOM 2987 O O . ARG A 1 357 ? -10.597 18.476 29.383 1.00 95.00 357 ARG A O 1
ATOM 2994 N N . ALA A 1 358 ? -12.575 17.570 29.937 1.00 94.81 358 ALA A N 1
ATOM 2995 C CA . ALA A 1 358 ? -12.642 16.690 28.774 1.00 94.81 358 ALA A CA 1
ATOM 2996 C C . ALA A 1 358 ? -12.724 17.492 27.461 1.00 94.81 358 ALA A C 1
ATOM 2998 O O . ALA A 1 358 ? -12.057 17.154 26.480 1.00 94.81 358 ALA A O 1
ATOM 2999 N N . GLN A 1 359 ? -13.492 18.584 27.439 1.00 94.50 359 GLN A N 1
ATOM 3000 C CA . GLN A 1 359 ? -13.613 19.468 26.282 1.00 94.50 359 GLN A CA 1
ATOM 3001 C C . GLN A 1 359 ? -12.295 20.191 25.976 1.00 94.50 359 GLN A C 1
ATOM 3003 O O . GLN A 1 359 ? -11.864 20.219 24.823 1.00 94.50 359 GLN A O 1
ATOM 3008 N N . GLU A 1 360 ? -11.613 20.731 26.984 1.00 94.56 360 GLU A N 1
ATOM 3009 C CA . GLU A 1 360 ? -10.298 21.354 26.825 1.00 94.56 360 GLU A CA 1
ATOM 3010 C C . GLU A 1 360 ? -9.248 20.356 26.350 1.00 94.56 360 GLU A C 1
ATOM 3012 O O . GLU A 1 360 ? -8.472 20.667 25.446 1.00 94.56 360 GLU A O 1
ATOM 3017 N N . GLN A 1 361 ? -9.247 19.137 26.890 1.00 94.94 361 GLN A N 1
ATOM 3018 C CA . GLN A 1 361 ? -8.344 18.084 26.440 1.00 94.94 361 GLN A CA 1
ATOM 3019 C C . GLN A 1 361 ? -8.598 17.732 24.969 1.00 94.94 361 GLN A C 1
ATOM 3021 O O . GLN A 1 361 ? -7.644 17.618 24.196 1.00 94.94 361 GLN A O 1
ATOM 3026 N N . ARG A 1 362 ? -9.867 17.636 24.547 1.00 91.94 362 ARG A N 1
ATOM 3027 C CA . ARG A 1 362 ? -10.237 17.458 23.132 1.00 91.94 362 ARG A CA 1
ATOM 3028 C C . ARG A 1 362 ? -9.758 18.630 22.273 1.00 91.94 362 ARG A C 1
ATOM 3030 O O . ARG A 1 362 ? -9.181 18.394 21.215 1.00 91.94 362 ARG A O 1
ATOM 3037 N N . ARG A 1 363 ? -9.918 19.878 22.730 1.00 94.44 363 ARG A N 1
ATOM 3038 C CA . ARG A 1 363 ? -9.435 21.075 22.012 1.00 94.44 363 ARG A CA 1
ATOM 3039 C C . ARG A 1 363 ? -7.914 21.090 21.881 1.00 94.44 363 ARG A C 1
ATOM 3041 O O . ARG A 1 363 ? -7.419 21.336 20.786 1.00 94.44 363 ARG A O 1
ATOM 3048 N N . ARG A 1 364 ? -7.174 20.782 22.950 1.00 95.50 364 ARG A N 1
ATOM 3049 C CA . ARG A 1 364 ? -5.703 20.700 22.932 1.00 95.50 364 ARG A CA 1
ATOM 3050 C C . ARG A 1 364 ? -5.218 19.609 21.985 1.00 95.50 364 ARG A C 1
ATOM 3052 O O . ARG A 1 364 ? -4.336 19.868 21.175 1.00 95.50 364 ARG A O 1
ATOM 3059 N N . ARG A 1 365 ? -5.840 18.425 22.020 1.00 92.69 365 ARG A N 1
ATOM 3060 C CA . ARG A 1 365 ? -5.547 17.337 21.071 1.00 92.69 365 ARG A CA 1
ATOM 3061 C C . ARG A 1 365 ? -5.835 17.762 19.631 1.00 92.69 365 ARG A C 1
ATOM 3063 O O . ARG A 1 365 ? -4.977 17.596 18.775 1.00 92.69 365 ARG A O 1
ATOM 3070 N N . ALA A 1 366 ? -6.984 18.386 19.370 1.00 92.12 366 ALA A N 1
ATOM 3071 C CA . ALA A 1 366 ? -7.333 18.878 18.038 1.00 92.12 366 ALA A CA 1
ATOM 3072 C C . ALA A 1 366 ? -6.356 19.956 17.531 1.00 92.12 366 ALA A C 1
ATOM 3074 O O . ALA A 1 366 ? -5.980 19.948 16.361 1.00 92.12 366 ALA A O 1
ATOM 3075 N N . GLN A 1 367 ? -5.912 20.871 18.398 1.00 94.81 367 GLN A N 1
ATOM 3076 C CA . GLN A 1 367 ? -4.895 21.870 18.058 1.00 94.81 367 GLN A CA 1
ATOM 3077 C C . GLN A 1 367 ? -3.519 21.236 17.808 1.00 94.81 367 GLN A C 1
ATOM 3079 O O . GLN A 1 367 ? -2.849 21.631 16.856 1.00 94.81 367 GLN A O 1
ATOM 3084 N N . GLY A 1 368 ? -3.125 20.240 18.606 1.00 94.56 368 GLY A N 1
ATOM 3085 C CA . GLY A 1 368 ? -1.895 19.469 18.400 1.00 94.56 368 GLY A CA 1
ATOM 3086 C C . GLY A 1 368 ? -1.885 18.771 17.042 1.00 94.56 368 GLY A C 1
ATOM 3087 O O . GLY A 1 368 ? -0.984 18.999 16.242 1.00 94.56 368 GLY A O 1
ATOM 3088 N N . VAL A 1 369 ? -2.961 18.046 16.717 1.00 94.38 369 VAL A N 1
ATOM 3089 C CA . VAL A 1 369 ? -3.124 17.384 15.412 1.00 94.38 369 VAL A CA 1
ATOM 3090 C C . VAL A 1 369 ? -3.082 18.393 14.259 1.00 94.38 369 VAL A C 1
ATOM 3092 O O . VAL A 1 369 ? -2.466 18.125 13.230 1.00 94.38 369 VAL A O 1
ATOM 3095 N N . ARG A 1 370 ? -3.686 19.582 14.410 1.00 91.00 370 ARG A N 1
ATOM 3096 C CA . ARG A 1 370 ? -3.617 20.642 13.386 1.00 91.00 370 ARG A CA 1
ATOM 3097 C C . ARG A 1 370 ? -2.187 21.134 13.154 1.00 91.00 370 ARG A C 1
ATOM 3099 O O . ARG A 1 370 ? -1.811 21.288 11.995 1.00 91.00 370 ARG A O 1
ATOM 3106 N N . ARG A 1 371 ? -1.411 21.361 14.218 1.00 93.94 371 ARG A N 1
ATOM 3107 C CA . ARG A 1 371 ? -0.002 21.784 14.123 1.00 93.94 371 ARG A CA 1
ATOM 3108 C C . ARG A 1 371 ? 0.858 20.708 13.470 1.00 93.94 371 ARG A C 1
ATOM 3110 O O . ARG A 1 371 ? 1.512 20.993 12.475 1.00 93.94 371 ARG A O 1
ATOM 3117 N N . GLU A 1 372 ? 0.754 19.462 13.927 1.00 93.19 372 GLU A N 1
ATOM 3118 C CA . GLU A 1 372 ? 1.473 18.338 13.315 1.00 93.19 372 GLU A CA 1
ATOM 3119 C C . GLU A 1 372 ? 1.115 18.165 11.835 1.00 93.19 372 GLU A C 1
ATOM 3121 O O . GLU A 1 372 ? 1.978 17.904 11.000 1.00 93.19 372 GLU A O 1
ATOM 3126 N N . ASN A 1 373 ? -0.160 18.328 11.475 1.00 90.69 373 ASN A N 1
ATOM 3127 C CA . ASN A 1 373 ? -0.579 18.254 10.079 1.00 90.69 373 ASN A CA 1
ATOM 3128 C C . ASN A 1 373 ? -0.036 19.426 9.248 1.00 90.69 373 ASN A C 1
ATOM 3130 O O . ASN A 1 373 ? 0.311 19.224 8.087 1.00 90.69 373 ASN A O 1
ATOM 3134 N N . GLN A 1 374 ? 0.071 20.635 9.809 1.00 93.81 374 GLN A N 1
ATOM 3135 C CA . GLN A 1 374 ? 0.727 21.766 9.142 1.00 93.81 374 GLN A CA 1
ATOM 3136 C C . GLN A 1 374 ? 2.225 21.507 8.934 1.00 93.81 374 GLN A C 1
ATOM 3138 O O . GLN A 1 374 ? 2.730 21.706 7.831 1.00 93.81 374 GLN A O 1
ATOM 3143 N N . GLU A 1 375 ? 2.923 20.993 9.944 1.00 93.56 375 GLU A N 1
ATOM 3144 C CA . GLU A 1 375 ? 4.345 20.647 9.852 1.00 93.56 375 GLU A CA 1
ATOM 3145 C C . GLU A 1 375 ? 4.602 19.549 8.814 1.00 93.56 375 GLU A C 1
ATOM 3147 O O . GLU A 1 375 ? 5.497 19.687 7.980 1.00 93.56 375 GLU A O 1
ATOM 3152 N N . LYS A 1 376 ? 3.767 18.501 8.779 1.00 91.94 376 LYS A N 1
ATOM 3153 C CA . LYS A 1 376 ? 3.833 17.462 7.737 1.00 91.94 376 LYS A CA 1
ATOM 3154 C C . LYS A 1 376 ? 3.621 18.039 6.343 1.00 91.94 376 LYS A C 1
ATOM 3156 O O . LYS A 1 376 ? 4.345 17.660 5.427 1.00 91.94 376 LYS A O 1
ATOM 3161 N N . LYS A 1 377 ? 2.670 18.969 6.172 1.00 91.31 377 LYS A N 1
ATOM 3162 C CA . LYS A 1 377 ? 2.440 19.651 4.887 1.00 91.31 377 LYS A CA 1
ATOM 3163 C C . LYS A 1 377 ? 3.681 20.421 4.436 1.00 91.31 377 LYS A C 1
ATOM 3165 O O . LYS A 1 377 ? 4.071 20.291 3.280 1.00 91.31 377 LYS A O 1
ATOM 3170 N N . LEU A 1 378 ? 4.316 21.170 5.339 1.00 95.12 378 LEU A N 1
ATOM 3171 C CA . LEU A 1 378 ? 5.545 21.913 5.040 1.00 95.12 378 LEU A CA 1
ATOM 3172 C C . LEU A 1 378 ? 6.723 20.979 4.733 1.00 95.12 378 LEU A C 1
ATOM 3174 O O . LEU A 1 378 ? 7.448 21.210 3.771 1.00 95.12 378 LEU A O 1
ATOM 3178 N N . SER A 1 379 ? 6.891 19.906 5.507 1.00 92.19 379 SER A N 1
ATOM 3179 C CA . SER A 1 379 ? 7.935 18.900 5.276 1.00 92.19 379 SER A CA 1
ATOM 3180 C C . SER A 1 379 ? 7.781 18.233 3.907 1.00 92.19 379 SER A C 1
ATOM 3182 O O . SER A 1 379 ? 8.719 18.185 3.113 1.00 92.19 379 SER A O 1
ATOM 3184 N N . HIS A 1 380 ? 6.561 17.809 3.580 1.00 91.19 380 HIS A N 1
ATOM 3185 C CA . HIS A 1 380 ? 6.235 17.214 2.292 1.00 91.19 380 HIS A CA 1
ATOM 3186 C C . HIS A 1 380 ? 6.398 18.202 1.127 1.00 91.19 380 HIS A C 1
ATOM 3188 O O . HIS A 1 380 ? 6.851 17.804 0.057 1.00 91.19 380 HIS A O 1
ATOM 3194 N N . HIS A 1 381 ? 6.091 19.488 1.323 1.00 90.31 381 HIS A N 1
ATOM 3195 C CA . HIS A 1 381 ? 6.345 20.518 0.315 1.00 90.31 381 HIS A CA 1
ATOM 3196 C C . HIS A 1 381 ? 7.844 20.675 0.019 1.00 90.31 381 HIS A C 1
ATOM 3198 O O . HIS A 1 381 ? 8.237 20.514 -1.132 1.00 90.31 381 HIS A O 1
ATOM 3204 N N . ARG A 1 382 ? 8.680 20.863 1.050 1.00 94.88 382 ARG A N 1
ATOM 3205 C CA . ARG A 1 382 ? 10.148 20.975 0.901 1.00 94.88 382 ARG A CA 1
ATOM 3206 C C . ARG A 1 382 ? 10.759 19.756 0.226 1.00 94.88 382 ARG A C 1
ATOM 3208 O O . ARG A 1 382 ? 11.706 19.836 -0.545 1.00 94.88 382 ARG A O 1
ATOM 3215 N N . LEU A 1 383 ? 10.235 18.588 0.555 1.00 92.94 383 LEU A N 1
ATOM 3216 C CA . LEU A 1 383 ? 10.710 17.343 -0.003 1.00 92.94 383 LEU A CA 1
ATOM 3217 C C . LEU A 1 383 ? 10.348 17.185 -1.482 1.00 92.94 383 LEU A C 1
ATOM 3219 O O . LEU A 1 383 ? 11.184 16.725 -2.251 1.00 92.94 383 LEU A O 1
ATOM 3223 N N . ARG A 1 384 ? 9.137 17.593 -1.880 1.00 91.38 384 ARG A N 1
ATOM 3224 C CA . ARG A 1 384 ? 8.754 17.650 -3.296 1.00 91.38 384 ARG A CA 1
ATOM 3225 C C . ARG A 1 384 ? 9.666 18.583 -4.080 1.00 91.38 384 ARG A C 1
ATOM 3227 O O . ARG A 1 384 ? 10.046 18.229 -5.186 1.00 91.38 384 ARG A O 1
ATOM 3234 N N . GLU A 1 385 ? 10.031 19.730 -3.512 1.00 94.38 385 GLU A N 1
ATOM 3235 C CA . GLU A 1 385 ? 10.982 20.648 -4.150 1.00 94.38 385 GLU A CA 1
ATOM 3236 C C . GLU A 1 385 ? 12.341 19.981 -4.373 1.00 94.38 385 GLU A C 1
ATOM 3238 O O . GLU A 1 385 ? 12.832 19.998 -5.496 1.00 94.38 385 GLU A O 1
ATOM 3243 N N . ARG A 1 386 ? 12.884 19.284 -3.365 1.00 95.12 386 ARG A N 1
ATOM 3244 C CA . ARG A 1 386 ? 14.145 18.536 -3.521 1.00 95.12 386 ARG A CA 1
ATOM 3245 C C . ARG A 1 386 ? 14.076 17.458 -4.598 1.00 95.12 386 ARG A C 1
ATOM 3247 O O . ARG A 1 386 ? 14.980 17.374 -5.416 1.00 95.12 386 ARG A O 1
ATOM 3254 N N . VAL A 1 387 ? 13.002 16.665 -4.634 1.00 94.31 387 VAL A N 1
ATOM 3255 C CA . VAL A 1 387 ? 12.832 15.630 -5.670 1.00 94.31 387 VAL A CA 1
ATOM 3256 C C . VAL A 1 387 ? 12.785 16.263 -7.061 1.00 94.31 387 VAL A C 1
ATOM 3258 O O . VAL A 1 387 ? 13.446 15.783 -7.973 1.00 94.31 387 VAL A O 1
ATOM 3261 N N . LEU A 1 388 ? 12.063 17.376 -7.220 1.00 93.62 388 LEU A N 1
ATOM 3262 C CA . LEU A 1 388 ? 12.005 18.093 -8.494 1.00 93.62 388 LEU A CA 1
ATOM 3263 C C . LEU A 1 388 ? 13.367 18.675 -8.900 1.00 93.62 388 LEU A C 1
ATOM 3265 O O . LEU A 1 388 ? 13.697 18.684 -10.083 1.00 93.62 388 LEU A O 1
ATOM 3269 N N . GLU A 1 389 ? 14.155 19.178 -7.951 1.00 93.00 389 GLU A N 1
ATOM 3270 C CA . GLU A 1 389 ? 15.519 19.652 -8.208 1.00 93.00 389 GLU A CA 1
ATOM 3271 C C . GLU A 1 389 ? 16.455 18.507 -8.614 1.00 93.00 389 GLU A C 1
ATOM 3273 O O . GLU A 1 389 ? 17.205 18.645 -9.581 1.00 93.00 389 GLU A O 1
ATOM 3278 N N . GLU A 1 390 ? 16.370 17.359 -7.943 1.00 94.81 390 GLU A N 1
ATOM 3279 C CA . GLU A 1 390 ? 17.141 16.161 -8.284 1.00 94.81 390 GLU A CA 1
ATOM 3280 C C . GLU A 1 390 ? 16.762 15.615 -9.666 1.00 94.81 390 GLU A C 1
ATOM 3282 O O . GLU A 1 390 ? 17.645 15.300 -10.463 1.00 94.81 390 GLU A O 1
ATOM 3287 N N . GLU A 1 391 ? 15.470 15.549 -9.997 1.00 92.44 391 GLU A N 1
ATOM 3288 C CA . GLU A 1 391 ? 14.995 15.134 -11.322 1.00 92.44 391 GLU A CA 1
ATOM 3289 C C . GLU A 1 391 ? 15.486 16.081 -12.423 1.00 92.44 391 GLU A C 1
ATOM 3291 O O . GLU A 1 391 ? 15.945 15.623 -13.473 1.00 92.44 391 GLU A O 1
ATOM 3296 N N . LYS A 1 392 ? 15.459 17.398 -12.176 1.00 94.00 392 LYS A N 1
ATOM 3297 C CA . LYS A 1 392 ? 16.018 18.394 -13.102 1.00 94.00 392 LYS A CA 1
ATOM 3298 C C . LYS A 1 392 ? 17.519 18.201 -13.293 1.00 94.00 392 LYS A C 1
ATOM 3300 O O . LYS A 1 392 ? 17.973 18.146 -14.433 1.00 94.00 392 LYS A O 1
ATOM 3305 N N . ALA A 1 393 ? 18.277 18.035 -12.211 1.00 95.38 393 ALA A N 1
ATOM 3306 C CA . ALA A 1 393 ? 19.717 17.801 -12.283 1.00 95.38 393 ALA A CA 1
ATOM 3307 C C . ALA A 1 393 ? 20.042 16.509 -13.054 1.00 95.38 393 ALA A C 1
ATOM 3309 O O . ALA A 1 393 ? 20.933 16.490 -13.905 1.00 95.38 393 ALA A O 1
ATOM 3310 N N . GLN A 1 394 ? 19.281 15.435 -12.823 1.00 92.31 394 GLN A N 1
ATOM 3311 C CA . GLN A 1 394 ? 19.422 14.188 -13.576 1.00 92.31 394 GLN A CA 1
ATOM 3312 C C . GLN A 1 394 ? 19.104 14.373 -15.061 1.00 92.31 394 GLN A C 1
ATOM 3314 O O . GLN A 1 394 ? 19.803 13.818 -15.911 1.00 92.31 394 GLN A O 1
ATOM 3319 N N . TRP A 1 395 ? 18.061 15.135 -15.387 1.00 89.81 395 TRP A N 1
ATOM 3320 C CA . TRP A 1 395 ? 17.705 15.433 -16.770 1.00 89.81 395 TRP A CA 1
ATOM 3321 C C . TRP A 1 395 ? 18.807 16.234 -17.472 1.00 89.81 395 TRP A C 1
ATOM 3323 O O . TRP A 1 395 ? 19.229 15.864 -18.567 1.00 89.81 395 TRP A O 1
ATOM 3333 N N . GLU A 1 396 ? 19.360 17.252 -16.814 1.00 93.69 396 GLU A N 1
ATOM 3334 C CA . GLU A 1 396 ? 20.484 18.030 -17.339 1.00 93.69 396 GLU A CA 1
ATOM 3335 C C . GLU A 1 396 ? 21.731 17.170 -17.572 1.00 93.69 396 GLU A C 1
ATOM 3337 O O . GLU A 1 396 ? 22.378 17.287 -18.615 1.00 93.69 396 GLU A O 1
ATOM 3342 N N . GLU A 1 397 ? 22.066 16.269 -16.645 1.00 94.06 397 GLU A N 1
ATOM 3343 C CA . GLU A 1 397 ? 23.183 15.337 -16.826 1.00 94.06 397 GLU A CA 1
ATOM 3344 C C . GLU A 1 397 ? 22.937 14.354 -17.978 1.00 94.06 397 GLU A C 1
ATOM 3346 O O . GLU A 1 397 ? 23.853 14.086 -18.763 1.00 94.06 397 GLU A O 1
ATOM 3351 N N . ARG A 1 398 ? 21.699 13.871 -18.159 1.00 90.94 398 ARG A N 1
ATOM 3352 C CA . ARG A 1 398 ? 21.325 13.049 -19.324 1.00 90.94 398 ARG A CA 1
ATOM 3353 C C . ARG A 1 398 ? 21.497 13.821 -20.632 1.00 90.94 398 ARG A C 1
ATOM 3355 O O . ARG A 1 398 ? 22.120 13.290 -21.550 1.00 90.94 398 ARG A O 1
ATOM 3362 N N . CYS A 1 399 ? 21.046 15.074 -20.699 1.00 91.94 399 CYS A N 1
ATOM 3363 C CA . CYS A 1 399 ? 21.248 15.930 -21.869 1.00 91.94 399 CYS A CA 1
ATOM 3364 C C . CYS A 1 399 ? 22.738 16.166 -22.157 1.00 91.94 399 CYS A C 1
ATOM 3366 O O . CYS A 1 399 ? 23.176 16.050 -23.303 1.00 91.94 399 CYS A O 1
ATOM 3368 N N . LYS A 1 400 ? 23.559 16.434 -21.132 1.00 95.19 400 LYS A N 1
ATOM 3369 C CA . LYS A 1 400 ? 25.018 16.573 -21.301 1.00 95.19 400 LYS A CA 1
ATOM 3370 C C . LYS A 1 400 ? 25.658 15.271 -21.791 1.00 95.19 400 LYS A C 1
ATOM 3372 O O . LYS A 1 400 ? 26.556 15.310 -22.634 1.00 95.19 400 LYS A O 1
ATOM 3377 N N . ALA A 1 401 ? 25.226 14.117 -21.283 1.00 95.00 401 ALA A N 1
ATOM 3378 C CA . ALA A 1 401 ? 25.726 12.813 -21.713 1.00 95.00 401 ALA A CA 1
ATOM 3379 C C . ALA A 1 401 ? 25.355 12.506 -23.173 1.00 95.00 401 ALA A C 1
ATOM 3381 O O . ALA A 1 401 ? 26.192 12.001 -23.924 1.00 95.00 401 ALA A O 1
ATOM 3382 N N . GLU A 1 402 ? 24.139 12.849 -23.592 1.00 93.88 402 GLU A N 1
ATOM 3383 C CA . GLU A 1 402 ? 23.682 12.718 -24.975 1.00 93.88 402 GLU A CA 1
ATOM 3384 C C . GLU A 1 402 ? 24.495 13.604 -25.926 1.00 93.88 402 GLU A C 1
ATOM 3386 O O . GLU A 1 402 ? 25.054 13.101 -26.899 1.00 93.88 402 GLU A O 1
ATOM 3391 N N . GLN A 1 403 ? 24.710 14.876 -25.575 1.00 94.25 403 GLN A N 1
ATOM 3392 C CA . GLN A 1 403 ? 25.573 15.776 -26.349 1.00 94.25 403 GLN A CA 1
ATOM 3393 C C . GLN A 1 403 ? 27.009 15.245 -26.483 1.00 94.25 403 GLN A C 1
ATOM 3395 O O . GLN A 1 403 ? 27.638 15.380 -27.534 1.00 94.25 403 GLN A O 1
ATOM 3400 N N . ARG A 1 404 ? 27.564 14.624 -25.431 1.00 95.31 404 ARG A N 1
ATOM 3401 C CA . ARG A 1 404 ? 28.891 13.979 -25.498 1.00 95.31 404 ARG A CA 1
ATOM 3402 C C . ARG A 1 404 ? 28.888 12.787 -26.457 1.00 95.31 404 ARG A C 1
ATOM 3404 O O . ARG A 1 404 ? 29.836 12.628 -27.223 1.00 95.31 404 ARG A O 1
ATOM 3411 N N . ARG A 1 405 ? 27.835 11.963 -26.436 1.00 93.19 405 ARG A N 1
ATOM 3412 C CA . ARG A 1 405 ? 27.681 10.822 -27.354 1.00 93.19 405 ARG A CA 1
ATOM 3413 C C . ARG A 1 405 ? 27.585 11.280 -28.805 1.00 93.19 405 ARG A C 1
ATOM 3415 O O . ARG A 1 405 ? 28.262 10.702 -29.649 1.00 93.19 405 ARG A O 1
ATOM 3422 N N . GLU A 1 406 ? 26.817 12.328 -29.077 1.00 95.56 406 GLU A N 1
ATOM 3423 C CA . GLU A 1 406 ? 26.676 12.897 -30.418 1.00 95.56 406 GLU A CA 1
ATOM 3424 C C . GLU A 1 406 ? 28.017 13.419 -30.957 1.00 95.56 406 GLU A C 1
ATOM 3426 O O . GLU A 1 406 ? 28.407 13.098 -32.080 1.00 95.56 406 GLU A O 1
ATOM 3431 N N . LYS A 1 407 ? 28.792 14.138 -30.129 1.00 96.50 407 LYS A N 1
ATOM 3432 C CA . LYS A 1 407 ? 30.148 14.587 -30.495 1.00 96.50 407 LYS A CA 1
ATOM 3433 C C . LYS A 1 407 ? 31.056 13.417 -30.870 1.00 96.50 407 LYS A C 1
ATOM 3435 O O . LYS A 1 407 ? 31.674 13.442 -31.931 1.00 96.50 407 LYS A O 1
ATOM 3440 N N . LEU A 1 408 ? 31.078 12.364 -30.050 1.00 96.75 408 LEU A N 1
ATOM 3441 C CA . LEU A 1 408 ? 31.871 11.163 -30.329 1.00 96.75 408 LEU A CA 1
ATOM 3442 C C . LEU A 1 408 ? 31.410 10.443 -31.603 1.00 96.75 408 LEU A C 1
ATOM 3444 O O . LEU A 1 408 ? 32.238 9.930 -32.353 1.00 96.75 408 LEU A O 1
ATOM 3448 N N . GLN A 1 409 ? 30.102 10.385 -31.868 1.00 93.50 409 GLN A N 1
ATOM 3449 C CA . GLN A 1 409 ? 29.578 9.815 -33.112 1.00 93.50 409 GLN A CA 1
ATOM 3450 C C . GLN A 1 409 ? 30.035 10.620 -34.330 1.00 93.50 409 GLN A C 1
ATOM 3452 O O . GLN A 1 409 ? 30.467 10.027 -35.319 1.00 93.50 409 GLN A O 1
ATOM 3457 N N . LYS A 1 410 ? 30.007 11.953 -34.242 1.00 97.00 410 LYS A N 1
ATOM 3458 C CA . LYS A 1 410 ? 30.484 12.832 -35.311 1.00 97.00 410 LYS A CA 1
ATOM 3459 C C . LYS A 1 410 ? 31.978 12.652 -35.568 1.00 97.00 410 LYS A C 1
ATOM 3461 O O . LYS A 1 410 ? 32.372 12.458 -36.713 1.00 97.00 410 LYS A O 1
ATOM 3466 N N . GLU A 1 411 ? 32.797 12.621 -34.520 1.00 96.56 411 GLU A N 1
ATOM 3467 C CA . GLU A 1 411 ? 34.238 12.360 -34.636 1.00 96.56 411 GLU A CA 1
ATOM 3468 C C . GLU A 1 411 ? 34.524 10.992 -35.273 1.00 96.56 411 GLU A C 1
ATOM 3470 O O . GLU A 1 411 ? 35.377 10.882 -36.155 1.00 96.56 411 GLU A O 1
ATOM 3475 N N . ARG A 1 412 ? 33.778 9.946 -34.888 1.00 96.56 412 ARG A N 1
ATOM 3476 C CA . ARG A 1 412 ? 33.886 8.612 -35.504 1.00 96.56 412 ARG A CA 1
ATOM 3477 C C . ARG A 1 412 ? 33.507 8.631 -36.983 1.00 96.56 412 ARG A C 1
ATOM 3479 O O . ARG A 1 412 ? 34.209 8.016 -37.783 1.00 96.56 412 ARG A O 1
ATOM 3486 N N . ALA A 1 413 ? 32.436 9.330 -37.352 1.00 95.50 413 ALA A N 1
ATOM 3487 C CA . ALA A 1 413 ? 32.013 9.466 -38.744 1.00 95.50 413 ALA A CA 1
ATOM 3488 C C . ALA A 1 413 ? 33.056 10.228 -39.577 1.00 95.50 413 ALA A C 1
ATOM 3490 O O . ALA A 1 413 ? 33.417 9.792 -40.668 1.00 95.50 413 ALA A O 1
ATOM 3491 N N . GLU A 1 414 ? 33.606 11.321 -39.041 1.00 97.12 414 GLU A N 1
ATOM 3492 C CA . GLU A 1 414 ? 34.687 12.071 -39.683 1.00 97.12 414 GLU A CA 1
ATOM 3493 C C . GLU A 1 414 ? 35.953 11.223 -39.847 1.00 97.12 414 GLU A C 1
ATOM 3495 O O . GLU A 1 414 ? 36.580 11.254 -40.906 1.00 97.12 414 GLU A O 1
ATOM 3500 N N . ALA A 1 415 ? 36.326 10.438 -38.833 1.00 96.50 415 ALA A N 1
ATOM 3501 C CA . ALA A 1 415 ? 37.460 9.523 -38.911 1.00 96.50 415 ALA A CA 1
ATOM 3502 C C . ALA A 1 415 ? 37.243 8.445 -39.984 1.00 96.50 415 ALA A C 1
ATOM 3504 O O . ALA A 1 415 ? 38.128 8.223 -40.810 1.00 96.50 415 ALA A O 1
ATOM 3505 N N . GLN A 1 416 ? 36.056 7.833 -40.033 1.00 95.69 416 GLN A N 1
ATOM 3506 C CA . GLN A 1 416 ? 35.703 6.863 -41.073 1.00 95.69 416 GLN A CA 1
ATOM 3507 C C . GLN A 1 416 ? 35.754 7.480 -42.471 1.00 95.69 416 GLN A C 1
ATOM 3509 O O . GLN A 1 416 ? 36.282 6.864 -43.395 1.00 95.69 416 GLN A O 1
ATOM 3514 N N . GLU A 1 417 ? 35.257 8.703 -42.635 1.00 96.00 417 GLU A N 1
ATOM 3515 C CA . GLU A 1 417 ? 35.292 9.404 -43.916 1.00 96.00 417 GLU A CA 1
ATOM 3516 C C . GLU A 1 417 ? 36.728 9.730 -44.348 1.00 96.00 417 GLU A C 1
ATOM 3518 O O . GLU A 1 417 ? 37.095 9.540 -45.510 1.00 96.00 417 GLU A O 1
ATOM 3523 N N . ARG A 1 418 ? 37.590 10.143 -43.410 1.00 96.81 418 ARG A N 1
ATOM 3524 C CA . ARG A 1 418 ? 39.029 10.311 -43.674 1.00 96.81 418 ARG A CA 1
ATOM 3525 C C . ARG A 1 418 ? 39.663 8.990 -44.117 1.00 96.81 418 ARG A C 1
ATOM 3527 O O . ARG A 1 418 ? 40.372 8.974 -45.122 1.00 96.81 418 ARG A O 1
ATOM 3534 N N . SER A 1 419 ? 39.366 7.881 -43.439 1.00 95.06 419 SER A N 1
ATOM 3535 C CA . SER A 1 419 ? 39.843 6.549 -43.833 1.00 95.06 419 SER A CA 1
ATOM 3536 C C . SER A 1 419 ? 39.351 6.140 -45.225 1.00 95.06 419 SER A C 1
ATOM 3538 O O . SER A 1 419 ? 40.148 5.640 -46.017 1.00 95.06 419 SER A O 1
ATOM 3540 N N . ARG A 1 420 ? 38.081 6.404 -45.569 1.00 97.25 420 ARG A N 1
ATOM 3541 C CA . ARG A 1 420 ? 37.523 6.147 -46.911 1.00 97.25 420 ARG A CA 1
ATOM 3542 C C . ARG A 1 420 ? 38.264 6.925 -47.992 1.00 97.25 420 ARG A C 1
ATOM 3544 O O . ARG A 1 420 ? 38.634 6.343 -49.008 1.00 97.25 420 ARG A O 1
ATOM 3551 N N . LYS A 1 421 ? 38.540 8.212 -47.762 1.00 96.94 421 LYS A N 1
ATOM 3552 C CA . LYS A 1 421 ? 39.297 9.055 -48.704 1.00 96.94 421 LYS A CA 1
ATOM 3553 C C . LYS A 1 421 ? 40.714 8.535 -48.928 1.00 96.94 421 LYS A C 1
ATOM 3555 O O . LYS A 1 421 ? 41.156 8.459 -50.072 1.00 96.94 421 LYS A O 1
ATOM 3560 N N . VAL A 1 422 ? 41.408 8.136 -47.861 1.00 97.19 422 VAL A N 1
ATOM 3561 C CA . VAL A 1 422 ? 42.756 7.551 -47.956 1.00 97.19 422 VAL A CA 1
ATOM 3562 C C . VAL A 1 422 ? 42.724 6.217 -48.704 1.00 97.19 422 VAL A C 1
ATOM 3564 O O . VAL A 1 422 ? 43.546 6.000 -49.592 1.00 97.19 422 VAL A O 1
ATOM 3567 N N . ALA A 1 423 ? 41.756 5.346 -48.405 1.00 94.75 423 ALA A N 1
ATOM 3568 C CA . ALA A 1 423 ? 41.584 4.077 -49.106 1.00 94.75 423 ALA A CA 1
ATOM 3569 C C . ALA A 1 423 ? 41.297 4.288 -50.601 1.00 94.75 423 ALA A C 1
ATOM 3571 O O . ALA A 1 423 ? 41.915 3.637 -51.441 1.00 94.75 423 ALA A O 1
ATOM 3572 N N . HIS A 1 424 ? 40.431 5.246 -50.940 1.00 94.75 424 HIS A N 1
ATOM 3573 C CA . HIS A 1 424 ? 40.136 5.611 -52.324 1.00 94.75 424 HIS A CA 1
ATOM 3574 C C . HIS A 1 424 ? 41.377 6.148 -53.049 1.00 94.75 424 HIS A C 1
ATOM 3576 O O . HIS A 1 424 ? 41.691 5.698 -54.148 1.00 94.75 424 HIS A O 1
ATOM 3582 N N . ALA A 1 425 ? 42.129 7.062 -52.425 1.00 96.25 425 ALA A N 1
ATOM 3583 C CA . ALA A 1 425 ? 43.377 7.578 -52.986 1.00 96.25 425 ALA A CA 1
ATOM 3584 C C . ALA A 1 425 ? 44.419 6.464 -53.192 1.00 96.25 425 ALA A C 1
ATOM 3586 O O . ALA A 1 425 ? 45.066 6.407 -54.235 1.00 96.25 425 ALA A O 1
ATOM 3587 N N . SER A 1 426 ? 44.548 5.543 -52.233 1.00 95.38 426 SER A N 1
ATOM 3588 C CA . SER A 1 426 ? 45.440 4.385 -52.346 1.00 95.38 426 SER A CA 1
ATOM 3589 C C . SER A 1 426 ? 45.021 3.442 -53.477 1.00 95.38 426 SER A C 1
ATOM 3591 O O . SER A 1 426 ? 45.873 3.003 -54.249 1.00 95.38 426 SER A O 1
ATOM 3593 N N . CYS A 1 427 ? 43.720 3.163 -53.612 1.00 94.06 427 CYS A N 1
ATOM 3594 C CA . CYS A 1 427 ? 43.171 2.343 -54.691 1.00 94.06 427 CYS A CA 1
ATOM 3595 C C . CYS A 1 427 ? 43.467 2.967 -56.060 1.00 94.06 427 CYS A C 1
ATOM 3597 O O . CYS A 1 427 ? 44.062 2.316 -56.915 1.00 94.06 427 CYS A O 1
ATOM 3599 N N . TYR A 1 428 ? 43.172 4.260 -56.213 1.00 95.62 428 TYR A N 1
ATOM 3600 C CA . TYR A 1 428 ? 43.465 5.014 -57.428 1.00 95.62 428 TYR A CA 1
ATOM 3601 C C . TYR A 1 428 ? 44.956 4.971 -57.792 1.00 95.62 428 TYR A C 1
ATOM 3603 O O . TYR A 1 428 ? 45.318 4.702 -58.936 1.00 95.62 428 TYR A O 1
ATOM 3611 N N . MET A 1 429 ? 45.851 5.179 -56.821 1.00 94.25 429 MET A N 1
ATOM 3612 C CA . MET A 1 429 ? 47.295 5.104 -57.068 1.00 94.25 429 MET A CA 1
ATOM 3613 C C . MET A 1 429 ? 47.744 3.691 -57.457 1.00 94.25 429 MET A C 1
ATOM 3615 O O . MET A 1 429 ? 48.574 3.543 -58.352 1.00 94.25 429 MET A O 1
ATOM 3619 N N . ARG A 1 430 ? 47.185 2.649 -56.830 1.00 92.75 430 ARG A N 1
ATOM 3620 C CA . ARG A 1 430 ? 47.468 1.248 -57.174 1.00 92.75 430 ARG A CA 1
ATOM 3621 C C . ARG A 1 430 ? 47.028 0.922 -58.597 1.00 92.75 430 ARG A C 1
ATOM 3623 O O . ARG A 1 430 ? 47.780 0.273 -59.319 1.00 92.75 430 ARG A O 1
ATOM 3630 N N . GLU A 1 431 ? 45.849 1.377 -59.002 1.00 91.38 431 GLU A N 1
ATOM 3631 C CA . GLU A 1 431 ? 45.343 1.215 -60.364 1.00 91.38 431 GLU A CA 1
ATOM 3632 C C . GLU A 1 431 ? 46.246 1.942 -61.365 1.00 91.38 431 GLU A C 1
ATOM 3634 O O . GLU A 1 431 ? 46.715 1.328 -62.317 1.00 91.38 431 GLU A O 1
ATOM 3639 N N . ARG A 1 432 ? 46.635 3.192 -61.080 1.00 91.94 432 ARG A N 1
ATOM 3640 C CA . ARG A 1 432 ? 47.574 3.962 -61.916 1.00 91.94 432 ARG A CA 1
ATOM 3641 C C . ARG A 1 432 ? 48.937 3.286 -62.070 1.00 91.94 432 ARG A C 1
ATOM 3643 O O . ARG A 1 432 ? 49.478 3.256 -63.173 1.00 91.94 432 ARG A O 1
ATOM 3650 N N . VAL A 1 433 ? 49.499 2.740 -60.991 1.00 89.88 433 VAL A N 1
ATOM 3651 C CA . VAL A 1 433 ? 50.749 1.963 -61.054 1.00 89.88 433 VAL A CA 1
ATOM 3652 C C . VAL A 1 433 ? 50.536 0.685 -61.866 1.00 89.88 433 VAL A C 1
ATOM 3654 O O . VAL A 1 433 ? 51.338 0.386 -62.745 1.00 89.88 433 VAL A O 1
ATOM 3657 N N . SER A 1 434 ? 49.427 -0.024 -61.646 1.00 83.75 434 SER A N 1
ATOM 3658 C CA . SER A 1 434 ? 49.094 -1.253 -62.379 1.00 83.75 434 SER A CA 1
ATOM 3659 C C . SER A 1 434 ? 48.920 -0.998 -63.877 1.00 83.75 434 SER A C 1
ATOM 3661 O O . SER A 1 434 ? 49.417 -1.777 -64.686 1.00 83.75 434 SER A O 1
ATOM 3663 N N . GLU A 1 435 ? 48.292 0.111 -64.273 1.00 86.12 435 GLU A N 1
ATOM 3664 C CA . GLU A 1 435 ? 48.190 0.551 -65.668 1.00 86.12 435 GLU A CA 1
ATOM 3665 C C . GLU A 1 435 ? 49.567 0.831 -66.279 1.00 86.12 435 GLU A C 1
ATOM 3667 O O . GLU A 1 435 ? 49.838 0.424 -67.409 1.00 86.12 435 GLU A O 1
ATOM 3672 N N . GLN A 1 436 ? 50.453 1.516 -65.548 1.00 81.12 436 GLN A N 1
ATOM 3673 C CA . GLN A 1 436 ? 51.809 1.810 -66.020 1.00 81.12 436 GLN A CA 1
ATOM 3674 C C . GLN A 1 436 ? 52.646 0.537 -66.184 1.00 81.12 436 GLN A C 1
ATOM 3676 O O . GLN A 1 436 ? 53.319 0.382 -67.204 1.00 81.12 436 GLN A O 1
ATOM 3681 N N . THR A 1 437 ? 52.565 -0.395 -65.233 1.00 76.62 437 THR A N 1
ATOM 3682 C CA . THR A 1 437 ? 53.230 -1.701 -65.324 1.00 76.62 437 THR A CA 1
ATOM 3683 C C . THR A 1 437 ? 52.636 -2.549 -66.450 1.00 76.62 437 THR A C 1
ATOM 3685 O O . THR A 1 437 ? 53.380 -3.155 -67.213 1.00 76.62 437 THR A O 1
ATOM 3688 N N . SER A 1 438 ? 51.313 -2.517 -66.644 1.00 72.31 438 SER A N 1
ATOM 3689 C CA . SER A 1 438 ? 50.634 -3.240 -67.733 1.00 72.31 438 SER A CA 1
ATOM 3690 C C . SER A 1 438 ? 50.992 -2.689 -69.120 1.00 72.31 438 SER A C 1
ATOM 3692 O O . SER A 1 438 ? 51.116 -3.446 -70.084 1.00 72.31 438 SER A O 1
ATOM 3694 N N . ARG A 1 439 ? 51.213 -1.370 -69.238 1.00 68.56 439 ARG A N 1
ATOM 3695 C CA . ARG A 1 439 ? 51.720 -0.724 -70.464 1.00 68.56 439 ARG A CA 1
ATOM 3696 C C . ARG A 1 439 ? 53.193 -1.035 -70.748 1.00 68.56 439 ARG A C 1
ATOM 3698 O O . ARG A 1 439 ? 53.596 -0.921 -71.896 1.00 68.56 439 ARG A O 1
ATOM 3705 N N . ARG A 1 440 ? 53.977 -1.437 -69.745 1.00 66.25 440 ARG A N 1
ATOM 3706 C CA . ARG A 1 440 ? 55.387 -1.856 -69.865 1.00 66.25 440 ARG A CA 1
ATOM 3707 C C . ARG A 1 440 ? 55.538 -3.369 -69.707 1.00 66.25 440 ARG A C 1
ATOM 3709 O O . ARG A 1 440 ? 56.461 -3.854 -69.059 1.00 66.25 440 ARG A O 1
ATOM 3716 N N . THR A 1 441 ? 54.597 -4.122 -70.258 1.00 72.75 441 THR A N 1
ATOM 3717 C CA . THR A 1 441 ? 54.674 -5.581 -70.285 1.00 72.75 441 THR A CA 1
ATOM 3718 C C . THR A 1 441 ? 55.752 -6.027 -71.263 1.00 72.75 441 THR A C 1
ATOM 3720 O O . THR A 1 441 ? 55.914 -5.434 -72.332 1.00 72.75 441 THR A O 1
ATOM 3723 N N . PHE A 1 442 ? 56.493 -7.073 -70.888 1.00 70.50 442 PHE A N 1
ATOM 3724 C CA . PHE A 1 442 ? 57.544 -7.662 -71.720 1.00 70.50 442 PHE A CA 1
ATOM 3725 C C . PHE A 1 442 ? 57.022 -7.991 -73.124 1.00 70.50 442 PHE A C 1
ATOM 3727 O O . PHE A 1 442 ? 57.650 -7.611 -74.102 1.00 70.50 442 PHE A O 1
ATOM 3734 N N . ASP A 1 443 ? 55.815 -8.554 -73.225 1.00 73.44 443 ASP A N 1
ATOM 3735 C CA . ASP A 1 443 ? 55.171 -8.887 -74.502 1.00 73.44 443 ASP A CA 1
ATOM 3736 C C . ASP A 1 443 ? 54.906 -7.665 -75.394 1.00 73.44 443 ASP A C 1
ATOM 3738 O O . ASP A 1 443 ? 54.985 -7.751 -76.619 1.00 73.44 443 ASP A O 1
ATOM 3742 N N . ARG A 1 444 ? 54.593 -6.506 -74.800 1.00 72.81 444 ARG A N 1
ATOM 3743 C CA . ARG A 1 444 ? 54.374 -5.267 -75.555 1.00 72.81 444 ARG A CA 1
ATOM 3744 C C . ARG A 1 444 ? 55.692 -4.647 -76.002 1.00 72.81 444 ARG A C 1
ATOM 3746 O O . ARG A 1 444 ? 55.787 -4.228 -77.150 1.00 72.81 444 ARG A O 1
ATOM 3753 N N . MET A 1 445 ? 56.697 -4.635 -75.127 1.00 74.50 445 MET A N 1
ATOM 3754 C CA . MET A 1 445 ? 58.048 -4.197 -75.488 1.00 74.50 445 MET A CA 1
ATOM 3755 C C . MET A 1 445 ? 58.645 -5.096 -76.578 1.00 74.50 445 MET A C 1
ATOM 3757 O O . MET A 1 445 ? 59.207 -4.573 -77.530 1.00 74.50 445 MET A O 1
ATOM 3761 N N . ALA A 1 446 ? 58.441 -6.416 -76.504 1.00 72.50 446 ALA A N 1
ATOM 3762 C CA . ALA A 1 446 ? 58.869 -7.376 -77.521 1.00 72.50 446 ALA A CA 1
ATOM 3763 C C . ALA A 1 446 ? 58.219 -7.096 -78.889 1.00 72.50 446 ALA A C 1
ATOM 3765 O O . ALA A 1 446 ? 58.915 -7.011 -79.899 1.00 72.50 446 ALA A O 1
ATOM 3766 N N . ARG A 1 447 ? 56.905 -6.841 -78.928 1.00 72.94 447 ARG A N 1
ATOM 3767 C CA . ARG A 1 447 ? 56.208 -6.459 -80.171 1.00 72.94 447 ARG A CA 1
ATOM 3768 C C . ARG A 1 447 ? 56.660 -5.109 -80.724 1.00 72.94 447 ARG A C 1
ATOM 3770 O O . ARG A 1 447 ? 56.792 -4.968 -81.933 1.00 72.94 447 ARG A O 1
ATOM 3777 N N . GLU A 1 448 ? 56.898 -4.115 -79.870 1.00 74.81 448 GLU A N 1
ATOM 3778 C CA . GLU A 1 448 ? 57.442 -2.819 -80.301 1.00 74.81 448 GLU A CA 1
ATOM 3779 C C . GLU A 1 448 ? 58.867 -2.966 -80.847 1.00 74.81 448 GLU A C 1
ATOM 3781 O O . GLU A 1 448 ? 59.193 -2.331 -81.845 1.00 74.81 448 GLU A O 1
ATOM 3786 N N . THR A 1 449 ? 59.695 -3.846 -80.270 1.00 72.25 449 THR A N 1
ATOM 3787 C CA . THR A 1 449 ? 61.019 -4.159 -80.825 1.00 72.25 449 THR A CA 1
ATOM 3788 C C . THR A 1 449 ? 60.948 -4.929 -82.138 1.00 72.25 449 THR A C 1
ATOM 3790 O O . THR A 1 449 ? 61.728 -4.619 -83.029 1.00 72.25 449 THR A O 1
ATOM 3793 N N . GLU A 1 450 ? 60.012 -5.869 -82.309 1.00 75.38 450 GLU A N 1
ATOM 3794 C CA . GLU A 1 450 ? 59.776 -6.553 -83.591 1.00 75.38 450 GLU A CA 1
ATOM 3795 C C . GLU A 1 450 ? 59.312 -5.569 -84.672 1.00 75.38 450 GLU A C 1
ATOM 3797 O O . GLU A 1 450 ? 59.808 -5.607 -85.796 1.00 75.38 450 GLU A O 1
ATOM 3802 N N . LEU A 1 451 ? 58.401 -4.651 -84.329 1.00 75.88 451 LEU A N 1
ATOM 3803 C CA . LEU A 1 451 ? 57.918 -3.608 -85.237 1.00 75.88 451 LEU A CA 1
ATOM 3804 C C . LEU A 1 451 ? 59.028 -2.612 -85.595 1.00 75.88 451 LEU A C 1
ATOM 3806 O O . LEU A 1 451 ? 59.187 -2.296 -86.770 1.00 75.88 451 LEU A O 1
ATOM 3810 N N . ASN A 1 452 ? 59.831 -2.168 -84.622 1.00 73.50 452 ASN A N 1
ATOM 3811 C CA . ASN A 1 452 ? 60.993 -1.317 -84.891 1.00 73.50 452 ASN A CA 1
ATOM 3812 C C . ASN A 1 452 ? 62.038 -2.052 -85.739 1.00 73.50 452 ASN A C 1
ATOM 3814 O O . ASN A 1 452 ? 62.540 -1.503 -86.715 1.00 73.50 452 ASN A O 1
ATOM 3818 N N . TRP A 1 453 ? 62.354 -3.306 -85.419 1.00 68.56 453 TRP A N 1
ATOM 3819 C CA . TRP A 1 453 ? 63.262 -4.119 -86.227 1.00 68.56 453 TRP A CA 1
ATOM 3820 C C . TRP A 1 453 ? 62.748 -4.281 -87.666 1.00 68.56 453 TRP A C 1
ATOM 3822 O O . TRP A 1 453 ? 63.533 -4.202 -88.607 1.00 68.56 453 TRP A O 1
ATOM 3832 N N . ALA A 1 454 ? 61.436 -4.427 -87.866 1.00 67.69 454 ALA A N 1
ATOM 3833 C CA . ALA A 1 454 ? 60.840 -4.461 -89.199 1.00 67.69 454 ALA A CA 1
ATOM 3834 C C . ALA A 1 454 ? 60.960 -3.115 -89.939 1.00 67.69 454 ALA A C 1
ATOM 3836 O O . ALA A 1 454 ? 61.198 -3.117 -91.144 1.00 67.69 454 ALA A O 1
ATOM 3837 N N . THR A 1 455 ? 60.852 -1.973 -89.248 1.00 65.75 455 THR A N 1
ATOM 3838 C CA . THR A 1 455 ? 61.032 -0.647 -89.873 1.00 65.75 455 THR A CA 1
ATOM 3839 C C . THR A 1 455 ? 62.487 -0.334 -90.223 1.00 65.75 455 THR A C 1
ATOM 3841 O O . THR A 1 455 ? 62.731 0.276 -91.254 1.00 65.75 455 THR A O 1
ATOM 3844 N N . TRP A 1 456 ? 63.454 -0.799 -89.427 1.00 63.88 456 TRP A N 1
ATOM 3845 C CA . TRP A 1 456 ? 64.889 -0.609 -89.696 1.00 63.88 456 TRP A CA 1
ATOM 3846 C C . TRP A 1 456 ? 65.430 -1.500 -90.829 1.00 63.88 456 TRP A C 1
ATOM 3848 O O . TRP A 1 456 ? 66.533 -1.266 -91.300 1.00 63.88 456 TRP A O 1
ATOM 3858 N N . ASN A 1 457 ? 64.676 -2.511 -91.272 1.00 59.16 457 ASN A N 1
ATOM 3859 C CA . ASN A 1 457 ? 65.034 -3.357 -92.422 1.00 59.16 457 ASN A CA 1
ATOM 3860 C C . ASN A 1 457 ? 64.425 -2.873 -93.756 1.00 59.16 457 ASN A C 1
ATOM 3862 O O . ASN A 1 457 ? 64.536 -3.576 -94.760 1.00 59.16 457 ASN A O 1
ATOM 3866 N N . TYR A 1 458 ? 63.749 -1.718 -93.767 1.00 55.78 458 TYR A N 1
ATOM 3867 C CA . TYR A 1 458 ? 63.134 -1.118 -94.962 1.00 55.78 458 TYR A CA 1
ATOM 3868 C C . TYR A 1 458 ? 63.707 0.266 -95.333 1.00 55.78 458 TYR A C 1
ATOM 3870 O O . TYR A 1 458 ? 63.179 0.913 -96.238 1.00 55.78 458 TYR A O 1
ATOM 3878 N N . GLU A 1 459 ? 64.796 0.685 -94.683 1.00 47.53 459 GLU A N 1
ATOM 3879 C CA . GLU A 1 459 ? 65.729 1.722 -95.161 1.00 47.53 459 GLU A CA 1
ATOM 3880 C C . GLU A 1 459 ? 67.019 1.049 -95.639 1.00 47.53 459 GLU A C 1
ATOM 3882 O O . GLU A 1 459 ? 67.588 1.529 -96.647 1.00 47.53 459 GLU A O 1
#

InterPro domains:
  IPR029090 Protein of unknown function DUF4659 [PF15558] (145-362)
  IPR029090 Protein of unknown function DUF4659 [PTHR33663] (110-362)

Secondary structure (DSSP, 8-state):
--------------TTTTTSTTTTT-S-----HHHHHHHHHHT--GGGGTT--HHHHHHHHHHHHHHHHHHGGG-SSSTTSSSSSSS-SS--S------------TT---S----GGGGS--HHHHHHIIIIIHHHHHHHH-----TTTHHHHHHHHHHHHHHHHHHHHHHHHHHHHHHHHHHHHHHHHHHHHHHHHHHHHHHHHHHHHHHHHHHHHHHHHHHHHHHHHHHHHHHHHHHHHHHHHHHHHHHHHHHHHHHHHHHHHHHHHHHHHHHHHHHHHHHHHHTTS------------------SSHHHHHHHHHHHHHHHHHHHHHHHHHHHHHHHHHHHHHHHHHHHHHHHHHHHHHHHHHHHHHHHHHHHHHHHHHHHHHHHHHHHHHHHHHHHHHHHHHHHHHHHHHHHHHHHHHHHHHHHHHHHHHHHHHHT-HHHHHHHHHHHHHHHT--

Sequence (459 aa):
MEHIRSISPLLHLDLNNFNSPEAEDSRYVLTSPRSLEACARLGVKPVDLLFRSLTDFIDENQKSSLEEQTAESQSTDSKAQCLRHGSQIIIQSLRFRSPDGFPTACGQKFPYSFSLADLRRSPAMERRLKKSLLQEISRKLSIAVPEKDRKIAALMLAKHEEEQFRLCQSMFEEQHREEEHRREEERKQRKELLQHIRRWQEDLEEWRRLREEEEAMLAEQREREALWQEERWRRLAEEQQARRRFKLDVASRDAKEHKRYQERLVRENERVEEAQREKELQEAQVKRTPRNEEQANAGEERKEETQAIEPEGLKRKGLEQKLQCSKENHALLLEARVQEMRSRAAEEVQMRMAQQRAQEQRRRRAQGVRRENQEKKLSHHRLRERVLEEEKAQWEERCKAEQRREKLQKERAEAQERSRKVAHASCYMRERVSEQTSRRTFDRMARETELNWATWNYE

pLDDT: mean 74.64, std 22.09, range [28.44, 98.38]